Protein AF-A0A949IMB4-F1 (afdb_monomer_lite)

Secondary structure (DSSP, 8-state):
------------S--S--S-TT----PPP--SS-TTTTHHHHHHHHHHHTTSPPPTT-EEEEESHHHHT-TTHHHHTGGGTEEEEE-TT--HHHHHHHHHHHTGGG--SEEEEE--HHHHHTT--HHHHHHHHHHHHHHHHHHSTT--EEEEPP---GGGGGGHHHHHHHHHHHHHHHTT-TTEEEE--TTTTB-TTS-B-GGGB-TTSSSB-HHHHHHHHHHHHHHHS-PPP-HHHHHHHHH---S-HHHHHHHHHHHHHGGGGEEE-TTS-EEE--BSSSSEEHHHHHHHHGGGHHHHTT-HHHHHHHHHHHHHHHHHHHH-TT-SEE-TTS-EEE----HHHHHHHHHHHHHHHHHH---TT--HHHHHHHHHHHHHHHHHTTHHHHTT-TTS-----TTSHHHHT-S-----SSPP-SB-TTSPBPSSSEEHHHHHHHHHHHHHHHHHIIIII--HHHHHHHHHHHHHHHHHHHHHSEEEETTTEEEE-SEE-SSS-EE----SSSS-GGGHHHHTSS-TT-HHHHHHHHHHTSTTSTTEEEETTEEEE--TTSSTT-B-HHHHHHHHHT--S-TTSTHHHHHHHHHHHH--SSS---SEEETTEEEEEE-S-BHHHHHHHHHHHHHHTTSSPPPP-PPP--

Foldseek 3Di:
DDDDDDDDPDDDDDPPDPPPPDPPPPPADDDPDDLCPQVVLLVVVVVVCVVPNQAAQAEEEEEEVLLVVPPCVCVLCVVRNYDGSYDYRDALSSCLVCCVRRPLVRNHLEYEYDHDLSCVVSPDALVNSLVSVVSVVVCCCVRRNPRAYEYEQDEAFPVRVVCVVRSVSNLVSLVVVCVVDVSYHYQYLRVLQADPVRHGPQVQDDPVSGHGDPVVVVSVSVRVVLVSDPQQDFPVLQCVLVVDDDPDPLLSLLLNCLSCQQSSQWDQDPVLAIAGQQWPHQKGFLQSLLQLLVLLLLCLQPTVSSVSHLLRDLLVLLVLLLVPVQAGIAHPVRHGPGRFGELVSLQSSLQSLLLSCQSHVDPVSCDPSNVSSLVSSLVQQVCQLCLVVQPPDPPGDHAFDCPAPPRRSHDAADRQLGGFGQAYLLRHGDNARRFLLSLLSLLQSLLSVLVSCVPPVVDVVSNVSSVSSSVSSVSSCVPWQWDQDPPLGIEGFRHGRNPNDTHQAWALRPPTLLCSVVQQSDPLPPSRSVSSLVCHQDVVHQQWADDDLDIFGHHPSDPGRWHALSGLLSNLVSDPDACCDDSNVRSSSSQSSLDPPPSYGAGIARSHDSVRGHHPRGSNSSSSVSLSCCPRVVVGPDGDHRHDDD

Sequence (646 aa):
MGLSFLIVTTILTQVLAAAPQGAGATKAFAPDYDLNRFESAAVAFEKEDGKHMPAPGCTVFIGSSTVAHWSGLESEFKSFAAVNRGFGGSTIPEVNYYFARLVAKYKPGKIVFYAGTNDIADGHSGEQVAADFKKFLALAHKDLPGVPVYFISMSAAPSRQKWLSQYELGNRLIAALAENDKSLHYIDVTGVMRDAQGNLHSDYFGPDNLHMNKAGYAAWVPVIAAALSAYPELPAVDAAAADFKDKDAELVRLFRAGLLNSKKQVSLESDGTVYVSTGDIPAEWLRDSSAQIRPYLYFAKKDAKVAELIRGVIARQAKYLVRDPYANAFKKDFGIWEEKFELDSLTYPVIFAWSYYKATGDSSIFTPEFARAMDKVLDTMAREQDHAATCGKPGVYWYTHESLVNNGKGPEAAHTGMVWMGFRPSDDNCKYSYLIPSEMMAVVALTALVEIEDKFYADQKRKEQALLLRTQIDDGIKKYGIVEVPGFGRVFAYEVDGLGNHLLIDDANIPSLLSAPYLGYVDKDDPTYQNTRRYILSTANPNYAVGRLGSGIGSEHTPKGYIWPLSLIMQGLTSSSPADSGEQADIVKALLASDPGDHLLHESYDPDDQKKFTRPDFGWPNALFSEYILVSRKMVTPLPVPVWKH

pLDDT: mean 91.37, std 13.76, range [26.61, 98.94]

Structure (mmCIF, N/CA/C/O backbone):
data_AF-A0A949IMB4-F1
#
_entry.id   AF-A0A949IMB4-F1
#
loop_
_atom_site.group_PDB
_atom_site.id
_atom_site.type_symbol
_atom_site.label_atom_id
_atom_site.label_alt_id
_atom_site.label_comp_id
_atom_site.label_asym_id
_atom_site.label_entity_id
_atom_site.label_seq_id
_atom_site.pdbx_PDB_ins_code
_atom_site.Cartn_x
_atom_site.Cartn_y
_atom_site.Cartn_z
_atom_site.occupancy
_atom_site.B_iso_or_equiv
_atom_site.auth_seq_id
_atom_site.auth_comp_id
_atom_site.auth_asym_id
_atom_site.auth_atom_id
_atom_site.pdbx_PDB_model_num
ATOM 1 N N . MET A 1 1 ? -64.244 -16.578 -16.763 1.00 34.66 1 MET A N 1
ATOM 2 C CA . MET A 1 1 ? -64.366 -17.956 -16.234 1.00 34.66 1 MET A CA 1
ATOM 3 C C . MET A 1 1 ? -63.112 -18.248 -15.430 1.00 34.66 1 MET A C 1
ATOM 5 O O . MET A 1 1 ? -62.050 -18.078 -15.996 1.00 34.66 1 MET A O 1
ATOM 9 N N . GLY A 1 2 ? -63.088 -18.618 -14.160 1.00 30.89 2 GLY A N 1
ATOM 10 C CA . GLY A 1 2 ? -64.035 -18.697 -13.048 1.00 30.89 2 GLY A CA 1
ATOM 11 C C . GLY A 1 2 ? -63.154 -18.916 -11.799 1.00 30.89 2 GLY A C 1
ATOM 12 O O . GLY A 1 2 ? -62.092 -19.514 -11.935 1.00 30.89 2 GLY A O 1
ATOM 13 N N . LEU A 1 3 ? -63.422 -18.201 -10.698 1.00 28.09 3 LEU A N 1
ATOM 14 C CA . LEU A 1 3 ? -63.787 -18.740 -9.368 1.00 28.09 3 LEU A CA 1
ATOM 15 C C . LEU A 1 3 ? -62.917 -19.910 -8.858 1.00 28.09 3 LEU A C 1
ATOM 17 O O . LEU A 1 3 ? -62.758 -20.895 -9.560 1.00 28.09 3 LEU A O 1
ATOM 21 N N . SER A 1 4 ? -62.460 -20.003 -7.609 1.00 28.86 4 SER A N 1
ATOM 22 C CA . SER A 1 4 ? -62.579 -19.218 -6.370 1.00 28.86 4 SER A CA 1
ATOM 23 C C . SER A 1 4 ? -61.801 -19.990 -5.291 1.00 28.86 4 SER A C 1
ATOM 25 O O . SER A 1 4 ? -61.742 -21.212 -5.381 1.00 28.86 4 SER A O 1
ATOM 27 N N . PHE A 1 5 ? -61.278 -19.288 -4.279 1.00 26.61 5 PHE A N 1
ATOM 28 C CA . PHE A 1 5 ? -61.351 -19.545 -2.818 1.00 26.61 5 PHE A CA 1
ATOM 29 C C . PHE A 1 5 ? -60.115 -18.907 -2.143 1.00 26.61 5 PHE A C 1
ATOM 31 O O . PHE A 1 5 ? -58.995 -19.320 -2.402 1.00 26.61 5 PHE A O 1
ATOM 38 N N . LEU A 1 6 ? -60.228 -17.716 -1.541 1.00 27.50 6 LEU A N 1
ATOM 39 C CA . LEU A 1 6 ? -60.705 -17.373 -0.182 1.00 27.50 6 LEU A CA 1
ATOM 40 C C . LEU A 1 6 ? -59.653 -17.588 0.931 1.00 27.50 6 LEU A C 1
ATOM 42 O O . LEU A 1 6 ? -59.262 -18.718 1.186 1.00 27.50 6 LEU A O 1
ATOM 46 N N . ILE A 1 7 ? -59.384 -16.491 1.665 1.00 28.19 7 ILE A N 1
ATOM 47 C CA . ILE A 1 7 ? -58.841 -16.400 3.042 1.00 28.19 7 ILE A CA 1
ATOM 48 C C . ILE A 1 7 ? -57.330 -16.725 3.117 1.00 28.19 7 ILE A C 1
ATOM 50 O O . ILE A 1 7 ? -56.927 -17.853 2.899 1.00 28.19 7 ILE A O 1
ATOM 54 N N . VAL A 1 8 ? -56.410 -15.779 3.337 1.00 29.00 8 VAL A N 1
ATOM 55 C CA . VAL A 1 8 ? -56.173 -15.035 4.590 1.00 29.00 8 VAL A CA 1
ATOM 56 C C . VAL A 1 8 ? -55.602 -13.647 4.256 1.00 29.00 8 VAL A C 1
ATOM 58 O O . VAL A 1 8 ? -54.473 -13.532 3.786 1.00 29.00 8 VAL A O 1
ATOM 61 N N . THR A 1 9 ? -56.357 -12.586 4.546 1.00 28.88 9 THR A N 1
ATOM 62 C CA . THR A 1 9 ? -55.883 -11.195 4.483 1.00 28.88 9 THR A CA 1
ATOM 63 C C . THR A 1 9 ? -56.040 -10.548 5.853 1.00 28.88 9 THR A C 1
ATOM 65 O O . THR A 1 9 ? -56.941 -9.742 6.039 1.00 28.88 9 THR A O 1
ATOM 68 N N . THR A 1 10 ? -55.184 -10.887 6.819 1.00 31.56 10 THR A N 1
ATOM 69 C CA . THR A 1 10 ? -54.917 -10.010 7.972 1.00 31.56 10 THR A CA 1
ATOM 70 C C . THR A 1 10 ? -53.661 -10.448 8.726 1.00 31.56 10 THR A C 1
ATOM 72 O O . THR A 1 10 ? -53.536 -11.612 9.084 1.00 31.56 10 THR A O 1
ATOM 75 N N . ILE A 1 11 ? -52.810 -9.462 9.038 1.00 31.69 11 ILE A N 1
ATOM 76 C CA . ILE A 1 11 ? -51.667 -9.451 9.977 1.00 31.69 11 ILE A CA 1
ATOM 77 C C . ILE A 1 11 ? -50.294 -9.476 9.288 1.00 31.69 11 ILE A C 1
ATOM 79 O O . ILE A 1 11 ? -49.583 -10.471 9.290 1.00 31.69 11 ILE A O 1
ATOM 83 N N . LEU A 1 12 ? -49.892 -8.325 8.742 1.00 29.09 12 LEU A N 1
ATOM 84 C CA . LEU A 1 12 ? -48.479 -7.926 8.660 1.00 29.09 12 LEU A CA 1
ATOM 85 C C . LEU A 1 12 ? -48.362 -6.392 8.642 1.00 29.09 12 LEU A C 1
ATOM 87 O O . LEU A 1 12 ? -47.682 -5.775 7.834 1.00 29.09 12 LEU A O 1
ATOM 91 N N . THR A 1 13 ? -49.063 -5.772 9.588 1.00 35.34 13 THR A N 1
ATOM 92 C CA . THR A 1 13 ? -48.816 -4.414 10.078 1.00 35.34 13 THR A CA 1
ATOM 93 C C . THR A 1 13 ? -48.758 -4.521 11.594 1.00 35.34 13 THR A C 1
ATOM 95 O O . THR A 1 13 ? -49.796 -4.505 12.240 1.00 35.34 13 THR A O 1
ATOM 98 N N . GLN A 1 14 ? -47.540 -4.723 12.112 1.00 31.09 14 GLN A N 1
ATOM 99 C CA . GLN A 1 14 ? -47.051 -4.567 13.497 1.00 31.09 14 GLN A CA 1
ATOM 100 C C . GLN A 1 14 ? -46.015 -5.656 13.815 1.00 31.09 14 GLN A C 1
ATOM 102 O O . GLN A 1 14 ? -46.313 -6.665 14.441 1.00 31.09 14 GLN A O 1
ATOM 107 N N . VAL A 1 15 ? -44.765 -5.416 13.415 1.00 33.00 15 VAL A N 1
ATOM 108 C CA . VAL A 1 15 ? -43.604 -5.797 14.239 1.00 33.00 15 VAL A CA 1
ATOM 109 C C . VAL A 1 15 ? -42.749 -4.538 14.415 1.00 33.00 15 VAL A C 1
ATOM 111 O O . VAL A 1 15 ? -41.582 -4.464 14.059 1.00 33.00 15 VAL A O 1
ATOM 114 N N . LEU A 1 16 ? -43.401 -3.487 14.912 1.00 36.62 16 LEU A N 1
ATOM 115 C CA . LEU A 1 16 ? -42.768 -2.490 15.762 1.00 36.62 16 LEU A CA 1
ATOM 116 C C . LEU A 1 16 ? -43.268 -2.794 17.175 1.00 36.62 16 LEU A C 1
ATOM 118 O O . LEU A 1 16 ? -44.469 -2.961 17.370 1.00 36.62 16 LEU A O 1
ATOM 122 N N . ALA A 1 17 ? -42.334 -2.830 18.122 1.00 36.44 17 ALA A N 1
ATOM 123 C CA . ALA A 1 17 ? -42.533 -3.020 19.557 1.00 36.44 17 ALA A CA 1
ATOM 124 C C . ALA A 1 17 ? -42.880 -4.446 20.031 1.00 36.44 17 ALA A C 1
ATOM 126 O O . ALA A 1 17 ? -44.017 -4.781 20.338 1.00 36.44 17 ALA A O 1
ATOM 127 N N . ALA A 1 18 ? -41.825 -5.214 20.294 1.00 29.25 18 ALA A N 1
ATOM 128 C CA . ALA A 1 18 ? -41.683 -5.823 21.613 1.00 29.25 18 ALA A CA 1
ATOM 129 C C . ALA A 1 18 ? -40.337 -5.380 22.208 1.00 29.25 18 ALA A C 1
ATOM 131 O O . ALA A 1 18 ? -39.437 -6.177 22.449 1.00 29.25 18 ALA A O 1
ATOM 132 N N . ALA A 1 19 ? -40.194 -4.066 22.425 1.00 31.92 19 ALA A N 1
ATOM 133 C CA . ALA A 1 19 ? -39.363 -3.619 23.536 1.00 31.92 19 ALA A CA 1
ATOM 134 C C . ALA A 1 19 ? -39.933 -4.293 24.794 1.00 31.92 19 ALA A C 1
ATOM 136 O O . ALA A 1 19 ? -41.164 -4.352 24.907 1.00 31.92 19 ALA A O 1
ATOM 137 N N . PRO A 1 20 ? -39.112 -4.805 25.723 1.00 33.72 20 PRO A N 1
ATOM 138 C CA . PRO A 1 20 ? -39.640 -5.313 26.973 1.00 33.72 20 PRO A CA 1
ATOM 139 C C . PRO A 1 20 ? -40.367 -4.157 27.670 1.00 33.72 20 PRO A C 1
ATOM 141 O O . PRO A 1 20 ? -39.749 -3.239 28.210 1.00 33.72 20 PRO A O 1
ATOM 144 N N . GLN A 1 21 ? -41.702 -4.169 27.615 1.00 33.56 21 GLN A N 1
ATOM 145 C CA . GLN A 1 21 ? -42.539 -3.352 28.479 1.00 33.56 21 GLN A CA 1
ATOM 146 C C . GLN A 1 21 ? -42.383 -3.922 29.881 1.00 33.56 21 GLN A C 1
ATOM 148 O O . GLN A 1 21 ? -43.051 -4.865 30.292 1.00 33.56 21 GLN A O 1
ATOM 153 N N . GLY A 1 22 ? -41.377 -3.378 30.548 1.00 32.53 22 GLY A N 1
ATOM 154 C CA . GLY A 1 22 ? -40.892 -3.810 31.843 1.00 32.53 22 GLY A CA 1
ATOM 155 C C . GLY A 1 22 ? -39.541 -3.191 32.189 1.00 32.53 22 GLY A C 1
ATOM 156 O O . GLY A 1 22 ? -38.833 -3.749 33.015 1.00 32.53 22 GLY A O 1
ATOM 157 N N . ALA A 1 23 ? -39.160 -2.050 31.600 1.00 38.00 23 ALA A N 1
ATOM 158 C CA . ALA A 1 23 ? -38.079 -1.228 32.138 1.00 38.00 23 ALA A CA 1
ATOM 159 C C . ALA A 1 23 ? -38.586 -0.504 33.396 1.00 38.00 23 ALA A C 1
ATOM 161 O O . ALA A 1 23 ? -38.724 0.718 33.433 1.00 38.00 23 ALA A O 1
ATOM 162 N N . GLY A 1 24 ? -38.898 -1.271 34.444 1.00 34.56 24 GLY A N 1
ATOM 163 C CA . GLY A 1 24 ? -38.735 -0.730 35.784 1.00 34.56 24 GLY A CA 1
ATOM 164 C C . GLY A 1 24 ? -37.287 -0.265 35.871 1.00 34.56 24 GLY A C 1
ATOM 165 O O . GLY A 1 24 ? -36.399 -1.004 35.452 1.00 34.56 24 GLY A O 1
ATOM 166 N N . ALA A 1 25 ? -37.052 0.973 36.313 1.00 45.78 25 ALA A N 1
ATOM 167 C CA . ALA A 1 25 ? -35.702 1.484 36.501 1.00 45.78 25 ALA A CA 1
ATOM 168 C C . ALA A 1 25 ? -34.901 0.430 37.273 1.00 45.78 25 ALA A C 1
ATOM 170 O O . ALA A 1 25 ? -35.232 0.147 38.428 1.00 45.78 25 ALA A O 1
ATOM 171 N N . THR A 1 26 ? -33.917 -0.199 36.620 1.00 55.91 26 THR A N 1
ATOM 172 C CA . THR A 1 26 ? -33.062 -1.192 37.264 1.00 55.91 26 THR A CA 1
ATOM 173 C C . THR A 1 26 ? -32.452 -0.484 38.458 1.00 55.91 26 THR A C 1
ATOM 175 O O . THR A 1 26 ? -31.728 0.503 38.298 1.00 55.91 26 THR A O 1
ATOM 178 N N . LYS A 1 27 ? -32.867 -0.879 39.664 1.00 59.06 27 LYS A N 1
ATOM 179 C CA . LYS A 1 27 ? -32.505 -0.151 40.874 1.00 59.06 27 LYS A CA 1
ATOM 180 C C . LYS A 1 27 ? -30.984 -0.193 40.969 1.00 59.06 27 LYS A C 1
ATOM 182 O O . LYS A 1 27 ? -30.405 -1.282 40.949 1.00 59.06 27 LYS A O 1
ATOM 187 N N . ALA A 1 28 ? -30.366 0.988 41.010 1.00 56.28 28 ALA A N 1
ATOM 188 C CA . ALA A 1 28 ? -28.931 1.116 41.212 1.00 56.28 28 ALA A CA 1
ATOM 189 C C . ALA A 1 28 ? -28.529 0.239 42.397 1.00 56.28 28 ALA A C 1
ATOM 191 O O . ALA A 1 28 ? -29.180 0.294 43.447 1.00 56.28 28 ALA A O 1
ATOM 192 N N . PHE A 1 29 ? -27.503 -0.584 42.204 1.00 66.25 29 PHE A N 1
ATOM 193 C CA . PHE A 1 29 ? -26.967 -1.370 43.296 1.00 66.25 29 PHE A CA 1
ATOM 194 C C . PHE A 1 29 ? -26.437 -0.415 44.370 1.00 66.25 29 PHE A C 1
ATOM 196 O O . PHE A 1 29 ? -25.761 0.571 44.065 1.00 66.25 29 PHE A O 1
ATOM 203 N N . ALA A 1 30 ? -26.815 -0.671 45.618 1.00 69.94 30 ALA A N 1
ATOM 204 C CA . ALA A 1 30 ? -26.296 0.040 46.772 1.00 69.94 30 ALA A CA 1
ATOM 205 C C . ALA A 1 30 ? -25.290 -0.901 47.437 1.00 69.94 30 ALA A C 1
ATOM 207 O O . ALA A 1 30 ? -25.733 -1.884 48.035 1.00 69.94 30 ALA A O 1
ATOM 208 N N . PRO A 1 31 ? -23.978 -0.652 47.293 1.00 73.75 31 PRO A N 1
ATOM 209 C CA . PRO A 1 31 ? -22.985 -1.500 47.925 1.00 73.75 31 PRO A CA 1
ATOM 210 C C . PRO A 1 31 ? -23.166 -1.534 49.436 1.00 73.75 31 PRO A C 1
ATOM 212 O O . PRO A 1 31 ? -23.498 -0.525 50.058 1.00 73.75 31 PRO A O 1
ATOM 215 N N . ASP A 1 32 ? -22.964 -2.716 50.011 1.00 80.12 32 ASP A N 1
ATOM 216 C CA . ASP A 1 32 ? -22.940 -2.955 51.456 1.00 80.12 32 ASP A CA 1
ATOM 217 C C . ASP A 1 32 ? -21.569 -2.625 52.077 1.00 80.12 32 ASP A C 1
ATOM 219 O O . ASP A 1 32 ? -21.352 -2.821 53.273 1.00 80.12 32 ASP A O 1
ATOM 223 N N . TYR A 1 33 ? -20.662 -2.081 51.264 1.00 84.44 33 TYR A N 1
ATOM 224 C CA . TYR A 1 33 ? -19.354 -1.567 51.635 1.00 84.44 33 TYR A CA 1
ATOM 225 C C . TYR A 1 33 ? -19.244 -0.060 51.379 1.00 84.44 33 TYR A C 1
ATOM 227 O O . TYR A 1 33 ? -19.890 0.503 50.491 1.00 84.44 33 TYR A O 1
ATOM 235 N N . ASP A 1 34 ? -18.357 0.590 52.132 1.00 90.19 34 ASP A N 1
ATOM 236 C CA . ASP A 1 34 ? -18.044 1.999 51.928 1.00 90.19 34 ASP A CA 1
ATOM 237 C C . ASP A 1 34 ? -17.316 2.210 50.594 1.00 90.19 34 ASP A C 1
ATOM 239 O O . ASP A 1 34 ? -16.283 1.593 50.319 1.00 90.19 34 ASP A O 1
ATOM 243 N N . LEU A 1 35 ? -17.812 3.150 49.783 1.00 92.69 35 LEU A N 1
ATOM 244 C CA . LEU A 1 35 ? -17.212 3.498 48.486 1.00 92.69 35 LEU A CA 1
ATOM 245 C C . LEU A 1 35 ? -15.770 4.022 48.602 1.00 92.69 35 LEU A C 1
ATOM 247 O O . LEU A 1 35 ? -15.041 4.042 47.613 1.00 92.69 35 LEU A O 1
ATOM 251 N N . ASN A 1 36 ? -15.354 4.447 49.799 1.00 93.75 36 ASN A N 1
ATOM 252 C CA . ASN A 1 36 ? -14.018 4.966 50.066 1.00 93.75 36 ASN A CA 1
ATOM 253 C C . ASN A 1 36 ? -13.020 3.899 50.566 1.00 93.75 36 ASN A C 1
ATOM 255 O O . ASN A 1 36 ? -11.920 4.249 50.995 1.00 93.75 36 ASN A O 1
ATOM 259 N N . ARG A 1 37 ? -13.350 2.599 50.522 1.00 93.88 37 ARG A N 1
ATOM 260 C CA . ARG A 1 37 ? -12.455 1.541 51.039 1.00 93.88 37 ARG A CA 1
ATOM 261 C C . ARG A 1 37 ? -11.094 1.455 50.327 1.00 93.88 37 ARG A C 1
ATOM 263 O O . ARG A 1 37 ? -10.165 0.858 50.865 1.00 93.88 37 ARG A O 1
ATOM 270 N N . PHE A 1 38 ? -10.948 2.085 49.157 1.00 95.88 38 PHE A N 1
ATOM 271 C CA . PHE A 1 38 ? -9.685 2.204 48.413 1.00 95.88 38 PHE A CA 1
ATOM 272 C C . PHE A 1 38 ? -9.002 3.575 48.549 1.00 95.88 38 PHE A C 1
ATOM 274 O O . PHE A 1 38 ? -8.158 3.939 47.729 1.00 95.88 38 PHE A O 1
ATOM 281 N N . GLU A 1 39 ? -9.304 4.327 49.609 1.00 97.25 39 GLU A N 1
ATOM 282 C CA . GLU A 1 39 ? -8.742 5.664 49.836 1.00 97.25 39 GLU A CA 1
ATOM 283 C C . GLU A 1 39 ? -7.213 5.669 49.864 1.00 97.25 39 GLU A C 1
ATOM 285 O O . GLU A 1 39 ? -6.576 6.567 49.319 1.00 97.25 39 GLU A O 1
ATOM 290 N N . SER A 1 40 ? -6.611 4.629 50.439 1.00 96.25 40 SER A N 1
ATOM 291 C CA . SER A 1 40 ? -5.157 4.473 50.481 1.00 96.25 40 SER A CA 1
ATOM 292 C C . SER A 1 40 ? -4.527 4.399 49.086 1.00 96.25 40 SER A C 1
ATOM 294 O O . SER A 1 40 ? -3.444 4.950 48.889 1.00 96.25 40 SER A O 1
ATOM 296 N N . ALA A 1 41 ? -5.201 3.775 48.113 1.00 95.56 41 ALA A N 1
ATOM 297 C CA . ALA A 1 41 ? -4.739 3.718 46.728 1.00 95.56 41 ALA A CA 1
ATOM 298 C C . ALA A 1 41 ? -4.851 5.092 46.052 1.00 95.56 41 ALA A C 1
ATOM 300 O O . ALA A 1 41 ? -3.898 5.540 45.417 1.00 95.56 41 ALA A O 1
ATOM 301 N N . ALA A 1 42 ? -5.967 5.800 46.255 1.00 96.12 42 ALA A N 1
ATOM 302 C CA . ALA A 1 42 ? -6.142 7.147 45.717 1.00 96.12 42 ALA A CA 1
ATOM 303 C C . ALA A 1 42 ? -5.078 8.122 46.252 1.00 96.12 42 ALA A C 1
ATOM 305 O O . ALA A 1 42 ? -4.437 8.830 45.477 1.00 96.12 42 ALA A O 1
ATOM 306 N N . VAL A 1 43 ? -4.814 8.088 47.562 1.00 97.75 43 VAL A N 1
ATOM 307 C CA . VAL A 1 43 ? -3.760 8.892 48.202 1.00 97.75 43 VAL A CA 1
ATOM 308 C C . VAL A 1 43 ? -2.363 8.508 47.697 1.00 97.75 43 VAL A C 1
ATOM 310 O O . VAL A 1 43 ? -1.496 9.374 47.563 1.00 97.75 43 VAL A O 1
ATOM 313 N N . ALA A 1 44 ? -2.117 7.228 47.397 1.00 97.31 44 ALA A N 1
ATOM 314 C CA . ALA A 1 44 ? -0.845 6.790 46.827 1.00 97.31 44 ALA A CA 1
ATOM 315 C C . ALA A 1 44 ? -0.610 7.395 45.433 1.00 97.31 44 ALA A C 1
ATOM 317 O O . ALA A 1 44 ? 0.467 7.953 45.205 1.00 97.31 44 ALA A O 1
ATOM 318 N N . PHE A 1 45 ? -1.620 7.375 44.555 1.00 97.44 45 PHE A N 1
ATOM 319 C CA . PHE A 1 45 ? -1.547 8.039 43.249 1.00 97.44 45 PHE A CA 1
ATOM 320 C C . PHE A 1 45 ? -1.375 9.553 43.384 1.00 97.44 45 PHE A C 1
ATOM 322 O O . PHE A 1 45 ? -0.535 10.138 42.714 1.00 97.44 45 PHE A O 1
ATOM 329 N N . GLU A 1 46 ? -2.087 10.206 44.302 1.00 97.00 46 GLU A N 1
ATOM 330 C CA . GLU A 1 46 ? -1.935 11.650 44.530 1.00 97.00 46 GLU A CA 1
ATOM 331 C C . GLU A 1 46 ? -0.527 12.024 45.013 1.00 97.00 46 GLU A C 1
ATOM 333 O O . GLU A 1 46 ? 0.016 13.063 44.628 1.00 97.00 46 GLU A O 1
ATOM 338 N N . LYS A 1 47 ? 0.094 11.165 45.829 1.00 97.25 47 LYS A N 1
ATOM 339 C CA . LYS A 1 47 ? 1.485 11.328 46.261 1.00 97.25 47 LYS A CA 1
ATOM 340 C C . LYS A 1 47 ? 2.471 11.125 45.110 1.00 97.25 47 LYS A C 1
ATOM 342 O O . LYS A 1 47 ? 3.500 11.799 45.076 1.00 97.25 47 LYS A O 1
ATOM 347 N N . GLU A 1 48 ? 2.193 10.193 44.204 1.00 95.06 48 GLU A N 1
ATOM 348 C CA . GLU A 1 48 ? 2.979 9.977 42.988 1.00 95.06 48 GLU A CA 1
ATOM 349 C C . GLU A 1 48 ? 2.870 11.174 42.034 1.00 95.06 48 GLU A C 1
ATOM 351 O O . GLU A 1 48 ? 3.894 11.734 41.642 1.00 95.06 48 GLU A O 1
ATOM 356 N N . ASP A 1 49 ? 1.651 11.650 41.781 1.00 96.06 49 ASP A N 1
ATOM 357 C CA . ASP A 1 49 ? 1.372 12.847 40.983 1.00 96.06 49 ASP A CA 1
ATOM 358 C C . ASP A 1 49 ? 2.086 14.088 41.537 1.00 96.06 49 ASP A C 1
ATOM 360 O O . ASP A 1 49 ? 2.539 14.946 40.783 1.00 96.06 49 ASP A O 1
ATOM 364 N N . GLY A 1 50 ? 2.204 14.189 42.866 1.00 94.06 50 GLY A N 1
ATOM 365 C CA . GLY A 1 50 ? 2.935 15.270 43.528 1.00 94.06 50 GLY A CA 1
ATOM 366 C C . GLY A 1 50 ? 4.434 15.286 43.207 1.00 94.06 50 GLY A C 1
ATOM 367 O O . GLY A 1 50 ? 5.076 16.324 43.354 1.00 94.06 50 GLY A O 1
ATOM 368 N N . LYS A 1 51 ? 4.995 14.156 42.757 1.00 95.00 51 LYS A N 1
ATOM 369 C CA . LYS A 1 51 ? 6.373 14.065 42.254 1.00 95.00 51 LYS A CA 1
ATOM 370 C C . LYS A 1 51 ? 6.429 14.293 40.747 1.00 95.00 51 LYS A C 1
ATOM 372 O O . LYS A 1 51 ? 7.315 15.001 40.275 1.00 95.00 51 LYS A O 1
ATOM 377 N N . HIS A 1 52 ? 5.514 13.674 40.006 1.00 91.81 52 HIS A N 1
ATOM 378 C CA . HIS A 1 52 ? 5.436 13.781 38.556 1.00 91.81 52 HIS A CA 1
ATOM 379 C C . HIS A 1 52 ? 3.980 13.686 38.098 1.00 91.81 52 HIS A C 1
ATOM 381 O O . HIS A 1 52 ? 3.418 12.598 37.992 1.00 91.81 52 HIS A O 1
ATOM 387 N N . MET A 1 53 ? 3.366 14.838 37.830 1.00 94.62 53 MET A N 1
ATOM 388 C CA . MET A 1 53 ? 2.001 14.892 37.318 1.00 94.62 53 MET A CA 1
ATOM 389 C C . MET A 1 53 ? 1.989 14.410 35.860 1.00 94.62 53 MET A C 1
ATOM 391 O O . MET A 1 53 ? 2.734 14.970 35.049 1.00 94.62 53 MET A O 1
ATOM 395 N N . PRO A 1 54 ? 1.139 13.433 35.495 1.00 94.12 54 PRO A N 1
ATOM 396 C CA . PRO A 1 54 ? 0.965 13.051 34.102 1.00 94.12 54 PRO A CA 1
ATOM 397 C C . PRO A 1 54 ? 0.580 14.243 33.221 1.00 94.12 54 PRO A C 1
ATOM 399 O O . PRO A 1 54 ? -0.179 15.123 33.637 1.00 94.12 54 PRO A O 1
ATOM 402 N N . ALA A 1 55 ? 1.101 14.269 31.994 1.00 84.75 55 ALA A N 1
ATOM 403 C CA . ALA A 1 55 ? 0.834 15.355 31.058 1.00 84.75 55 ALA A CA 1
ATOM 404 C C . ALA A 1 55 ? -0.656 15.397 30.654 1.00 84.75 55 ALA A C 1
ATOM 406 O O . ALA A 1 55 ? -1.253 14.340 30.437 1.00 84.75 55 ALA A O 1
ATOM 407 N N . PRO A 1 56 ? -1.259 16.593 30.493 1.00 85.94 56 PRO A N 1
ATOM 408 C CA . PRO A 1 56 ? -2.583 16.721 29.887 1.00 85.94 56 PRO A CA 1
ATOM 409 C C . PRO A 1 56 ? -2.632 16.055 28.508 1.00 85.94 56 PRO A C 1
ATOM 411 O O . PRO A 1 56 ? -1.652 16.096 27.764 1.00 85.94 56 PRO A O 1
ATOM 414 N N . GLY A 1 57 ? -3.772 15.463 28.154 1.00 80.94 57 GLY A N 1
ATOM 415 C CA . GLY A 1 57 ? -3.914 14.701 26.910 1.00 80.94 57 GLY A CA 1
ATOM 416 C C . GLY A 1 57 ? -3.410 13.252 26.987 1.00 80.94 57 GLY A C 1
ATOM 417 O O . GLY A 1 57 ? -3.472 12.549 25.981 1.00 80.94 57 GLY A O 1
ATOM 418 N N . CYS A 1 58 ? -2.956 12.785 28.157 1.00 92.69 58 CYS A N 1
ATOM 419 C CA . CYS A 1 58 ? -2.585 11.387 28.390 1.00 92.69 58 CYS A CA 1
ATOM 420 C C . CYS A 1 58 ? -3.760 10.412 28.200 1.00 92.69 58 CYS A C 1
ATOM 422 O O . CYS A 1 58 ? -4.931 10.809 28.172 1.00 92.69 58 CYS A O 1
ATOM 424 N N . THR A 1 59 ? -3.445 9.121 28.097 1.00 97.12 59 THR A N 1
ATOM 425 C CA . THR A 1 59 ? -4.448 8.049 28.086 1.00 97.12 59 THR A CA 1
ATOM 426 C C . THR A 1 59 ? -4.555 7.444 29.482 1.00 97.12 59 THR A C 1
ATOM 428 O O . THR A 1 59 ? -3.660 6.724 29.921 1.00 97.12 59 THR A O 1
ATOM 431 N N . VAL A 1 60 ? -5.642 7.723 30.201 1.00 98.56 60 VAL A N 1
ATOM 432 C CA . VAL A 1 60 ? -5.840 7.191 31.560 1.00 98.56 60 VAL A CA 1
ATOM 433 C C . VAL A 1 60 ? -6.465 5.805 31.479 1.00 98.56 60 VAL A C 1
ATOM 435 O O . VAL A 1 60 ? -7.601 5.671 31.029 1.00 98.56 60 VAL A O 1
ATOM 438 N N . PHE A 1 61 ? -5.752 4.787 31.957 1.00 98.62 61 PHE A N 1
ATOM 439 C CA . PHE A 1 61 ? -6.305 3.455 32.192 1.00 98.62 61 PHE A CA 1
ATOM 440 C C . PHE A 1 61 ? -6.838 3.378 33.624 1.00 98.62 61 PHE A C 1
ATOM 442 O O . PHE A 1 61 ? -6.077 3.488 34.582 1.00 98.62 61 PHE A O 1
ATOM 449 N N . ILE A 1 62 ? -8.145 3.189 33.778 1.00 98.56 62 ILE A N 1
ATOM 450 C CA . ILE A 1 62 ? -8.852 3.170 35.062 1.00 98.56 62 ILE A CA 1
ATOM 451 C C . ILE A 1 62 ? -9.623 1.859 35.212 1.00 98.56 62 ILE A C 1
ATOM 453 O O . ILE A 1 62 ? -10.172 1.329 34.243 1.00 98.56 62 ILE A O 1
ATOM 457 N N . GLY A 1 63 ? -9.679 1.317 36.427 1.00 96.12 63 GLY A N 1
ATOM 458 C CA . GLY A 1 63 ? -10.388 0.064 36.644 1.00 96.12 63 GLY A CA 1
ATOM 459 C C . GLY A 1 63 ? -9.919 -0.757 37.833 1.00 96.12 63 GLY A C 1
ATOM 460 O O . GLY A 1 63 ? -9.259 -0.261 38.745 1.00 96.12 63 GLY A O 1
ATOM 461 N N . SER A 1 64 ? -10.271 -2.036 37.792 1.00 95.81 64 SER A N 1
ATOM 462 C CA . SER A 1 64 ? -10.008 -3.008 38.851 1.00 95.81 64 SER A CA 1
ATOM 463 C C . SER A 1 64 ? -8.572 -3.544 38.844 1.00 95.81 64 SER A C 1
ATOM 465 O O . SER A 1 64 ? -7.684 -3.045 38.147 1.00 95.81 64 SER A O 1
ATOM 467 N N . SER A 1 65 ? -8.338 -4.609 39.608 1.00 95.44 65 SER A N 1
ATOM 468 C CA . SER A 1 65 ? -7.047 -5.270 39.786 1.00 95.44 65 SER A CA 1
ATOM 469 C C . SER A 1 65 ? -6.438 -5.775 38.482 1.00 95.44 65 SER A C 1
ATOM 471 O O . SER A 1 65 ? -5.224 -5.909 38.399 1.00 95.44 65 SER A O 1
ATOM 473 N N . THR A 1 66 ? -7.245 -6.009 37.444 1.00 96.25 66 THR A N 1
ATOM 474 C CA . THR A 1 66 ? -6.729 -6.334 36.103 1.00 96.25 66 THR A CA 1
ATOM 475 C C . THR A 1 66 ? -5.961 -5.163 35.491 1.00 96.25 66 THR A C 1
ATOM 477 O O . THR A 1 66 ? -4.952 -5.368 34.837 1.00 96.25 66 THR A O 1
ATOM 480 N N . VAL A 1 67 ? -6.381 -3.922 35.736 1.00 97.25 67 VAL A N 1
ATOM 481 C CA . VAL A 1 67 ? -5.600 -2.747 35.328 1.00 97.25 67 VAL A CA 1
ATOM 482 C C . VAL A 1 67 ? -4.464 -2.517 36.327 1.00 97.25 67 VAL A C 1
ATOM 484 O O . VAL A 1 67 ? -3.320 -2.318 35.927 1.00 97.25 67 VAL A O 1
ATOM 487 N N . ALA A 1 68 ? -4.743 -2.629 37.631 1.00 97.00 68 ALA A N 1
ATOM 488 C CA . ALA A 1 68 ? -3.759 -2.358 38.684 1.00 97.00 68 ALA A CA 1
ATOM 489 C C . ALA A 1 68 ? -2.525 -3.282 38.629 1.00 97.00 68 ALA A C 1
ATOM 491 O O . ALA A 1 68 ? -1.412 -2.846 38.905 1.00 97.00 68 ALA A O 1
ATOM 492 N N . HIS A 1 69 ? -2.706 -4.561 38.285 1.00 96.19 69 HIS A N 1
ATOM 493 C CA . HIS A 1 69 ? -1.625 -5.554 38.233 1.00 96.19 69 HIS A CA 1
ATOM 494 C C . HIS A 1 69 ? -0.900 -5.595 36.880 1.00 96.19 69 HIS A C 1
ATOM 496 O O . HIS A 1 69 ? 0.016 -6.399 36.698 1.00 96.19 69 HIS A O 1
ATOM 502 N N . TRP A 1 70 ? -1.280 -4.743 35.928 1.00 97.06 70 TRP A N 1
ATOM 503 C CA . TRP A 1 70 ? -0.655 -4.689 34.614 1.00 97.06 70 TRP A CA 1
ATOM 504 C C . TRP A 1 70 ? 0.663 -3.905 34.664 1.00 97.06 70 TRP A C 1
ATOM 506 O O . TRP A 1 70 ? 0.754 -2.749 34.254 1.00 97.06 70 TRP A O 1
ATOM 516 N N . SER A 1 71 ? 1.723 -4.549 35.158 1.00 92.38 71 SER A N 1
ATOM 517 C CA . SER A 1 71 ? 3.031 -3.909 35.368 1.00 92.38 71 SER A CA 1
ATOM 518 C C . SER A 1 71 ? 3.689 -3.372 34.088 1.00 92.38 71 SER A C 1
ATOM 520 O O . SER A 1 71 ? 4.531 -2.484 34.167 1.00 92.38 71 SER A O 1
ATOM 522 N N . GLY A 1 72 ? 3.339 -3.921 32.919 1.00 91.62 72 GLY A N 1
ATOM 523 C CA . GLY A 1 72 ? 3.839 -3.494 31.606 1.00 91.62 72 GLY A CA 1
ATOM 524 C C . GLY A 1 72 ? 3.049 -2.362 30.939 1.00 91.62 72 GLY A C 1
ATOM 525 O O . GLY A 1 72 ? 3.529 -1.820 29.945 1.00 91.62 72 GLY A O 1
ATOM 526 N N . LEU A 1 73 ? 1.889 -1.969 31.481 1.00 97.38 73 LEU A N 1
ATOM 527 C CA . LEU A 1 73 ? 0.890 -1.139 30.793 1.00 97.38 73 LEU A CA 1
ATOM 528 C C . LEU A 1 73 ? 1.471 0.148 30.199 1.00 97.38 73 LEU A C 1
ATOM 530 O O . LEU A 1 73 ? 1.341 0.401 29.004 1.00 97.38 73 LEU A O 1
ATOM 534 N N . GLU A 1 74 ? 2.148 0.961 31.010 1.00 94.81 74 GLU A N 1
ATOM 535 C CA . GLU A 1 74 ? 2.666 2.259 30.552 1.00 94.81 74 GLU A CA 1
ATOM 536 C C . GLU A 1 74 ? 3.774 2.106 29.500 1.00 94.81 74 GLU A C 1
ATOM 538 O O . GLU A 1 74 ? 3.929 2.955 28.623 1.00 94.81 74 GLU A O 1
ATOM 543 N N . SER A 1 75 ? 4.524 0.999 29.544 1.00 89.25 75 SER A N 1
ATOM 544 C CA . SER A 1 75 ? 5.552 0.695 28.545 1.00 89.25 75 SER A CA 1
ATOM 545 C C . SER A 1 75 ? 4.965 0.168 27.233 1.00 89.25 75 SER A C 1
ATOM 547 O O . SER A 1 75 ? 5.422 0.565 26.163 1.00 89.25 75 SER A O 1
ATOM 549 N N . GLU A 1 76 ? 3.928 -0.667 27.305 1.00 90.06 76 GLU A N 1
ATOM 550 C CA . GLU A 1 76 ? 3.260 -1.278 26.149 1.00 90.06 76 GLU A CA 1
ATOM 551 C C . GLU A 1 76 ? 2.387 -0.265 25.395 1.00 90.06 76 GLU A C 1
ATOM 553 O O . GLU A 1 76 ? 2.304 -0.312 24.171 1.00 90.06 76 GLU A O 1
ATOM 558 N N . PHE A 1 77 ? 1.820 0.720 26.101 1.00 88.75 77 PHE A N 1
ATOM 559 C CA . PHE A 1 77 ? 1.036 1.817 25.522 1.00 88.75 77 PHE A CA 1
ATOM 560 C C . PHE A 1 77 ? 1.766 3.167 25.574 1.00 88.75 77 PHE A C 1
ATOM 562 O O . PHE A 1 77 ? 1.141 4.232 25.619 1.00 88.75 77 PHE A O 1
ATOM 569 N N . LYS A 1 78 ? 3.104 3.147 25.531 1.00 85.25 78 LYS A N 1
ATOM 570 C CA . LYS A 1 78 ? 3.935 4.360 25.568 1.00 85.25 78 LYS A CA 1
ATOM 571 C C . LYS A 1 78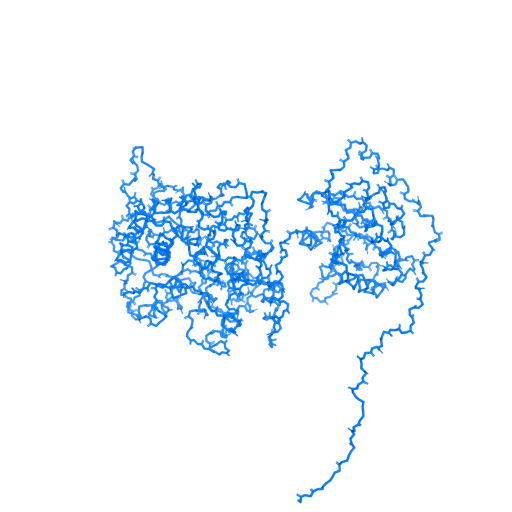 ? 3.593 5.348 24.446 1.00 85.25 78 LYS A C 1
ATOM 573 O O . LYS A 1 78 ? 3.594 6.555 24.677 1.00 85.25 78 LYS A O 1
ATOM 578 N N . SER A 1 79 ? 3.262 4.851 23.251 1.00 77.88 79 SER A N 1
ATOM 579 C CA . SER A 1 79 ? 2.840 5.662 22.094 1.00 77.88 79 SER A CA 1
ATOM 580 C C . SER A 1 79 ? 1.535 6.433 22.328 1.00 77.88 79 SER A C 1
ATOM 582 O O . SER A 1 79 ? 1.282 7.423 21.647 1.00 77.88 79 SER A O 1
ATOM 584 N N . PHE A 1 80 ? 0.734 6.021 23.313 1.00 82.38 80 PHE A N 1
ATOM 585 C CA . PHE A 1 80 ? -0.523 6.661 23.694 1.00 82.38 80 PHE A CA 1
ATOM 586 C C . PHE A 1 80 ? -0.403 7.501 24.972 1.00 82.38 80 PHE A C 1
ATOM 588 O O . PHE A 1 80 ? -1.424 7.955 25.491 1.00 82.38 80 PHE A O 1
ATOM 595 N N . ALA A 1 81 ? 0.816 7.701 25.493 1.00 88.94 81 ALA A N 1
ATOM 596 C CA . ALA A 1 81 ? 1.063 8.363 26.775 1.00 88.94 81 ALA A CA 1
ATOM 597 C C . ALA A 1 81 ? 0.178 7.777 27.892 1.00 88.94 81 ALA A C 1
ATOM 599 O O . ALA A 1 81 ? -0.556 8.502 28.569 1.00 88.94 81 ALA A O 1
ATOM 600 N N . ALA A 1 82 ? 0.177 6.446 28.005 1.00 95.44 82 ALA A N 1
ATOM 601 C CA . ALA A 1 82 ? -0.665 5.742 28.957 1.00 95.44 82 ALA A CA 1
ATOM 602 C C . ALA A 1 82 ? -0.238 5.979 30.408 1.00 95.44 82 ALA A C 1
ATOM 604 O O . ALA A 1 82 ? 0.948 6.083 30.711 1.00 95.44 82 ALA A O 1
ATOM 605 N N . VAL A 1 83 ? -1.233 6.037 31.291 1.00 97.31 83 VAL A N 1
ATOM 606 C CA . VAL A 1 83 ? -1.075 6.231 32.733 1.00 97.31 83 VAL A CA 1
ATOM 607 C C . VAL A 1 83 ? -1.944 5.206 33.447 1.00 97.31 83 VAL A C 1
ATOM 609 O O . VAL A 1 83 ? -3.155 5.152 33.207 1.00 97.31 83 VAL A O 1
ATOM 612 N N . ASN A 1 84 ? -1.353 4.403 34.332 1.00 98.06 84 ASN A N 1
ATOM 613 C CA . ASN A 1 84 ? -2.095 3.387 35.075 1.00 98.06 84 ASN A CA 1
ATOM 614 C C . ASN A 1 84 ? -2.719 3.981 36.347 1.00 98.06 84 ASN A C 1
ATOM 616 O O . ASN A 1 84 ? -2.016 4.421 37.257 1.00 98.06 84 ASN A O 1
ATOM 620 N N . ARG A 1 85 ? -4.049 3.984 36.425 1.00 98.06 85 ARG A N 1
ATOM 621 C CA . ARG A 1 85 ? -4.827 4.376 37.610 1.00 98.06 85 ARG A CA 1
ATOM 622 C C . ARG A 1 85 ? -5.775 3.272 38.065 1.00 98.06 85 ARG A C 1
ATOM 624 O O . ARG A 1 85 ? -6.760 3.552 38.735 1.00 98.06 85 ARG A O 1
ATOM 631 N N . GLY A 1 86 ? -5.488 2.015 37.726 1.00 97.44 86 GLY A N 1
ATOM 632 C CA . GLY A 1 86 ? -6.223 0.865 38.243 1.00 97.44 86 GLY A CA 1
ATOM 633 C C . GLY A 1 86 ? -5.978 0.650 39.736 1.00 97.44 86 GLY A C 1
ATOM 634 O O . GLY A 1 86 ? -4.863 0.830 40.220 1.00 97.44 86 GLY A O 1
ATOM 635 N N . PHE A 1 87 ? -7.000 0.233 40.482 1.00 97.50 87 PHE A N 1
ATOM 636 C CA . PHE A 1 87 ? -6.870 0.002 41.921 1.00 97.50 87 PHE A CA 1
ATOM 637 C C . PHE A 1 87 ? -7.776 -1.117 42.433 1.00 97.50 87 PHE A C 1
ATOM 639 O O . PHE A 1 87 ? -8.974 -1.147 42.155 1.00 97.50 87 PHE A O 1
ATOM 646 N N . GLY A 1 88 ? -7.186 -1.992 43.255 1.00 92.31 88 GLY A N 1
ATOM 647 C CA . GLY A 1 88 ? -7.887 -2.958 44.103 1.00 92.31 88 GLY A CA 1
ATOM 648 C C . GLY A 1 88 ? -8.877 -3.880 43.387 1.00 92.31 88 GLY A C 1
ATOM 649 O O . GLY A 1 88 ? -8.936 -3.960 42.167 1.00 92.31 88 GLY A O 1
ATOM 650 N N . GLY A 1 89 ? -9.710 -4.578 44.155 1.00 92.00 89 GLY A N 1
ATOM 651 C CA . GLY A 1 89 ? -10.878 -5.291 43.627 1.00 92.00 89 GLY A CA 1
ATOM 652 C C . GLY A 1 89 ? -12.041 -4.346 43.318 1.00 92.00 89 GLY A C 1
ATOM 653 O O . GLY A 1 89 ? -13.173 -4.676 43.652 1.00 92.00 89 GLY A O 1
ATOM 654 N N . SER A 1 90 ? -11.769 -3.158 42.768 1.00 95.50 90 SER A N 1
ATOM 655 C CA . SER A 1 90 ? -12.779 -2.109 42.642 1.00 95.50 90 SER A CA 1
ATOM 656 C C . SER A 1 90 ? -13.949 -2.517 41.753 1.00 95.50 90 SER A C 1
ATOM 658 O O . SER A 1 90 ? -13.812 -3.278 40.784 1.00 95.50 90 SER A O 1
ATOM 660 N N . THR A 1 91 ? -15.103 -1.990 42.140 1.00 96.56 91 THR A N 1
ATOM 661 C CA . THR A 1 91 ? -16.380 -2.039 41.430 1.00 96.56 91 THR A CA 1
ATOM 662 C C . THR A 1 91 ? -16.639 -0.715 40.714 1.00 96.56 91 THR A C 1
ATOM 664 O O . THR A 1 91 ? -16.015 0.306 41.024 1.00 96.56 91 THR A O 1
ATOM 667 N N . ILE A 1 92 ? -17.568 -0.686 39.759 1.00 97.38 92 ILE A N 1
ATOM 668 C CA . ILE A 1 92 ? -17.888 0.539 39.014 1.00 97.38 92 ILE A CA 1
ATOM 669 C C . ILE A 1 92 ? -18.359 1.685 39.933 1.00 97.38 92 ILE A C 1
ATOM 671 O O . ILE A 1 92 ? -17.907 2.815 39.725 1.00 97.38 92 ILE A O 1
ATOM 675 N N . PRO A 1 93 ? -19.188 1.464 40.976 1.00 96.38 93 PRO A N 1
ATOM 676 C CA . PRO A 1 93 ? -19.527 2.513 41.940 1.00 96.38 93 PRO A CA 1
ATOM 677 C C . PRO A 1 93 ? -18.312 3.175 42.606 1.00 96.38 93 PRO A C 1
ATOM 679 O O . PRO A 1 93 ? -18.320 4.386 42.823 1.00 96.38 93 PRO A O 1
ATOM 682 N N . GLU A 1 94 ? -17.253 2.418 42.890 1.00 96.56 94 GLU A N 1
ATOM 683 C CA . GLU A 1 94 ? -16.021 2.948 43.487 1.00 96.56 94 GLU A CA 1
ATOM 684 C C . GLU A 1 94 ? -15.195 3.722 42.458 1.00 96.56 94 GLU A C 1
ATOM 686 O O . GLU A 1 94 ? -14.694 4.806 42.755 1.00 96.56 94 GLU A O 1
ATOM 691 N N . VAL A 1 95 ? -15.110 3.229 41.218 1.00 98.06 95 VAL A N 1
ATOM 692 C CA . VAL A 1 95 ? -14.483 3.980 40.119 1.00 98.06 95 VAL A CA 1
ATOM 693 C C . VAL A 1 95 ? -15.207 5.313 39.886 1.00 98.06 95 VAL A C 1
ATOM 695 O O . VAL A 1 95 ? -14.558 6.347 39.735 1.00 98.06 95 VAL A O 1
ATOM 698 N N . ASN A 1 96 ? -16.543 5.321 39.945 1.00 97.81 96 ASN A N 1
ATOM 699 C CA . ASN A 1 96 ? -17.358 6.537 39.875 1.00 97.81 96 ASN A CA 1
ATOM 700 C C . ASN A 1 96 ? -17.078 7.486 41.048 1.00 97.81 96 ASN A C 1
ATOM 702 O O . ASN A 1 96 ? -16.931 8.689 40.839 1.00 97.81 96 ASN A O 1
ATOM 706 N N . TYR A 1 97 ? -16.980 6.956 42.272 1.00 97.50 97 TYR A N 1
ATOM 707 C CA . TYR A 1 97 ? -16.660 7.736 43.470 1.00 97.50 97 TYR A CA 1
ATOM 708 C C . TYR A 1 97 ? -15.297 8.437 43.350 1.00 97.50 97 TYR A C 1
ATOM 710 O O . TYR A 1 97 ? -15.163 9.612 43.693 1.00 97.50 97 TYR A O 1
ATOM 718 N N . TYR A 1 98 ? -14.299 7.748 42.792 1.00 98.31 98 TYR A N 1
ATOM 719 C CA . TYR A 1 98 ? -12.948 8.278 42.606 1.00 98.31 98 TYR A CA 1
ATOM 720 C C . TYR A 1 98 ? -12.727 9.049 41.296 1.00 98.31 98 TYR A C 1
ATOM 722 O O . TYR A 1 98 ? -11.637 9.590 41.098 1.00 98.31 98 TYR A O 1
ATOM 730 N N . PHE A 1 99 ? -13.737 9.171 40.426 1.00 98.62 99 PHE A N 1
ATOM 731 C CA . PHE A 1 99 ? -13.615 9.750 39.081 1.00 98.62 99 PHE A CA 1
ATOM 732 C C . PHE A 1 99 ? -12.900 11.110 39.058 1.00 98.62 99 PHE A C 1
ATOM 734 O O . PHE A 1 99 ? -11.950 11.311 38.299 1.00 98.62 99 PHE A O 1
ATOM 741 N N . ALA A 1 100 ? -13.305 12.040 39.927 1.00 98.25 100 ALA A N 1
ATOM 742 C CA . ALA A 1 100 ? -12.718 13.379 39.960 1.00 98.25 100 ALA A CA 1
ATOM 743 C C . ALA A 1 100 ? -11.212 13.354 40.287 1.00 98.25 100 ALA A C 1
ATOM 745 O O . ALA A 1 100 ? -10.440 14.138 39.735 1.00 98.25 100 ALA A O 1
ATOM 746 N N . ARG A 1 101 ? -10.795 12.436 41.166 1.00 97.81 101 ARG A N 1
ATOM 747 C CA . ARG A 1 101 ? -9.426 12.341 41.693 1.00 97.81 101 ARG A CA 1
ATOM 748 C C . ARG A 1 101 ? -8.508 11.520 40.794 1.00 97.81 101 ARG A C 1
ATOM 750 O O . ARG A 1 101 ? -7.347 11.883 40.649 1.00 97.81 101 ARG A O 1
ATOM 757 N N . LEU A 1 102 ? -9.034 10.451 40.193 1.00 97.94 102 LEU A N 1
ATOM 758 C CA . LEU A 1 102 ? -8.252 9.457 39.449 1.00 97.94 102 LEU A CA 1
ATOM 759 C C . LEU A 1 102 ? -8.460 9.494 37.928 1.00 97.94 102 LEU A C 1
ATOM 761 O O . LEU A 1 102 ? -7.776 8.772 37.210 1.00 97.94 102 LEU A O 1
ATOM 765 N N . VAL A 1 103 ? -9.366 10.337 37.423 1.00 98.44 103 VAL A N 1
ATOM 766 C CA . VAL A 1 103 ? -9.606 10.503 35.980 1.00 98.44 103 VAL A CA 1
ATOM 767 C C . VAL A 1 103 ? -9.625 11.983 35.596 1.00 98.44 103 VAL A C 1
ATOM 769 O O . VAL A 1 103 ? -8.732 12.444 34.885 1.00 98.44 103 VAL A O 1
ATOM 772 N N . ALA A 1 104 ? -10.594 12.758 36.098 1.00 97.81 104 ALA A N 1
ATOM 773 C CA . ALA A 1 104 ? -10.827 14.135 35.640 1.00 97.81 104 ALA A CA 1
ATOM 774 C C . ALA A 1 104 ? -9.633 15.072 35.879 1.00 97.81 104 ALA A C 1
ATOM 776 O O . ALA A 1 104 ? -9.289 15.881 35.014 1.00 97.81 104 ALA A O 1
ATOM 777 N N . LYS A 1 105 ? -8.955 14.925 37.024 1.00 96.94 105 LYS A N 1
ATOM 778 C CA . LYS A 1 105 ? -7.768 15.709 37.404 1.00 96.94 105 LYS A CA 1
ATOM 779 C C . LYS A 1 105 ? -6.658 15.694 36.341 1.00 96.94 105 LYS A C 1
ATOM 781 O O . LYS A 1 105 ? -5.936 16.683 36.218 1.00 96.94 105 LYS A O 1
ATOM 786 N N . TYR A 1 106 ? -6.531 14.612 35.568 1.00 96.06 106 TYR A N 1
ATOM 787 C CA . TYR A 1 106 ? -5.470 14.447 34.567 1.00 96.06 106 TYR A CA 1
ATOM 788 C C . TYR A 1 106 ? -5.757 15.129 33.227 1.00 96.06 106 TYR A C 1
ATOM 790 O O . TYR A 1 106 ? -4.842 15.256 32.418 1.00 96.06 106 TYR A O 1
ATOM 798 N N . LYS A 1 107 ? -6.995 15.590 32.984 1.00 94.12 107 LYS A N 1
ATOM 799 C CA . LYS A 1 107 ? -7.434 16.126 31.680 1.00 94.12 107 LYS A CA 1
ATOM 800 C C . LYS A 1 107 ? -7.023 15.198 30.518 1.00 94.12 107 LYS A C 1
ATOM 802 O O . LYS A 1 107 ? -6.264 15.622 29.639 1.00 94.12 107 LYS A O 1
ATOM 807 N N . PRO A 1 108 ? -7.442 13.920 30.553 1.00 97.00 108 PRO A N 1
ATOM 808 C CA . PRO A 1 108 ? -6.996 12.931 29.583 1.00 97.00 108 PRO A CA 1
ATOM 809 C C . PRO A 1 108 ? -7.469 13.257 28.166 1.00 97.00 108 PRO A C 1
ATOM 811 O O . PRO A 1 108 ? -8.510 13.882 27.973 1.00 97.00 108 PRO A O 1
ATOM 814 N N . GLY A 1 109 ? -6.714 12.784 27.176 1.00 89.12 109 GLY A N 1
ATOM 815 C CA . GLY A 1 109 ? -7.133 12.760 25.775 1.00 89.12 109 GLY A CA 1
ATOM 816 C C . GLY A 1 109 ? -7.946 11.512 25.430 1.00 89.12 109 GLY A C 1
ATOM 817 O O . GLY A 1 109 ? -8.699 11.529 24.462 1.00 89.12 109 GLY A O 1
ATOM 818 N N . LYS A 1 110 ? -7.807 10.439 26.221 1.00 95.88 110 LYS A N 1
ATOM 819 C CA . LYS A 1 110 ? -8.568 9.183 26.123 1.00 95.88 110 LYS A CA 1
ATOM 820 C C . LYS A 1 110 ? -8.727 8.550 27.508 1.00 95.88 110 LYS A C 1
ATOM 822 O O . LYS A 1 110 ? -7.817 8.641 28.334 1.00 95.88 110 LYS A O 1
ATOM 827 N N . ILE A 1 111 ? -9.841 7.865 27.752 1.00 98.56 111 ILE A N 1
ATOM 828 C CA . ILE A 1 111 ? -10.061 7.070 28.971 1.00 98.56 111 ILE A CA 1
ATOM 829 C C . ILE A 1 111 ? -10.224 5.608 28.573 1.00 98.56 111 ILE A C 1
ATOM 831 O O . ILE A 1 111 ? -11.082 5.305 27.757 1.00 98.56 111 ILE A O 1
ATOM 835 N N . VAL A 1 112 ? -9.457 4.698 29.168 1.00 98.50 112 VAL A N 1
ATOM 836 C CA . VAL A 1 112 ? -9.610 3.248 28.984 1.00 98.50 112 VAL A CA 1
ATOM 837 C C . VAL A 1 112 ? -10.126 2.640 30.276 1.00 98.50 112 VAL A C 1
ATOM 839 O O . VAL A 1 112 ? -9.490 2.758 31.319 1.00 98.50 112 VAL A O 1
ATOM 842 N N . PHE A 1 113 ? -11.299 2.021 30.218 1.00 98.69 113 PHE A N 1
ATOM 843 C CA . PHE A 1 113 ? -12.057 1.576 31.378 1.00 98.69 113 PHE A CA 1
ATOM 844 C C . PHE A 1 113 ? -12.150 0.049 31.430 1.00 98.69 113 PHE A C 1
ATOM 846 O O . PHE A 1 113 ? -12.585 -0.576 30.461 1.00 98.69 113 PHE A O 1
ATOM 853 N N . TYR A 1 114 ? -11.831 -0.545 32.585 1.00 98.25 114 TYR A N 1
ATOM 854 C CA . TYR A 1 114 ? -12.112 -1.958 32.866 1.00 98.25 114 TYR A CA 1
ATOM 855 C C . TYR A 1 114 ? -12.539 -2.202 34.324 1.00 98.25 114 TYR A C 1
ATOM 857 O O . TYR A 1 114 ? -11.720 -2.284 35.241 1.00 98.25 114 TYR A O 1
ATOM 865 N N . ALA A 1 115 ? -13.841 -2.368 34.541 1.00 97.19 115 ALA A N 1
ATOM 866 C CA . ALA A 1 115 ? -14.452 -2.818 35.795 1.00 97.19 115 ALA A CA 1
ATOM 867 C C . ALA A 1 115 ? -15.825 -3.454 35.491 1.00 97.19 115 ALA A C 1
ATOM 869 O O . ALA A 1 115 ? -16.276 -3.417 34.347 1.00 97.19 115 ALA A O 1
ATOM 870 N N . GLY A 1 116 ? -16.476 -4.072 36.481 1.00 96.44 116 GLY A N 1
ATOM 871 C CA . GLY A 1 116 ? -17.738 -4.810 36.300 1.00 96.44 116 GLY A CA 1
ATOM 872 C C . GLY A 1 116 ? -17.640 -6.298 36.647 1.00 96.44 116 GLY A C 1
ATOM 873 O O . GLY A 1 116 ? -18.616 -6.914 37.073 1.00 96.44 116 GLY A O 1
ATOM 874 N N . THR A 1 117 ? -16.451 -6.901 36.527 1.00 96.31 117 THR A N 1
ATOM 875 C CA . THR A 1 117 ? -16.282 -8.329 36.843 1.00 96.31 117 THR A CA 1
ATOM 876 C C . THR A 1 117 ? -16.349 -8.621 38.340 1.00 96.31 117 THR A C 1
ATOM 878 O O . THR A 1 117 ? -16.789 -9.712 38.713 1.00 96.31 117 THR A O 1
ATOM 881 N N . ASN A 1 118 ? -15.904 -7.680 39.183 1.00 95.69 118 ASN A N 1
ATOM 882 C CA . ASN A 1 118 ? -16.025 -7.746 40.644 1.00 95.69 118 ASN A CA 1
ATOM 883 C C . ASN A 1 118 ? -17.452 -7.457 41.093 1.00 95.69 118 ASN A C 1
ATOM 885 O O . ASN A 1 118 ? -17.969 -8.206 41.904 1.00 95.69 118 ASN A O 1
ATOM 889 N N . ASP A 1 119 ? -18.112 -6.478 40.479 1.00 95.69 119 ASP A N 1
ATOM 890 C CA . ASP A 1 119 ? -19.516 -6.141 40.720 1.00 95.69 119 ASP A CA 1
ATOM 891 C C . ASP A 1 119 ? -20.403 -7.392 40.600 1.00 95.69 119 ASP A C 1
ATOM 893 O O . ASP A 1 119 ? -21.161 -7.741 41.500 1.00 95.69 119 ASP A O 1
ATOM 897 N N . ILE A 1 120 ? -20.251 -8.148 39.511 1.00 96.12 120 ILE A N 1
ATOM 898 C CA . ILE A 1 120 ? -21.011 -9.389 39.309 1.00 96.12 120 ILE A CA 1
ATOM 899 C C . ILE A 1 120 ? -20.600 -10.492 40.296 1.00 96.12 120 ILE A C 1
ATOM 901 O O . ILE A 1 120 ? -21.440 -11.292 40.714 1.00 96.12 120 ILE A O 1
ATOM 905 N N . ALA A 1 121 ? -19.325 -10.549 40.695 1.00 93.44 121 ALA A N 1
ATOM 906 C CA . ALA A 1 121 ? -18.876 -11.489 41.721 1.00 93.44 121 ALA A CA 1
ATOM 907 C C . ALA A 1 121 ? -19.462 -11.156 43.109 1.00 93.44 121 ALA A C 1
ATOM 909 O O . ALA A 1 121 ? -19.759 -12.084 43.864 1.00 93.44 121 ALA A O 1
ATOM 910 N N . ASP A 1 122 ? -19.706 -9.871 43.377 1.00 91.00 122 ASP A N 1
ATOM 911 C CA . ASP A 1 122 ? -20.349 -9.328 44.580 1.00 91.00 122 ASP A CA 1
ATOM 912 C C . ASP A 1 122 ? -21.892 -9.354 44.491 1.00 91.00 122 ASP A C 1
ATOM 914 O O . ASP A 1 122 ? -22.591 -8.942 45.414 1.00 91.00 122 ASP A O 1
ATOM 918 N N . GLY A 1 123 ? -22.448 -9.906 43.405 1.00 90.50 123 GLY A N 1
ATOM 919 C CA . GLY A 1 123 ? -23.877 -10.195 43.264 1.00 90.50 123 GLY A CA 1
ATOM 920 C C . GLY A 1 123 ? -24.663 -9.238 42.367 1.00 90.50 123 GLY A C 1
ATOM 921 O O . GLY A 1 123 ? -25.887 -9.358 42.304 1.00 90.50 123 GLY A O 1
ATOM 922 N N . HIS A 1 124 ? -24.005 -8.320 41.653 1.00 92.94 124 HIS A N 1
ATOM 923 C CA . HIS A 1 124 ? -24.680 -7.459 40.681 1.00 92.94 124 HIS A CA 1
ATOM 924 C C . HIS A 1 124 ? -25.086 -8.250 39.434 1.00 92.94 124 HIS A C 1
ATOM 926 O O . HIS A 1 124 ? -24.391 -9.170 38.995 1.00 92.94 124 HIS A O 1
ATOM 932 N N . SER A 1 125 ? -26.186 -7.842 38.805 1.00 96.00 125 SER A N 1
ATOM 933 C CA . SER A 1 125 ? -26.526 -8.316 37.463 1.00 96.00 125 SER A CA 1
ATOM 934 C C . SER A 1 125 ? -25.775 -7.538 36.376 1.00 96.00 125 SER A C 1
ATOM 936 O O . SER A 1 125 ? -25.307 -6.415 36.592 1.00 96.00 125 SER A O 1
ATOM 938 N N . GLY A 1 126 ? -25.700 -8.103 35.169 1.00 96.00 126 GLY A N 1
ATOM 939 C CA . GLY A 1 126 ? -25.146 -7.420 33.998 1.00 96.00 126 GLY A CA 1
ATOM 940 C C . GLY A 1 126 ? -25.865 -6.101 33.682 1.00 96.00 126 GLY A C 1
ATOM 941 O O . GLY A 1 126 ? -25.225 -5.129 33.283 1.00 96.00 126 GLY A O 1
ATOM 942 N N . GLU A 1 127 ? -27.177 -6.016 33.930 1.00 96.56 127 GLU A N 1
ATOM 943 C CA . GLU A 1 127 ? -27.945 -4.771 33.809 1.00 96.56 127 GLU A CA 1
ATOM 944 C C . GLU A 1 127 ? -27.511 -3.709 34.821 1.00 96.56 127 GLU A C 1
ATOM 946 O O . GLU A 1 127 ? -27.456 -2.527 34.479 1.00 96.56 127 GLU A O 1
ATOM 951 N N . GLN A 1 128 ? -27.205 -4.106 36.060 1.00 95.56 128 GLN A N 1
ATOM 952 C CA . GLN A 1 128 ? -26.734 -3.177 37.089 1.00 95.56 128 GLN A CA 1
ATOM 953 C C . GLN A 1 128 ? -25.337 -2.653 36.757 1.00 95.56 128 GLN A C 1
ATOM 955 O O . GLN A 1 128 ? -25.117 -1.447 36.840 1.00 95.56 128 GLN A O 1
ATOM 960 N N . VAL A 1 129 ? -24.441 -3.518 36.273 1.00 96.94 129 VAL A N 1
ATOM 961 C CA . VAL A 1 129 ? -23.121 -3.109 35.766 1.00 96.94 129 VAL A CA 1
ATOM 962 C C . VAL A 1 129 ? -23.254 -2.084 34.639 1.00 96.94 129 VAL A C 1
ATOM 964 O O . VAL A 1 129 ? -22.631 -1.024 34.691 1.00 96.94 129 VAL A O 1
ATOM 967 N N . ALA A 1 130 ? -24.109 -2.343 33.645 1.00 97.44 130 ALA A N 1
ATOM 968 C CA . ALA A 1 130 ? -24.344 -1.397 32.553 1.00 97.44 130 ALA A CA 1
ATOM 969 C C . ALA A 1 130 ? -24.940 -0.063 33.049 1.00 97.44 130 ALA A C 1
ATOM 971 O O . ALA A 1 130 ? -24.558 1.009 32.573 1.00 97.44 130 ALA A O 1
ATOM 972 N N . ALA A 1 131 ? -25.847 -0.104 34.031 1.00 96.00 131 ALA A N 1
ATOM 973 C CA . ALA A 1 131 ? -26.428 1.092 34.637 1.00 96.00 131 ALA A CA 1
ATOM 974 C C . ALA A 1 131 ? -25.397 1.917 35.427 1.00 96.00 131 ALA A C 1
ATOM 976 O O . ALA A 1 131 ? -25.412 3.148 35.353 1.00 96.00 131 ALA A O 1
ATOM 977 N N . ASP A 1 132 ? -24.488 1.269 36.155 1.00 96.12 132 ASP A N 1
ATOM 978 C CA . ASP A 1 132 ? -23.420 1.946 36.890 1.00 96.12 132 ASP A CA 1
ATOM 979 C C . ASP A 1 132 ? -22.340 2.498 35.952 1.00 96.12 132 ASP A C 1
ATOM 981 O O . ASP A 1 132 ? -21.859 3.613 36.173 1.00 96.12 132 ASP A O 1
ATOM 985 N N . PHE A 1 133 ? -22.028 1.805 34.851 1.00 98.12 133 PHE A N 1
ATOM 986 C CA . PHE A 1 133 ? -21.145 2.341 33.813 1.00 98.12 133 PHE A CA 1
ATOM 987 C C . PHE A 1 133 ? -21.761 3.557 33.112 1.00 98.12 133 PHE A C 1
ATOM 989 O O . PHE A 1 133 ? -21.079 4.544 32.847 1.00 98.12 133 PHE A O 1
ATOM 996 N N . LYS A 1 134 ? -23.080 3.571 32.894 1.00 97.25 134 LYS A N 1
ATOM 997 C CA . LYS A 1 134 ? -23.766 4.753 32.353 1.00 97.25 134 LYS A CA 1
ATOM 998 C C . LYS A 1 134 ? -23.597 5.993 33.243 1.00 97.25 134 LYS A C 1
ATOM 1000 O O . LYS A 1 134 ? -23.562 7.110 32.730 1.00 97.25 134 LYS A O 1
ATOM 1005 N N . LYS A 1 135 ? -23.450 5.822 34.563 1.00 97.12 135 LYS A N 1
ATOM 1006 C CA . LYS A 1 135 ? -23.106 6.932 35.471 1.00 97.12 135 LYS A CA 1
ATOM 1007 C C . LYS A 1 135 ? -21.666 7.407 35.264 1.00 97.12 135 LYS A C 1
ATOM 1009 O O . LYS A 1 135 ? -21.449 8.614 35.279 1.00 97.12 135 LYS A O 1
ATOM 1014 N N . PHE A 1 136 ? -20.720 6.494 35.021 1.00 98.44 136 PHE A N 1
ATOM 1015 C CA . PHE A 1 136 ? -19.346 6.852 34.644 1.00 98.44 136 PHE A CA 1
ATOM 1016 C C . PHE A 1 136 ? -19.332 7.719 33.382 1.00 98.44 136 PHE A C 1
ATOM 1018 O O . PHE A 1 136 ? -18.729 8.789 33.373 1.00 98.44 136 PHE A O 1
ATOM 1025 N N . LEU A 1 137 ? -20.058 7.300 32.339 1.00 97.75 137 LEU A N 1
ATOM 1026 C CA . LEU A 1 137 ? -20.187 8.071 31.098 1.00 97.75 137 LEU A CA 1
ATOM 1027 C C . LEU A 1 137 ? -20.776 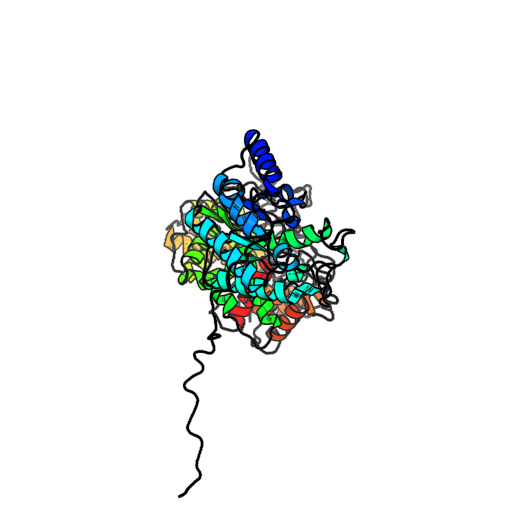9.459 31.348 1.00 97.75 137 LEU A C 1
ATOM 1029 O O . LEU A 1 137 ? -20.253 10.442 30.839 1.00 97.75 137 LEU A O 1
ATOM 1033 N N . ALA A 1 138 ? -21.808 9.562 32.189 1.00 97.75 138 ALA A N 1
ATOM 1034 C CA . ALA A 1 138 ? -22.393 10.853 32.537 1.00 97.75 138 ALA A CA 1
ATOM 1035 C C . ALA A 1 138 ? -21.396 11.785 33.256 1.00 97.75 138 ALA A C 1
ATOM 1037 O O . ALA A 1 138 ? -21.417 12.993 33.019 1.00 97.75 138 ALA A O 1
ATOM 1038 N N . LEU A 1 139 ? -20.514 11.245 34.107 1.00 98.44 139 LEU A N 1
ATOM 1039 C CA . LEU A 1 139 ? -19.415 12.008 34.712 1.00 98.44 139 LEU A CA 1
ATOM 1040 C C . LEU A 1 139 ? -18.399 12.452 33.649 1.00 98.44 139 LEU A C 1
ATOM 1042 O O . LEU A 1 139 ? -18.036 13.626 33.612 1.00 98.44 139 LEU A O 1
ATOM 1046 N N . ALA A 1 140 ? -18.001 11.549 32.746 1.00 97.81 140 ALA A N 1
ATOM 1047 C CA . ALA A 1 140 ? -17.080 11.848 31.651 1.00 97.81 140 ALA A CA 1
ATOM 1048 C C . ALA A 1 140 ? -17.624 12.933 30.712 1.00 97.81 140 ALA A C 1
ATOM 1050 O O . ALA A 1 140 ? -16.936 13.913 30.452 1.00 97.81 140 ALA A O 1
ATOM 1051 N N . HIS A 1 141 ? -18.880 12.841 30.275 1.00 96.31 141 HIS A N 1
ATOM 1052 C CA . HIS A 1 141 ? -19.500 13.860 29.420 1.00 96.31 141 HIS A CA 1
ATOM 1053 C C . HIS A 1 141 ? -19.596 15.227 30.088 1.00 96.31 141 HIS A C 1
ATOM 1055 O O . HIS A 1 141 ? -19.468 16.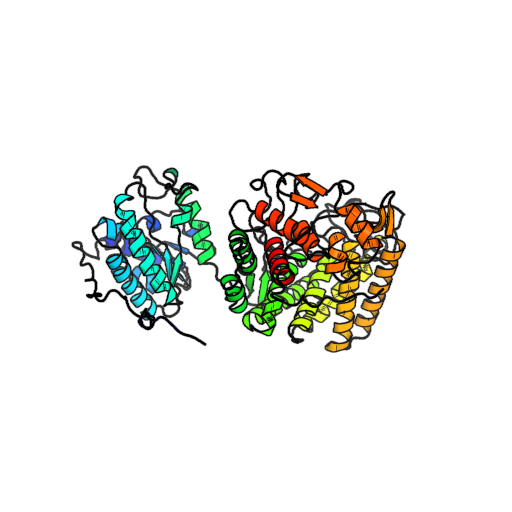250 29.417 1.00 96.31 141 HIS A O 1
ATOM 1061 N N . LYS A 1 142 ? -19.851 15.247 31.399 1.00 97.44 142 LYS A N 1
ATOM 1062 C CA . LYS A 1 142 ? -20.008 16.481 32.165 1.00 97.44 142 LYS A CA 1
ATOM 1063 C C . LYS A 1 142 ? -18.667 17.173 32.407 1.00 97.44 142 LYS A C 1
ATOM 1065 O O . LYS A 1 142 ? -18.558 18.376 32.179 1.00 97.44 142 LYS A O 1
ATOM 1070 N N . ASP A 1 143 ? -17.678 16.432 32.893 1.00 96.94 143 ASP A N 1
ATOM 1071 C CA . ASP A 1 143 ? -16.429 17.009 33.396 1.00 96.94 143 ASP A CA 1
ATOM 1072 C C . ASP A 1 143 ? -15.296 16.970 32.346 1.00 96.94 143 ASP A C 1
ATOM 1074 O O . ASP A 1 143 ? -14.325 17.717 32.464 1.00 96.94 143 ASP A O 1
ATOM 1078 N N . LEU A 1 144 ? -15.420 16.130 31.309 1.00 95.00 144 LEU A N 1
ATOM 1079 C CA . LEU A 1 144 ? -14.450 15.920 30.224 1.00 95.00 144 LEU A CA 1
ATOM 1080 C C . LEU A 1 144 ? -15.145 15.849 28.839 1.00 95.00 144 LEU A C 1
ATOM 1082 O O . LEU A 1 144 ? -15.040 14.840 28.132 1.00 95.00 144 LEU A O 1
ATOM 1086 N N . PRO A 1 145 ? -15.874 16.899 28.417 1.00 90.00 145 PRO A N 1
ATOM 1087 C CA . PRO A 1 145 ? -16.644 16.872 27.176 1.00 90.00 145 PRO A CA 1
ATOM 1088 C C . PRO A 1 145 ? -15.757 16.601 25.952 1.00 90.00 145 PRO A C 1
ATOM 1090 O O . PRO A 1 145 ? -14.743 17.265 25.743 1.00 90.00 145 PRO A O 1
ATOM 1093 N N . GLY A 1 146 ? -16.170 15.639 25.121 1.00 81.00 146 GLY A N 1
ATOM 1094 C CA . GLY A 1 146 ? -15.470 15.259 23.889 1.00 81.00 146 GLY A CA 1
ATOM 1095 C C . GLY A 1 146 ? -14.289 14.299 24.075 1.00 81.00 146 GLY A C 1
ATOM 1096 O O . GLY A 1 146 ? -13.706 13.887 23.076 1.00 81.00 146 GLY A O 1
ATOM 1097 N N . VAL A 1 147 ? -13.946 13.916 25.309 1.00 90.50 147 VAL A N 1
ATOM 1098 C CA . VAL A 1 147 ? -12.914 12.901 25.561 1.00 90.50 147 VAL A CA 1
ATOM 1099 C C . VAL A 1 147 ? -13.498 11.503 25.314 1.00 90.50 147 VAL A C 1
ATOM 1101 O O . VAL A 1 147 ? -14.462 11.137 25.990 1.00 90.50 147 VAL A O 1
ATOM 1104 N N . PRO A 1 148 ? -12.940 10.703 24.384 1.00 93.44 148 PRO A N 1
ATOM 1105 C CA . PRO A 1 148 ? -13.429 9.357 24.119 1.00 93.44 148 PRO A CA 1
ATOM 1106 C C . PRO A 1 148 ? -13.152 8.396 25.287 1.00 93.44 148 PRO A C 1
ATOM 1108 O O . PRO A 1 148 ? -12.065 8.390 25.879 1.00 93.44 148 PRO A O 1
ATOM 1111 N N . VAL A 1 149 ? -14.140 7.552 25.582 1.00 97.88 149 VAL A N 1
ATOM 1112 C CA . VAL A 1 149 ? -14.106 6.482 26.582 1.00 97.88 149 VAL A CA 1
ATOM 1113 C C . VAL A 1 149 ? -14.069 5.138 25.866 1.00 97.88 149 VAL A C 1
ATOM 1115 O O . VAL A 1 149 ? -14.920 4.845 25.036 1.00 97.88 149 VAL A O 1
ATOM 1118 N N . TYR A 1 150 ? -13.111 4.296 26.220 1.00 97.94 150 TYR A N 1
ATOM 1119 C CA . TYR A 1 150 ? -12.908 2.963 25.674 1.00 97.94 150 TYR A CA 1
ATOM 1120 C C . TYR A 1 150 ? -13.238 1.931 26.749 1.00 97.94 150 TYR A C 1
ATOM 1122 O O . TYR A 1 150 ? -12.477 1.765 27.700 1.00 97.94 150 TYR A O 1
ATOM 1130 N N . PHE A 1 151 ? -14.376 1.251 26.630 1.00 98.31 151 PHE A N 1
ATOM 1131 C CA . PHE A 1 151 ? -14.768 0.193 27.558 1.00 98.31 151 PHE A CA 1
ATOM 1132 C C . PHE A 1 151 ? -14.209 -1.149 27.092 1.00 98.31 151 PHE A C 1
ATOM 1134 O O . PHE A 1 151 ? -14.585 -1.636 26.026 1.00 98.31 151 PHE A O 1
ATOM 1141 N N . ILE A 1 152 ? -13.345 -1.766 27.895 1.00 98.31 152 ILE A N 1
ATOM 1142 C CA . ILE A 1 152 ? -12.854 -3.122 27.644 1.00 98.31 152 ILE A CA 1
ATOM 1143 C C . ILE A 1 152 ? -13.902 -4.121 28.144 1.00 98.31 152 ILE A C 1
ATOM 1145 O O . ILE A 1 152 ? -14.281 -4.099 29.315 1.00 98.31 152 ILE A O 1
ATOM 1149 N N . SER A 1 153 ? -14.361 -5.009 27.262 1.00 97.56 153 SER A N 1
ATOM 1150 C CA . SER A 1 153 ? -15.365 -6.030 27.565 1.00 97.56 153 SER A CA 1
ATOM 1151 C C . SER A 1 153 ? -14.975 -6.881 28.773 1.00 97.56 153 SER A C 1
ATOM 1153 O O . SER A 1 153 ? -13.829 -7.321 28.889 1.00 97.56 153 SER A O 1
ATOM 1155 N N . MET A 1 154 ? -15.943 -7.217 29.623 1.00 97.12 154 MET A N 1
ATOM 1156 C CA . MET A 1 154 ? -15.744 -8.182 30.701 1.00 97.12 154 MET A CA 1
ATOM 1157 C C . MET A 1 154 ? -15.466 -9.568 30.113 1.00 97.12 154 MET A C 1
ATOM 1159 O O . MET A 1 154 ? -16.275 -10.087 29.345 1.00 97.12 154 MET A O 1
ATOM 1163 N N . SER A 1 155 ? -14.351 -10.185 30.500 1.00 89.56 155 SER A N 1
ATOM 1164 C CA . SER A 1 155 ? -14.016 -11.558 30.115 1.00 89.56 155 SER A CA 1
ATOM 1165 C C . SER A 1 155 ? -13.980 -12.468 31.342 1.00 89.56 155 SER A C 1
ATOM 1167 O O . SER A 1 155 ? -13.587 -12.052 32.435 1.00 89.56 155 SER A O 1
ATOM 1169 N N . ALA A 1 156 ? -14.420 -13.715 31.177 1.00 84.19 156 ALA A N 1
ATOM 1170 C CA . ALA A 1 156 ? -14.413 -14.686 32.262 1.00 84.19 156 ALA A CA 1
ATOM 1171 C C . ALA A 1 156 ? -12.994 -15.220 32.499 1.00 84.19 156 ALA A C 1
ATOM 1173 O O . ALA A 1 156 ? -12.354 -15.735 31.587 1.00 84.19 156 ALA A O 1
ATOM 1174 N N . ALA A 1 157 ? -12.539 -15.169 33.750 1.00 92.75 157 ALA A N 1
ATOM 1175 C CA . ALA A 1 157 ? -11.392 -15.949 34.203 1.00 92.75 157 ALA A CA 1
ATOM 1176 C C . ALA A 1 157 ? -11.817 -17.393 34.545 1.00 92.75 157 ALA A C 1
ATOM 1178 O O . ALA A 1 157 ? -13.002 -17.622 34.824 1.00 92.75 157 ALA A O 1
ATOM 1179 N N . PRO A 1 158 ? -10.893 -18.373 34.604 1.00 94.31 158 PRO A N 1
ATOM 1180 C CA . PRO A 1 158 ? -11.240 -19.756 34.929 1.00 94.31 158 PRO A CA 1
ATOM 1181 C C . PRO A 1 158 ? -11.975 -19.902 36.275 1.00 94.31 158 PRO A C 1
ATOM 1183 O O . PRO A 1 158 ? -12.960 -20.632 36.360 1.00 94.31 158 PRO A O 1
ATOM 1186 N N . SER A 1 159 ? -11.599 -19.129 37.300 1.00 93.94 159 SER A N 1
ATOM 1187 C CA . SER A 1 159 ? -12.295 -19.092 38.603 1.00 93.94 159 SER A CA 1
ATOM 1188 C C . SER A 1 159 ? -13.690 -18.447 38.561 1.00 93.94 159 SER A C 1
ATOM 1190 O O . SER A 1 159 ? -14.465 -18.572 39.513 1.00 93.94 159 SER A O 1
ATOM 1192 N N . ARG A 1 160 ? -14.027 -17.748 37.469 1.00 93.38 160 ARG A N 1
ATOM 1193 C CA . ARG A 1 160 ? -15.219 -16.899 37.333 1.00 93.38 160 ARG A CA 1
ATOM 1194 C C . ARG A 1 160 ? -16.205 -17.356 36.252 1.00 93.38 160 ARG A C 1
ATOM 1196 O O . ARG A 1 160 ? -17.179 -16.657 35.982 1.00 93.38 160 ARG A O 1
ATOM 1203 N N . GLN A 1 161 ? -16.024 -18.542 35.671 1.00 91.19 161 GLN A N 1
ATOM 1204 C CA . GLN A 1 161 ? -16.868 -19.023 34.564 1.00 91.19 161 GLN A CA 1
ATOM 1205 C C . GLN A 1 161 ? -18.370 -19.075 34.888 1.00 91.19 161 GLN A C 1
ATOM 1207 O O . GLN A 1 161 ? -19.194 -18.825 34.011 1.00 91.19 161 GLN A O 1
ATOM 1212 N N . LYS A 1 162 ? -18.745 -19.332 36.149 1.00 94.38 162 LYS A N 1
ATOM 1213 C CA . LYS A 1 162 ? -20.156 -19.398 36.579 1.00 94.38 162 LYS A CA 1
ATOM 1214 C C . LYS A 1 162 ? -20.947 -18.101 36.347 1.00 94.38 162 LYS A C 1
ATOM 1216 O O . LYS A 1 162 ? -22.172 -18.137 36.333 1.00 94.38 162 LYS A O 1
ATOM 1221 N N . TRP A 1 163 ? -20.259 -16.974 36.174 1.00 94.94 163 TRP A N 1
ATOM 1222 C CA . TRP A 1 163 ? -20.858 -15.656 35.960 1.00 94.94 163 TRP A CA 1
ATOM 1223 C C . TRP A 1 163 ? -20.859 -15.208 34.491 1.00 94.94 163 TRP A C 1
ATOM 1225 O O . TRP A 1 163 ? -21.285 -14.093 34.196 1.00 94.94 163 TRP A O 1
ATOM 1235 N N . LEU A 1 164 ? -20.413 -16.063 33.563 1.00 92.25 164 LEU A N 1
ATOM 1236 C CA . LEU A 1 164 ? -20.247 -15.719 32.148 1.00 92.25 164 LEU A CA 1
ATOM 1237 C C . LEU A 1 164 ? -21.510 -15.106 31.522 1.00 92.25 164 LEU A C 1
ATOM 1239 O O . LEU A 1 164 ? -21.414 -14.099 30.830 1.00 92.25 164 LEU A O 1
ATOM 1243 N N . SER A 1 165 ? -22.694 -15.643 31.826 1.00 94.56 165 SER A N 1
ATOM 1244 C CA . SER A 1 165 ? -23.957 -15.127 31.280 1.00 94.56 165 SER A CA 1
ATOM 1245 C C . SER A 1 165 ? -24.252 -13.680 31.696 1.00 94.56 165 SER A C 1
ATOM 1247 O O . SER A 1 165 ? -24.833 -12.921 30.920 1.00 94.56 165 SER A O 1
ATOM 1249 N N . GLN A 1 166 ? -23.826 -13.274 32.895 1.00 97.56 166 GLN A N 1
ATOM 1250 C CA . GLN A 1 166 ? -23.966 -11.899 33.376 1.00 97.56 166 GLN A CA 1
ATOM 1251 C C . GLN A 1 166 ? -22.920 -10.974 32.747 1.00 97.56 166 GLN A C 1
ATOM 1253 O O . GLN A 1 166 ? -23.255 -9.843 32.395 1.00 97.56 166 GLN A O 1
ATOM 1258 N N . TYR A 1 167 ? -21.690 -11.459 32.526 1.00 96.75 167 TYR A N 1
ATOM 1259 C CA . TYR A 1 167 ? -20.678 -10.720 31.761 1.00 96.75 167 TYR A CA 1
ATOM 1260 C C . TYR A 1 167 ? -21.161 -10.444 30.340 1.00 96.75 167 TYR A C 1
ATOM 1262 O O . TYR A 1 167 ? -21.156 -9.299 29.903 1.00 96.75 167 TYR A O 1
ATOM 1270 N N . GLU A 1 168 ? -21.661 -11.466 29.646 1.00 93.75 168 GLU A N 1
ATOM 1271 C CA . GLU A 1 168 ? -22.201 -11.332 28.292 1.00 93.75 168 GLU A CA 1
ATOM 1272 C C . GLU A 1 168 ? -23.387 -10.366 28.237 1.00 93.75 168 GLU A C 1
ATOM 1274 O O . GLU A 1 168 ? -23.500 -9.573 27.305 1.00 93.75 168 GLU A O 1
ATOM 1279 N N . LEU A 1 169 ? -24.268 -10.398 29.239 1.00 96.06 169 LEU A N 1
ATOM 1280 C CA . LEU A 1 169 ? -25.393 -9.475 29.325 1.00 96.06 169 LEU A CA 1
ATOM 1281 C C . LEU A 1 169 ? -24.940 -8.024 29.509 1.00 96.06 169 LEU A C 1
ATOM 1283 O O . LEU A 1 169 ? -25.371 -7.160 28.747 1.00 96.06 169 LEU A O 1
ATOM 1287 N N . GLY A 1 170 ? -24.053 -7.759 30.470 1.00 96.56 170 GLY A N 1
ATOM 1288 C CA . GLY A 1 170 ? -23.518 -6.414 30.686 1.00 96.56 170 GLY A CA 1
ATOM 1289 C C . GLY A 1 170 ? -22.730 -5.906 29.477 1.00 96.56 170 GLY A C 1
ATOM 1290 O O . GLY A 1 170 ? -22.949 -4.781 29.037 1.00 96.56 170 GLY A O 1
ATOM 1291 N N . ASN A 1 171 ? -21.902 -6.760 28.870 1.00 97.38 171 ASN A N 1
ATOM 1292 C CA . ASN A 1 171 ? -21.166 -6.457 27.644 1.00 97.38 171 ASN A CA 1
ATOM 1293 C C . ASN A 1 171 ? -22.098 -6.058 26.496 1.00 97.38 171 ASN A C 1
ATOM 1295 O O . ASN A 1 171 ? -21.890 -5.012 25.889 1.00 97.38 171 ASN A O 1
ATOM 1299 N N . ARG A 1 172 ? -23.160 -6.835 26.229 1.00 95.38 172 ARG A N 1
ATOM 1300 C CA . ARG A 1 172 ? -24.143 -6.502 25.181 1.00 95.38 172 ARG A CA 1
ATOM 1301 C C . ARG A 1 172 ? -24.818 -5.156 25.430 1.00 95.38 172 ARG A C 1
ATOM 1303 O O . ARG A 1 172 ? -25.004 -4.386 24.495 1.00 95.38 172 ARG A O 1
ATOM 1310 N N . LEU A 1 173 ? -25.188 -4.867 26.678 1.00 95.81 173 LEU A N 1
ATOM 1311 C CA . LEU A 1 173 ? -25.839 -3.603 27.026 1.00 95.81 173 LEU A CA 1
ATOM 1312 C C . LEU A 1 173 ? -24.893 -2.410 26.872 1.00 95.81 173 LEU A C 1
ATOM 1314 O O . LEU A 1 173 ? -25.317 -1.366 26.388 1.00 95.81 173 LEU A O 1
ATOM 1318 N N . ILE A 1 174 ? -23.621 -2.557 27.244 1.00 96.25 174 ILE A N 1
ATOM 1319 C CA . ILE A 1 174 ? -22.617 -1.496 27.097 1.00 96.25 174 ILE A CA 1
ATOM 1320 C C . ILE A 1 174 ? -22.230 -1.298 25.626 1.00 96.25 174 ILE A C 1
ATOM 1322 O O . ILE A 1 174 ? -22.125 -0.157 25.181 1.00 96.25 174 ILE A O 1
ATOM 1326 N N . ALA A 1 175 ? -22.110 -2.373 24.846 1.00 86.56 175 ALA A N 1
ATOM 1327 C CA . ALA A 1 175 ? -21.938 -2.284 23.398 1.00 86.56 175 ALA A CA 1
ATOM 1328 C C . ALA A 1 175 ? -23.106 -1.522 22.740 1.00 86.56 175 ALA A C 1
ATOM 1330 O O . ALA A 1 175 ? -22.875 -0.620 21.942 1.00 86.56 175 ALA A O 1
ATOM 1331 N N . ALA A 1 176 ? -24.351 -1.781 23.157 1.00 86.44 176 ALA A N 1
ATOM 1332 C CA . ALA A 1 176 ? -25.520 -1.038 22.677 1.00 86.44 176 ALA A CA 1
ATOM 1333 C C . ALA A 1 176 ? -25.530 0.448 23.105 1.00 86.44 176 ALA A C 1
ATOM 1335 O O . ALA A 1 176 ? -26.118 1.291 22.423 1.00 86.44 176 ALA A O 1
ATOM 1336 N N . LEU A 1 177 ? -24.882 0.812 24.221 1.00 89.81 177 LEU A N 1
ATOM 1337 C CA . LEU A 1 177 ? -24.666 2.225 24.564 1.00 89.81 177 LEU A CA 1
ATOM 1338 C C . LEU A 1 177 ? -23.700 2.890 23.572 1.00 89.81 177 LEU A C 1
ATOM 1340 O O . LEU A 1 177 ? -23.965 4.016 23.157 1.00 89.81 177 LEU A O 1
ATOM 1344 N N . ALA A 1 178 ? -22.637 2.192 23.159 1.00 84.12 178 ALA A N 1
ATOM 1345 C CA . ALA A 1 178 ? -21.643 2.697 22.206 1.00 84.12 178 ALA A CA 1
ATOM 1346 C C . ALA A 1 178 ? -22.247 2.997 20.822 1.00 84.12 178 ALA A C 1
ATOM 1348 O O . ALA A 1 178 ? -21.833 3.934 20.147 1.00 84.12 178 ALA A O 1
ATOM 1349 N N . GLU A 1 179 ? -23.293 2.270 20.420 1.00 76.94 179 GLU A N 1
ATOM 1350 C CA . GLU A 1 179 ? -24.038 2.551 19.181 1.00 76.94 179 GLU A CA 1
ATOM 1351 C C . GLU A 1 179 ? -24.728 3.928 19.192 1.00 76.94 179 GLU A C 1
ATOM 1353 O O . GLU A 1 179 ? -24.951 4.525 18.138 1.00 76.94 179 GLU A O 1
ATOM 1358 N N . ASN A 1 180 ? -25.068 4.445 20.378 1.00 82.38 180 ASN A N 1
ATOM 1359 C CA . ASN A 1 180 ? -25.827 5.687 20.554 1.00 82.38 180 ASN A CA 1
ATOM 1360 C C . ASN A 1 180 ? -24.970 6.867 21.038 1.00 82.38 180 ASN A C 1
ATOM 1362 O O . ASN A 1 180 ? -25.448 8.002 21.068 1.00 82.38 180 ASN A O 1
ATOM 1366 N N . ASP A 1 181 ? -23.718 6.618 21.412 1.00 84.06 181 ASP A N 1
ATOM 1367 C CA . ASP A 1 181 ? -22.788 7.614 21.927 1.00 84.06 181 ASP A CA 1
ATOM 1368 C C . ASP A 1 181 ? -21.441 7.492 21.216 1.00 84.06 181 ASP A C 1
ATOM 1370 O O . ASP A 1 181 ? -20.633 6.621 21.518 1.00 84.06 181 ASP A O 1
ATOM 1374 N N . LYS A 1 182 ? -21.176 8.428 20.300 1.00 82.00 182 LYS A N 1
ATOM 1375 C CA . LYS A 1 182 ? -19.946 8.449 19.496 1.00 82.00 182 LYS A CA 1
ATOM 1376 C C . LYS A 1 182 ? -18.672 8.667 20.312 1.00 82.00 182 LYS A C 1
ATOM 1378 O O . LYS A 1 182 ? -17.588 8.473 19.775 1.00 82.00 182 LYS A O 1
ATOM 1383 N N . SER A 1 183 ? -18.787 9.114 21.563 1.00 85.50 183 SER A N 1
ATOM 1384 C CA . SER A 1 183 ? -17.638 9.236 22.460 1.00 85.50 183 SER A CA 1
ATOM 1385 C C . SER A 1 183 ? -17.316 7.928 23.186 1.00 85.50 183 SER A C 1
ATOM 1387 O O . SER A 1 183 ? -16.267 7.839 23.815 1.00 85.50 183 SER A O 1
ATOM 1389 N N . LEU A 1 184 ? -18.177 6.910 23.101 1.00 94.31 184 LEU A N 1
ATOM 1390 C CA . LEU A 1 184 ? -17.950 5.595 23.686 1.00 94.31 184 LEU A CA 1
ATOM 1391 C C . LEU A 1 184 ? -17.523 4.587 22.613 1.00 94.31 184 LEU A C 1
ATOM 1393 O O . LEU A 1 184 ? -18.238 4.319 21.654 1.00 94.31 184 LEU A O 1
ATOM 1397 N N . HIS A 1 185 ? -16.383 3.949 22.840 1.00 90.75 185 HIS A N 1
ATOM 1398 C CA . HIS A 1 185 ? -15.868 2.847 22.044 1.00 90.75 185 HIS A CA 1
ATOM 1399 C C . HIS A 1 185 ? -15.890 1.566 22.880 1.00 90.75 185 HIS A C 1
ATOM 1401 O O . HIS A 1 185 ? -15.355 1.522 23.988 1.00 90.75 185 HIS A O 1
ATOM 1407 N N . TYR A 1 186 ? -16.496 0.506 22.354 1.00 92.50 186 TYR A N 1
ATOM 1408 C CA . TYR A 1 186 ? -16.482 -0.815 22.978 1.00 92.50 186 TYR A CA 1
ATOM 1409 C C . TYR A 1 186 ? -15.333 -1.652 22.401 1.00 92.50 186 TYR A C 1
ATOM 1411 O O . TYR A 1 186 ? -15.218 -1.788 21.184 1.00 92.50 186 TYR A O 1
ATOM 1419 N N . ILE A 1 187 ? -14.483 -2.204 23.268 1.00 92.50 187 ILE A N 1
ATOM 1420 C CA . ILE A 1 187 ? -13.352 -3.063 22.903 1.00 92.50 187 ILE A CA 1
ATOM 1421 C C . ILE A 1 187 ? -13.677 -4.496 23.326 1.00 92.50 187 ILE A C 1
ATOM 1423 O O . ILE A 1 187 ? -13.739 -4.788 24.520 1.00 92.50 187 ILE A O 1
ATOM 1427 N N . ASP A 1 188 ? -13.849 -5.397 22.359 1.00 90.94 188 ASP A N 1
ATOM 1428 C CA . ASP A 1 188 ? -14.070 -6.819 22.630 1.00 90.94 188 ASP A CA 1
ATOM 1429 C C . ASP A 1 188 ? -12.743 -7.574 22.767 1.00 90.94 188 ASP A C 1
ATOM 1431 O O . ASP A 1 188 ? -12.056 -7.840 21.784 1.00 90.94 188 ASP A O 1
ATOM 1435 N N . VAL A 1 189 ? -12.399 -7.947 23.998 1.00 93.44 189 VAL A N 1
ATOM 1436 C CA . VAL A 1 189 ? -11.241 -8.801 24.303 1.00 93.44 189 VAL A CA 1
ATOM 1437 C C . VAL A 1 189 ? -11.637 -10.259 24.535 1.00 93.44 189 VAL A C 1
ATOM 1439 O O . VAL A 1 189 ? -10.777 -11.096 24.785 1.00 93.44 189 VAL A O 1
ATOM 1442 N N . THR A 1 190 ? -12.923 -10.614 24.475 1.00 91.50 190 THR A N 1
ATOM 1443 C CA . THR A 1 190 ? -13.370 -11.978 24.804 1.00 91.50 190 THR A CA 1
ATOM 1444 C C . THR A 1 190 ? -12.872 -13.020 23.803 1.00 91.50 190 THR A C 1
ATOM 1446 O O . THR A 1 190 ? -12.583 -14.148 24.206 1.00 91.50 190 THR A O 1
ATOM 1449 N N . GLY A 1 191 ? -12.716 -12.633 22.532 1.00 86.81 191 GLY A N 1
ATOM 1450 C CA . GLY A 1 191 ? -12.213 -13.501 21.466 1.00 86.81 191 GLY A CA 1
ATOM 1451 C C . GLY A 1 191 ? -10.768 -13.940 21.692 1.00 86.81 191 GLY A C 1
ATOM 1452 O O . GLY A 1 191 ? -10.483 -15.130 21.652 1.00 86.81 191 GLY A O 1
ATOM 1453 N N . VAL A 1 192 ? -9.873 -13.006 22.034 1.00 89.06 192 VAL A N 1
ATOM 1454 C CA . VAL A 1 192 ? -8.448 -13.316 22.277 1.00 89.06 192 VAL A CA 1
ATOM 1455 C C . VAL A 1 192 ? -8.207 -14.092 23.570 1.00 89.06 192 VAL A C 1
ATOM 1457 O O . VAL A 1 192 ? -7.111 -14.587 23.793 1.00 89.06 192 VAL A O 1
ATOM 1460 N N . MET A 1 193 ? -9.220 -14.222 24.428 1.00 92.12 193 MET A N 1
ATOM 1461 C CA . MET A 1 193 ? -9.138 -15.017 25.657 1.00 92.12 193 MET A CA 1
ATOM 1462 C C . MET A 1 193 ? -9.552 -16.477 25.452 1.00 92.12 193 MET A C 1
ATOM 1464 O O . MET A 1 193 ? -9.552 -17.249 26.417 1.00 92.12 193 MET A O 1
ATOM 1468 N N . ARG A 1 194 ? -9.920 -16.862 24.224 1.00 88.75 194 ARG A N 1
ATOM 1469 C CA . ARG A 1 194 ? -10.380 -18.206 23.882 1.00 88.75 194 ARG A CA 1
ATOM 1470 C C . ARG A 1 194 ? -9.572 -18.808 22.741 1.00 88.75 194 ARG A C 1
ATOM 1472 O O . ARG A 1 194 ? -9.158 -18.102 21.829 1.00 88.75 194 ARG A O 1
ATOM 1479 N N . ASP A 1 195 ? -9.403 -20.123 22.791 1.00 81.56 195 ASP A N 1
ATOM 1480 C CA . ASP A 1 195 ? -8.833 -20.890 21.691 1.00 81.56 195 ASP A CA 1
ATOM 1481 C C . ASP A 1 195 ? -9.831 -21.028 20.524 1.00 81.56 195 ASP A C 1
ATOM 1483 O O . ASP A 1 195 ? -11.005 -20.652 20.613 1.00 81.56 195 ASP A O 1
ATOM 1487 N N . ALA A 1 196 ? -9.378 -21.616 19.415 1.00 75.62 196 ALA A N 1
ATOM 1488 C CA . ALA A 1 196 ? -10.201 -21.841 18.225 1.00 75.62 196 ALA A CA 1
ATOM 1489 C C . ALA A 1 196 ? -11.402 -22.783 18.464 1.00 75.62 196 ALA A C 1
ATOM 1491 O O . ALA A 1 196 ? -12.309 -22.857 17.636 1.00 75.62 196 ALA A O 1
ATOM 1492 N N . GLN A 1 197 ? -11.414 -23.519 19.577 1.00 77.12 197 GLN A N 1
ATOM 1493 C CA . GLN A 1 197 ? -12.506 -24.394 19.998 1.00 77.12 197 GLN A CA 1
ATOM 1494 C C . GLN A 1 197 ? -13.460 -23.689 20.981 1.00 77.12 197 GLN A C 1
ATOM 1496 O O . GLN A 1 197 ? -14.462 -24.275 21.391 1.00 77.12 197 GLN A O 1
ATOM 1501 N N . GLY A 1 198 ? -13.184 -22.429 21.334 1.00 78.19 198 GLY A N 1
ATOM 1502 C CA . GLY A 1 198 ? -13.977 -21.605 22.240 1.00 78.19 198 GLY A CA 1
ATOM 1503 C C . GLY A 1 198 ? -13.651 -21.792 23.725 1.00 78.19 198 GLY A C 1
ATOM 1504 O O . GLY A 1 198 ? -14.319 -21.178 24.570 1.00 78.19 198 GLY A O 1
ATOM 1505 N N . ASN A 1 199 ? -12.642 -22.597 24.075 1.00 87.38 199 ASN A N 1
ATOM 1506 C CA . ASN A 1 199 ? -12.230 -22.799 25.464 1.00 87.38 199 ASN A CA 1
ATOM 1507 C C . ASN A 1 199 ? -11.381 -21.627 25.946 1.00 87.38 199 ASN A C 1
ATOM 1509 O O . ASN A 1 199 ? -10.615 -21.051 25.184 1.00 87.38 199 ASN A O 1
ATOM 1513 N N . LEU A 1 200 ? -11.480 -21.293 27.232 1.00 90.56 200 LEU A N 1
ATOM 1514 C CA . LEU A 1 200 ? -10.639 -20.250 27.818 1.00 90.56 200 LEU A CA 1
ATOM 1515 C C . LEU A 1 200 ? -9.169 -20.681 27.856 1.00 90.56 200 LEU A C 1
ATOM 1517 O O . LEU A 1 200 ? -8.855 -21.770 28.349 1.00 90.56 200 LEU A O 1
ATOM 1521 N N . HIS A 1 201 ? -8.282 -19.773 27.446 1.00 92.88 201 HIS A N 1
ATOM 1522 C CA . HIS A 1 201 ? -6.836 -19.889 27.629 1.00 92.88 201 HIS A CA 1
ATOM 1523 C C . HIS A 1 201 ? -6.482 -19.859 29.119 1.00 92.88 201 HIS A C 1
ATOM 1525 O O . HIS A 1 201 ? -6.213 -18.813 29.706 1.00 92.88 201 HIS A O 1
ATOM 1531 N N . SER A 1 202 ? -6.531 -21.019 29.775 1.00 92.75 202 SER A N 1
ATOM 1532 C CA . SER A 1 202 ? -6.241 -21.124 31.213 1.00 92.75 202 SER A CA 1
ATOM 1533 C C . SER A 1 202 ? -4.775 -20.802 31.523 1.00 92.75 202 SER A C 1
ATOM 1535 O O . SER A 1 202 ? -4.459 -20.344 32.616 1.00 92.75 202 SER A O 1
ATOM 1537 N N . ASP A 1 203 ? -3.895 -20.967 30.535 1.00 95.12 203 ASP A N 1
ATOM 1538 C CA . ASP A 1 203 ? -2.485 -20.588 30.561 1.00 95.12 203 ASP A CA 1
ATOM 1539 C C . ASP A 1 203 ? -2.250 -19.069 30.567 1.00 95.12 203 ASP A C 1
ATOM 1541 O O . ASP A 1 203 ? -1.135 -18.634 30.847 1.00 95.12 203 ASP A O 1
ATOM 1545 N N . TYR A 1 204 ? -3.276 -18.245 30.330 1.00 97.19 204 TYR A N 1
ATOM 1546 C CA . TYR A 1 204 ? -3.177 -16.780 30.418 1.00 97.19 204 TYR A CA 1
ATOM 1547 C C . TYR A 1 204 ? -3.337 -16.247 31.841 1.00 97.19 204 TYR A C 1
ATOM 1549 O O . TYR A 1 204 ? -3.149 -15.052 32.078 1.00 97.19 204 TYR A O 1
ATOM 1557 N N . PHE A 1 205 ? -3.660 -17.113 32.801 1.00 96.75 205 PHE A N 1
ATOM 1558 C CA . PHE A 1 205 ? -3.940 -16.738 34.180 1.00 96.75 205 PHE A CA 1
ATOM 1559 C C . PHE A 1 205 ? -2.842 -17.216 35.133 1.00 96.75 205 PHE A C 1
ATOM 1561 O O . PHE A 1 205 ? -2.076 -18.137 34.849 1.00 96.75 205 PHE A O 1
ATOM 1568 N N . GLY A 1 206 ? -2.718 -16.526 36.264 1.00 94.12 206 GLY A N 1
ATOM 1569 C CA . GLY A 1 206 ? -1.844 -16.922 37.358 1.00 94.12 206 GLY A CA 1
ATOM 1570 C C . GLY A 1 206 ? -2.423 -18.070 38.200 1.00 94.12 206 GLY A C 1
ATOM 1571 O O . GLY A 1 206 ? -3.513 -18.572 37.923 1.00 94.12 206 GLY A O 1
ATOM 1572 N N . PRO A 1 207 ? -1.727 -18.462 39.284 1.00 94.69 207 PRO A N 1
ATOM 1573 C CA . PRO A 1 207 ? -2.139 -19.572 40.152 1.00 94.69 207 PRO A CA 1
ATOM 1574 C C . PRO A 1 207 ? -3.509 -19.401 40.826 1.00 94.69 207 PRO A C 1
ATOM 1576 O O . PRO A 1 207 ? -4.103 -20.381 41.267 1.00 94.69 207 PRO A O 1
ATOM 1579 N N . ASP A 1 208 ? -4.010 -18.169 40.927 1.00 94.50 208 ASP A N 1
ATOM 1580 C CA . ASP A 1 208 ? -5.333 -17.871 41.482 1.00 94.50 208 ASP A CA 1
ATOM 1581 C C . ASP A 1 208 ? -6.480 -18.089 40.485 1.00 94.50 208 ASP A C 1
ATOM 1583 O O . ASP A 1 208 ? -7.648 -17.944 40.852 1.00 94.50 208 ASP A O 1
ATOM 1587 N N . ASN A 1 209 ? -6.162 -18.450 39.233 1.00 95.31 209 ASN A N 1
ATOM 1588 C CA . ASN A 1 209 ? -7.124 -18.634 38.152 1.00 95.31 209 ASN A CA 1
ATOM 1589 C C . ASN A 1 209 ? -8.026 -17.403 37.936 1.00 95.31 209 ASN A C 1
ATOM 1591 O O . ASN A 1 209 ? -9.176 -17.535 37.500 1.00 95.31 209 ASN A O 1
ATOM 1595 N N . LEU A 1 210 ? -7.542 -16.210 38.288 1.00 94.62 210 LEU A N 1
ATOM 1596 C CA . LEU A 1 210 ? -8.292 -14.959 38.239 1.00 94.62 210 LEU A CA 1
ATOM 1597 C C . LEU A 1 210 ? -7.513 -13.861 37.521 1.00 94.62 210 LEU A C 1
ATOM 1599 O O . LEU A 1 210 ? -8.032 -13.277 36.572 1.00 94.62 210 LEU A O 1
ATOM 1603 N N . HIS A 1 211 ? -6.292 -13.567 37.967 1.00 95.62 211 HIS A N 1
ATOM 1604 C CA . HIS A 1 211 ? -5.503 -12.478 37.402 1.00 95.62 211 HIS A CA 1
ATOM 1605 C C . HIS A 1 211 ? -4.665 -12.968 36.226 1.00 95.62 211 HIS A C 1
ATOM 1607 O O . HIS A 1 211 ? -4.096 -14.060 36.263 1.00 95.62 211 HIS A O 1
ATOM 1613 N N . MET A 1 212 ? -4.579 -12.145 35.181 1.00 96.12 212 MET A N 1
ATOM 1614 C CA . MET A 1 212 ? -3.773 -12.466 34.010 1.00 96.12 212 MET A CA 1
ATOM 1615 C C . MET A 1 212 ? -2.281 -12.439 34.337 1.00 96.12 212 MET A C 1
ATOM 1617 O O . MET A 1 212 ? -1.801 -11.612 35.116 1.00 96.12 212 MET A O 1
ATOM 1621 N N . ASN A 1 213 ? -1.547 -13.345 33.704 1.00 96.00 213 ASN A N 1
ATOM 1622 C CA . ASN A 1 213 ? -0.097 -13.298 33.630 1.00 96.00 213 ASN A CA 1
ATOM 1623 C C . ASN A 1 213 ? 0.344 -12.503 32.381 1.00 96.00 213 ASN A C 1
ATOM 1625 O O . ASN A 1 213 ? -0.472 -11.913 31.670 1.00 96.00 213 ASN A O 1
ATOM 1629 N N . LYS A 1 214 ? 1.652 -12.484 32.098 1.00 94.81 214 LYS A N 1
ATOM 1630 C CA . LYS A 1 214 ? 2.219 -11.746 30.959 1.00 94.81 214 LYS A CA 1
ATOM 1631 C C . LYS A 1 214 ? 1.624 -12.161 29.602 1.00 94.81 214 LYS A C 1
ATOM 1633 O O . LYS A 1 214 ? 1.451 -11.297 28.751 1.00 94.81 214 LYS A O 1
ATOM 1638 N N . ALA A 1 215 ? 1.311 -13.442 29.397 1.00 94.12 215 ALA A N 1
ATOM 1639 C CA . ALA A 1 215 ? 0.731 -13.924 28.143 1.00 94.12 215 ALA A CA 1
ATOM 1640 C C . ALA A 1 215 ? -0.699 -13.397 27.941 1.00 94.12 215 ALA A C 1
ATOM 1642 O O . ALA A 1 215 ? -1.027 -12.940 26.851 1.00 94.12 215 ALA A O 1
ATOM 1643 N N . GLY A 1 216 ? -1.508 -13.365 29.007 1.00 95.00 216 GLY A N 1
ATOM 1644 C CA . GLY A 1 216 ? -2.857 -12.794 28.955 1.00 95.00 216 GLY A CA 1
ATOM 1645 C C . GLY A 1 216 ? -2.861 -11.310 28.587 1.00 95.00 216 GLY A C 1
ATOM 1646 O O . GLY A 1 216 ? -3.587 -10.900 27.684 1.00 95.00 216 GLY A O 1
ATOM 1647 N N . TYR A 1 217 ? -1.990 -10.507 29.210 1.00 97.06 217 TYR A N 1
ATOM 1648 C CA . TYR A 1 217 ? -1.851 -9.097 28.829 1.00 97.06 217 TYR A CA 1
ATOM 1649 C C . TYR A 1 217 ? -1.342 -8.931 27.394 1.00 97.06 217 TYR A C 1
ATOM 1651 O O . TYR A 1 217 ? -1.891 -8.121 26.653 1.00 97.06 217 TYR A O 1
ATOM 1659 N N . ALA A 1 218 ? -0.359 -9.732 26.967 1.00 90.31 218 ALA A N 1
ATOM 1660 C CA . ALA A 1 218 ? 0.155 -9.687 25.599 1.00 90.31 218 ALA A CA 1
ATOM 1661 C C . ALA A 1 218 ? -0.933 -9.961 24.543 1.00 90.31 218 ALA A C 1
ATOM 1663 O O . ALA A 1 218 ? -0.889 -9.366 23.469 1.00 90.31 218 ALA A O 1
ATOM 1664 N N . ALA A 1 219 ? -1.933 -10.792 24.855 1.00 90.12 219 ALA A N 1
ATOM 1665 C CA . ALA A 1 219 ? -3.088 -11.019 23.986 1.00 90.12 219 ALA A CA 1
ATOM 1666 C C . ALA A 1 219 ? -4.023 -9.794 23.896 1.00 90.12 219 ALA A C 1
ATOM 1668 O O . ALA A 1 219 ? -4.617 -9.541 22.849 1.00 90.12 219 ALA A O 1
ATOM 1669 N N . TRP A 1 220 ? -4.143 -9.000 24.967 1.00 95.75 220 TRP A N 1
ATOM 1670 C CA . TRP A 1 220 ? -4.974 -7.788 24.993 1.00 95.75 220 TRP A CA 1
ATOM 1671 C C . TRP A 1 220 ? -4.332 -6.588 24.296 1.00 95.75 220 TRP A C 1
ATOM 1673 O O . TRP A 1 220 ? -5.050 -5.793 23.686 1.00 95.75 220 TRP A O 1
ATOM 1683 N N . VAL A 1 221 ? -3.003 -6.445 24.386 1.00 91.12 221 VAL A N 1
ATOM 1684 C CA . VAL A 1 221 ? -2.254 -5.303 23.825 1.00 91.12 221 VAL A CA 1
ATOM 1685 C C . VAL A 1 221 ? -2.670 -4.956 22.390 1.00 91.12 221 VAL A C 1
ATOM 1687 O O . VAL A 1 221 ? -3.073 -3.810 22.181 1.00 91.12 221 VAL A O 1
ATOM 1690 N N . PRO A 1 222 ? -2.631 -5.874 21.401 1.00 71.75 222 PRO A N 1
ATOM 1691 C CA . PRO A 1 222 ? -2.940 -5.524 20.015 1.00 71.75 222 PRO A CA 1
ATOM 1692 C C . PRO A 1 222 ? -4.398 -5.087 19.825 1.00 71.75 222 PRO A C 1
ATOM 1694 O O . PRO A 1 222 ? -4.661 -4.149 19.074 1.00 71.75 222 PRO A O 1
ATOM 1697 N N . VAL A 1 223 ? -5.341 -5.705 20.546 1.00 83.94 223 VAL A N 1
ATOM 1698 C CA . VAL A 1 223 ? -6.773 -5.373 20.466 1.00 83.94 223 VAL A CA 1
ATOM 1699 C C . VAL A 1 223 ? -7.031 -3.958 20.987 1.00 83.94 223 VAL A C 1
ATOM 1701 O O . VAL A 1 223 ? -7.702 -3.158 20.334 1.00 83.94 223 VAL A O 1
ATOM 1704 N N . ILE A 1 224 ? -6.464 -3.622 22.149 1.00 91.50 224 ILE A N 1
ATOM 1705 C CA . ILE A 1 224 ? -6.634 -2.301 22.763 1.00 91.50 224 ILE A CA 1
ATOM 1706 C C . ILE A 1 224 ? -5.869 -1.239 21.966 1.00 91.50 224 ILE A C 1
ATOM 1708 O O . ILE A 1 224 ? -6.416 -0.172 21.702 1.00 91.50 224 ILE A O 1
ATOM 1712 N N . ALA A 1 225 ? -4.636 -1.518 21.535 1.00 83.06 225 ALA A N 1
ATOM 1713 C CA . ALA A 1 225 ? -3.835 -0.571 20.760 1.00 83.06 225 ALA A CA 1
ATOM 1714 C C . ALA A 1 225 ? -4.526 -0.206 19.440 1.00 83.06 225 ALA A C 1
ATOM 1716 O O . ALA A 1 225 ? -4.603 0.973 19.101 1.00 83.06 225 ALA A O 1
ATOM 1717 N N . ALA A 1 226 ? -5.105 -1.191 18.745 1.00 75.31 226 ALA A N 1
ATOM 1718 C CA . ALA A 1 226 ? -5.875 -0.958 17.527 1.00 75.31 226 ALA A CA 1
ATOM 1719 C C . ALA A 1 226 ? -7.086 -0.042 17.763 1.00 75.31 226 ALA A C 1
ATOM 1721 O O . ALA A 1 226 ? -7.377 0.808 16.925 1.00 75.31 226 ALA A O 1
ATOM 1722 N N . ALA A 1 227 ? -7.769 -0.176 18.905 1.00 83.44 227 ALA A N 1
ATOM 1723 C CA . ALA A 1 227 ? -8.887 0.693 19.262 1.00 83.44 227 ALA A CA 1
ATOM 1724 C C . ALA A 1 227 ? -8.440 2.125 19.615 1.00 83.44 227 ALA A C 1
ATOM 1726 O O . ALA A 1 227 ? -9.129 3.087 19.282 1.00 83.44 227 ALA A O 1
ATOM 1727 N N . LEU A 1 228 ? -7.289 2.284 20.278 1.00 82.25 228 LEU A N 1
ATOM 1728 C CA . LEU A 1 228 ? -6.765 3.593 20.695 1.00 82.25 228 LEU A CA 1
ATOM 1729 C C . LEU A 1 228 ? -6.122 4.399 19.562 1.00 82.25 228 LEU A C 1
ATOM 1731 O O . LEU A 1 228 ? -5.957 5.622 19.690 1.00 82.25 228 LEU A O 1
ATOM 1735 N N . SER A 1 229 ? -5.740 3.735 18.475 1.00 70.75 229 SER A N 1
ATOM 1736 C CA . SER A 1 229 ? -5.208 4.376 17.282 1.00 70.75 229 SER A CA 1
ATOM 1737 C C . SER A 1 229 ? -6.277 5.233 16.604 1.00 70.75 229 SER A C 1
ATOM 1739 O O . SER A 1 229 ? -7.327 4.755 16.179 1.00 70.75 229 SER A O 1
ATOM 1741 N N . ALA A 1 230 ? -6.010 6.537 16.513 1.00 59.00 230 ALA A N 1
ATOM 1742 C CA . ALA A 1 230 ? -6.879 7.486 15.832 1.00 59.00 230 ALA A CA 1
ATOM 1743 C C . ALA A 1 230 ? -6.651 7.384 14.320 1.00 59.00 230 ALA A C 1
ATOM 1745 O O . ALA A 1 230 ? -5.895 8.160 13.741 1.00 59.00 230 ALA A O 1
ATOM 1746 N N . TYR A 1 231 ? -7.276 6.398 13.689 1.00 70.94 231 TYR A N 1
ATOM 1747 C CA . TYR A 1 231 ? -7.306 6.323 12.235 1.00 70.94 231 TYR A CA 1
ATOM 1748 C C . TYR A 1 231 ? -8.333 7.311 11.681 1.00 70.94 231 TYR A C 1
ATOM 1750 O O . TYR A 1 231 ? -9.377 7.517 12.309 1.00 70.94 231 TYR A O 1
ATOM 1758 N N . PRO A 1 232 ? -8.077 7.930 10.518 1.00 74.56 232 PRO A N 1
ATOM 1759 C CA . PRO A 1 232 ? -8.999 8.903 9.949 1.00 74.56 232 PRO A CA 1
ATOM 1760 C C . PRO A 1 232 ? -10.374 8.274 9.708 1.00 74.56 232 PRO A C 1
ATOM 1762 O O . PRO A 1 232 ? -10.485 7.226 9.080 1.00 74.56 232 PRO A O 1
ATOM 1765 N N . GLU A 1 233 ? -11.446 8.904 10.184 1.00 78.69 233 GLU A N 1
ATOM 1766 C CA . GLU A 1 233 ? -12.802 8.517 9.785 1.00 78.69 233 GLU A CA 1
ATOM 1767 C C . GLU A 1 233 ? -12.987 8.784 8.289 1.00 78.69 233 GLU A C 1
ATOM 1769 O O . GLU A 1 233 ? -12.846 9.928 7.853 1.00 78.69 233 GLU A O 1
ATOM 1774 N N . LEU A 1 234 ? -13.351 7.758 7.517 1.00 90.38 234 LEU A N 1
ATOM 1775 C CA . LEU A 1 234 ? -13.510 7.841 6.064 1.00 90.38 234 LEU A CA 1
ATOM 1776 C C . LEU A 1 234 ? -14.896 7.281 5.718 1.00 90.38 234 LEU A C 1
ATOM 1778 O O . LEU A 1 234 ? -14.990 6.128 5.297 1.00 90.38 234 LEU A O 1
ATOM 1782 N N . PRO A 1 235 ? -15.980 8.053 5.934 1.00 86.19 235 PRO A N 1
ATOM 1783 C CA . PRO A 1 235 ? -17.349 7.543 5.899 1.00 86.19 235 PRO A CA 1
ATOM 1784 C C . PRO A 1 235 ? -17.706 6.737 4.650 1.00 86.19 235 PRO A C 1
ATOM 1786 O O . PRO A 1 235 ? -18.374 5.716 4.766 1.00 86.19 235 PRO A O 1
ATOM 1789 N N . ALA A 1 236 ? -17.261 7.154 3.462 1.00 94.25 236 ALA A N 1
ATOM 1790 C CA . ALA A 1 236 ? -17.540 6.415 2.234 1.00 94.25 236 ALA A CA 1
ATOM 1791 C C . ALA A 1 236 ? -16.778 5.083 2.140 1.00 94.25 236 ALA A C 1
ATOM 1793 O O . ALA A 1 236 ? -17.323 4.119 1.609 1.00 94.25 236 ALA A O 1
ATOM 1794 N N . VAL A 1 237 ? -15.555 5.012 2.675 1.00 95.25 237 VAL A N 1
ATOM 1795 C CA . VAL A 1 237 ? -14.772 3.766 2.757 1.00 95.25 237 VAL A CA 1
ATOM 1796 C C . VAL A 1 237 ? -15.391 2.832 3.798 1.00 95.25 237 VAL A C 1
ATOM 1798 O O . VAL A 1 237 ? -15.629 1.659 3.516 1.00 95.25 237 VAL A O 1
ATOM 1801 N N . ASP A 1 238 ? -15.722 3.374 4.974 1.00 88.75 238 ASP A N 1
ATOM 1802 C CA . ASP A 1 238 ? -16.361 2.644 6.071 1.00 88.75 238 ASP A CA 1
ATOM 1803 C C . ASP A 1 238 ? -17.722 2.066 5.625 1.00 88.75 238 ASP A C 1
ATOM 1805 O O . ASP A 1 238 ? -18.013 0.890 5.857 1.00 88.75 238 ASP A O 1
ATOM 1809 N N . ALA A 1 239 ? -18.527 2.860 4.908 1.00 87.94 239 ALA A N 1
ATOM 1810 C CA . ALA A 1 239 ? -19.790 2.417 4.323 1.00 87.94 239 ALA A CA 1
ATOM 1811 C C . ALA A 1 239 ? -19.581 1.354 3.237 1.00 87.94 239 ALA A C 1
ATOM 1813 O O . ALA A 1 239 ? -20.247 0.324 3.267 1.00 87.94 239 ALA A O 1
ATOM 1814 N N . ALA A 1 240 ? -18.626 1.544 2.317 1.00 92.81 240 ALA A N 1
ATOM 1815 C CA . ALA A 1 240 ? -18.338 0.561 1.271 1.00 92.81 240 ALA A CA 1
ATOM 1816 C C . ALA A 1 240 ? -17.954 -0.811 1.851 1.00 92.81 240 ALA A C 1
ATOM 1818 O O . ALA A 1 240 ? -18.416 -1.838 1.350 1.00 92.81 240 ALA A O 1
ATOM 1819 N N . ALA A 1 241 ? -17.177 -0.840 2.937 1.00 90.81 241 ALA A N 1
ATOM 1820 C CA . ALA A 1 241 ? -16.880 -2.071 3.661 1.00 90.81 241 ALA A CA 1
ATOM 1821 C C . ALA A 1 241 ? -18.153 -2.678 4.292 1.00 90.81 241 ALA A C 1
ATOM 1823 O O . ALA A 1 241 ? -18.478 -3.847 4.060 1.00 90.81 241 ALA A O 1
ATOM 1824 N N . ALA A 1 242 ? -18.910 -1.900 5.071 1.00 84.25 242 ALA A N 1
ATOM 1825 C CA . ALA A 1 242 ? -20.101 -2.388 5.775 1.00 84.25 242 ALA A CA 1
ATOM 1826 C C . ALA A 1 242 ? -21.196 -2.918 4.821 1.00 84.25 242 ALA A C 1
ATOM 1828 O O . ALA A 1 242 ? -21.826 -3.962 5.074 1.00 84.25 242 ALA A O 1
ATOM 1829 N N . ASP A 1 243 ? -21.383 -2.226 3.700 1.00 88.00 243 ASP A N 1
ATOM 1830 C CA . ASP A 1 243 ? -22.437 -2.486 2.727 1.00 88.00 243 ASP A CA 1
ATOM 1831 C C . ASP A 1 243 ? -22.086 -3.608 1.752 1.00 88.00 243 ASP A C 1
ATOM 1833 O O . ASP A 1 243 ? -22.998 -4.195 1.170 1.00 88.00 243 ASP A O 1
ATOM 1837 N N . PHE A 1 244 ? -20.808 -3.979 1.610 1.00 91.75 244 PHE A N 1
ATOM 1838 C CA . PHE A 1 244 ? -20.414 -5.097 0.755 1.00 91.75 244 PHE A CA 1
ATOM 1839 C C . PHE A 1 244 ? -21.095 -6.400 1.196 1.00 91.75 244 PHE A C 1
ATOM 1841 O O . PHE A 1 244 ? -20.994 -6.816 2.362 1.00 91.75 244 PHE A O 1
ATOM 1848 N N . LYS A 1 245 ? -21.803 -7.036 0.253 1.00 90.88 245 LYS A N 1
ATOM 1849 C CA . LYS A 1 245 ? -22.473 -8.333 0.401 1.00 90.88 245 LYS A CA 1
ATOM 1850 C C . LYS A 1 245 ? -22.048 -9.247 -0.742 1.00 90.88 245 LYS A C 1
ATOM 1852 O O . LYS A 1 245 ? -22.059 -8.837 -1.897 1.00 90.88 245 LYS A O 1
ATOM 1857 N N . ASP A 1 246 ? -21.777 -10.497 -0.405 1.00 91.69 246 ASP A N 1
ATOM 1858 C CA . ASP A 1 246 ? -21.555 -11.589 -1.346 1.00 91.69 246 ASP A CA 1
ATOM 1859 C C . ASP A 1 246 ? -22.186 -12.868 -0.763 1.00 91.69 246 ASP A C 1
ATOM 1861 O O . ASP A 1 246 ? -22.495 -12.927 0.432 1.00 91.69 246 ASP A O 1
ATOM 1865 N N . LYS A 1 247 ? -22.414 -13.879 -1.606 1.00 91.75 247 LYS A N 1
ATOM 1866 C CA . LYS A 1 247 ? -22.862 -15.210 -1.171 1.00 91.75 247 LYS A CA 1
ATOM 1867 C C . LYS A 1 247 ? -21.776 -15.941 -0.374 1.00 91.75 247 LYS A C 1
ATOM 1869 O O . LYS A 1 247 ? -22.110 -16.814 0.423 1.00 91.75 247 LYS A O 1
ATOM 1874 N N . ASP A 1 248 ? -20.507 -15.602 -0.602 1.00 91.44 248 ASP A N 1
ATOM 1875 C CA . ASP A 1 248 ? -19.367 -16.144 0.129 1.00 91.44 248 ASP A CA 1
ATOM 1876 C C . ASP A 1 248 ? -19.033 -15.263 1.344 1.00 91.44 248 ASP A C 1
ATOM 1878 O O . ASP A 1 248 ? -18.585 -14.120 1.219 1.00 91.44 248 ASP A O 1
ATOM 1882 N N . ALA A 1 249 ? -19.268 -15.796 2.545 1.00 88.62 249 ALA A N 1
ATOM 1883 C CA . ALA A 1 249 ? -19.029 -15.077 3.791 1.00 88.62 249 ALA A CA 1
ATOM 1884 C C . ALA A 1 249 ? -17.536 -14.820 4.064 1.00 88.62 249 ALA A C 1
ATOM 1886 O O . ALA A 1 249 ? -17.218 -13.829 4.724 1.00 88.62 249 ALA A O 1
ATOM 1887 N N . GLU A 1 250 ? -16.627 -15.672 3.571 1.00 90.50 250 GLU A N 1
ATOM 1888 C CA . GLU A 1 250 ? -15.182 -15.431 3.689 1.00 90.50 250 GLU A CA 1
ATOM 1889 C C . GLU A 1 250 ? -14.750 -14.278 2.789 1.00 90.50 250 GLU A C 1
ATOM 1891 O O . GLU A 1 250 ? -14.035 -13.387 3.242 1.00 90.50 250 GLU A O 1
ATOM 1896 N N . LEU A 1 251 ? -15.286 -14.202 1.566 1.00 94.19 251 LEU A N 1
ATOM 1897 C CA . LEU A 1 251 ? -15.045 -13.056 0.686 1.00 94.19 251 LEU A CA 1
ATOM 1898 C C . LEU A 1 251 ? -15.503 -11.742 1.321 1.00 94.19 251 LEU A C 1
ATOM 1900 O O . LEU A 1 251 ? -14.800 -10.737 1.245 1.00 94.19 251 LEU A O 1
ATOM 1904 N N . VAL A 1 252 ? -16.660 -11.747 1.987 1.00 90.75 252 VAL A N 1
ATOM 1905 C CA . VAL A 1 252 ? -17.149 -10.567 2.711 1.00 90.75 252 VAL A CA 1
ATOM 1906 C C . VAL A 1 252 ? -16.199 -10.161 3.840 1.00 90.75 252 VAL A C 1
ATOM 1908 O O . VAL A 1 252 ? -15.957 -8.966 4.014 1.00 90.75 252 VAL A O 1
ATOM 1911 N N . ARG A 1 253 ? -15.665 -11.119 4.608 1.00 87.81 253 ARG A N 1
ATOM 1912 C CA . ARG A 1 253 ? -14.711 -10.837 5.693 1.00 87.81 253 ARG A CA 1
ATOM 1913 C C . ARG A 1 253 ? -13.392 -10.290 5.159 1.00 87.81 253 ARG A C 1
ATOM 1915 O O . ARG A 1 253 ? -12.994 -9.209 5.590 1.00 87.81 253 ARG A O 1
ATOM 1922 N N . LEU A 1 254 ? -12.790 -10.975 4.188 1.00 91.75 254 LEU A N 1
ATOM 1923 C CA . LEU A 1 254 ? -11.517 -10.587 3.582 1.00 91.75 254 LEU A CA 1
ATOM 1924 C C . LEU A 1 254 ? -11.611 -9.214 2.904 1.00 91.75 254 LEU A C 1
ATOM 1926 O O . LEU A 1 254 ? -10.760 -8.360 3.120 1.00 91.75 254 LEU A O 1
ATOM 1930 N N . PHE A 1 255 ? -12.683 -8.947 2.146 1.00 96.19 255 PHE A N 1
ATOM 1931 C CA . PHE A 1 255 ? -12.888 -7.637 1.519 1.00 96.19 255 PHE A CA 1
ATOM 1932 C C . PHE A 1 255 ? -13.005 -6.513 2.554 1.00 96.19 255 PHE A C 1
ATOM 1934 O O . PHE A 1 255 ? -12.376 -5.466 2.414 1.00 96.19 255 PHE A O 1
ATOM 1941 N N . ARG A 1 256 ? -13.805 -6.717 3.609 1.00 91.31 256 ARG A N 1
ATOM 1942 C CA . ARG A 1 256 ? -13.998 -5.709 4.661 1.00 91.31 256 ARG A CA 1
ATOM 1943 C C . ARG A 1 256 ? -12.709 -5.405 5.403 1.00 91.31 256 ARG A C 1
ATOM 1945 O O . ARG A 1 256 ? -12.385 -4.238 5.603 1.00 91.31 256 ARG A O 1
ATOM 1952 N N . ALA A 1 257 ? -12.007 -6.446 5.833 1.00 87.25 257 ALA A N 1
ATOM 1953 C CA . ALA A 1 257 ? -10.752 -6.304 6.548 1.00 87.25 257 ALA A CA 1
ATOM 1954 C C . ALA A 1 257 ? -9.677 -5.677 5.649 1.00 87.25 257 ALA A C 1
ATOM 1956 O O . ALA A 1 257 ? -9.026 -4.727 6.083 1.00 87.25 257 ALA A O 1
ATOM 1957 N N . GLY A 1 258 ? -9.576 -6.117 4.392 1.00 91.94 258 GLY A N 1
ATOM 1958 C CA . GLY A 1 258 ? -8.629 -5.591 3.415 1.00 91.94 258 GLY A CA 1
ATOM 1959 C C . GLY A 1 258 ? -8.852 -4.111 3.091 1.00 91.94 258 GLY A C 1
ATOM 1960 O O . GLY A 1 258 ? -7.917 -3.320 3.193 1.00 91.94 258 GLY A O 1
ATOM 1961 N N . LEU A 1 259 ? -10.095 -3.702 2.802 1.00 95.06 259 LEU A N 1
ATOM 1962 C CA . LEU A 1 259 ? -10.411 -2.307 2.467 1.00 95.06 259 LEU A CA 1
ATOM 1963 C C . LEU A 1 259 ? -10.154 -1.359 3.646 1.00 95.06 259 LEU A C 1
ATOM 1965 O O . LEU A 1 259 ? -9.783 -0.207 3.444 1.00 95.06 259 LEU A O 1
ATOM 1969 N N . LEU A 1 260 ? -10.353 -1.832 4.879 1.00 90.75 260 LEU A N 1
ATOM 1970 C CA . LEU A 1 260 ? -10.129 -1.041 6.090 1.00 90.75 260 LEU A CA 1
ATOM 1971 C C . LEU A 1 260 ? -8.683 -1.110 6.603 1.00 90.75 260 LEU A C 1
ATOM 1973 O O . LEU A 1 260 ? -8.333 -0.323 7.484 1.00 90.75 260 LEU A O 1
ATOM 1977 N N . ASN A 1 261 ? -7.846 -2.021 6.094 1.00 91.75 261 ASN A N 1
ATOM 1978 C CA . ASN A 1 261 ? -6.480 -2.212 6.583 1.00 91.75 261 ASN A CA 1
ATOM 1979 C C . ASN A 1 261 ? -5.611 -0.972 6.322 1.00 91.75 261 ASN A C 1
ATOM 1981 O O . ASN A 1 261 ? -5.050 -0.437 7.274 1.00 91.75 261 ASN A O 1
ATOM 1985 N N . SER A 1 262 ? -5.602 -0.415 5.106 1.00 89.56 262 SER A N 1
ATOM 1986 C CA . SER A 1 262 ? -4.760 0.754 4.793 1.00 89.56 262 SER A CA 1
ATOM 1987 C C . SER A 1 262 ? -5.118 1.986 5.627 1.00 89.56 262 SER A C 1
ATOM 1989 O O . SER A 1 262 ? -4.253 2.780 5.979 1.00 89.56 262 SER A O 1
ATOM 1991 N N . LYS A 1 263 ? -6.383 2.142 6.043 1.00 87.62 263 LYS A N 1
ATOM 1992 C CA . LYS A 1 263 ? -6.788 3.223 6.963 1.00 87.62 263 LYS A CA 1
ATOM 1993 C C . LYS A 1 263 ? -6.085 3.104 8.325 1.00 87.62 263 LYS A C 1
ATOM 1995 O O . LYS A 1 263 ? -5.839 4.128 8.958 1.00 87.62 263 LYS A O 1
ATOM 2000 N N . LYS A 1 264 ? -5.716 1.888 8.746 1.00 83.75 264 LYS A N 1
ATOM 2001 C CA . LYS A 1 264 ? -4.958 1.620 9.978 1.00 83.75 264 LYS A CA 1
ATOM 2002 C C . LYS A 1 264 ? -3.461 1.945 9.876 1.00 83.75 264 LYS A C 1
ATOM 2004 O O . LYS A 1 264 ? -2.752 1.909 10.876 1.00 83.75 264 LYS A O 1
ATOM 2009 N N . GLN A 1 265 ? -2.978 2.253 8.680 1.00 88.56 265 GLN A N 1
ATOM 2010 C CA . GLN A 1 265 ? -1.567 2.523 8.397 1.00 88.56 265 GLN A CA 1
ATOM 2011 C C . GLN A 1 265 ? -1.322 4.001 8.066 1.00 88.56 265 GLN A C 1
ATOM 2013 O O . GLN A 1 265 ? -0.202 4.409 7.764 1.00 88.56 265 GLN A O 1
ATOM 2018 N N . VAL A 1 266 ? -2.377 4.816 8.147 1.00 90.12 266 VAL A N 1
ATOM 2019 C CA . VAL A 1 266 ? -2.352 6.241 7.838 1.00 90.12 266 VAL A CA 1
ATOM 2020 C C . VAL A 1 266 ? -2.233 7.071 9.114 1.00 90.12 266 VAL A C 1
ATOM 2022 O O . VAL A 1 266 ? -2.992 6.876 10.066 1.00 90.12 266 VAL A O 1
ATOM 2025 N N . SER A 1 267 ? -1.357 8.077 9.096 1.00 81.44 267 SER A N 1
ATOM 2026 C CA . SER A 1 267 ? -1.331 9.144 10.096 1.00 81.44 267 SER A CA 1
ATOM 2027 C C . SER A 1 267 ? -1.340 10.535 9.465 1.00 81.44 267 SER A C 1
ATOM 2029 O O . SER A 1 267 ? -0.601 10.824 8.527 1.00 81.44 267 SER A O 1
ATOM 2031 N N . LEU A 1 268 ? -2.195 11.409 10.002 1.00 82.75 268 LEU A N 1
ATOM 2032 C CA . LEU A 1 268 ? -2.241 12.822 9.631 1.00 82.75 268 LEU A CA 1
ATOM 2033 C C . LEU A 1 268 ? -1.119 13.560 10.359 1.00 82.75 268 LEU A C 1
ATOM 2035 O O . LEU A 1 268 ? -0.979 13.435 11.578 1.00 82.75 268 LEU A O 1
ATOM 2039 N N . GLU A 1 269 ? -0.346 14.344 9.616 1.00 81.69 269 GLU A N 1
ATOM 2040 C CA . GLU A 1 269 ? 0.808 15.060 10.145 1.00 81.69 269 GLU A CA 1
ATOM 2041 C C . GLU A 1 269 ? 0.512 16.540 10.386 1.00 81.69 269 GLU A C 1
ATOM 2043 O O . GLU A 1 269 ? -0.338 17.159 9.743 1.00 81.69 269 GLU A O 1
ATOM 2048 N N . SER A 1 270 ? 1.248 17.138 11.325 1.00 75.25 270 SER A N 1
ATOM 2049 C CA . SER A 1 270 ? 1.072 18.542 11.715 1.00 75.25 270 SER A CA 1
ATOM 2050 C C . SER A 1 270 ? 1.388 19.538 10.596 1.00 75.25 270 SER A C 1
ATOM 2052 O O . SER A 1 270 ? 0.950 20.685 10.659 1.00 75.25 270 SER A O 1
ATOM 2054 N N . ASP A 1 271 ? 2.123 19.110 9.569 1.00 76.25 271 ASP A N 1
ATOM 2055 C CA . ASP A 1 271 ? 2.444 19.905 8.384 1.00 76.25 271 ASP A CA 1
ATOM 2056 C C . ASP A 1 271 ? 1.373 19.814 7.277 1.00 76.25 271 ASP A C 1
ATOM 2058 O O . ASP A 1 271 ? 1.596 20.301 6.166 1.00 76.25 271 ASP A O 1
ATOM 2062 N N . GLY A 1 272 ? 0.229 19.186 7.575 1.00 79.06 272 GLY A N 1
ATOM 2063 C CA . GLY A 1 272 ? -0.895 19.001 6.658 1.00 79.06 272 GLY A CA 1
ATOM 2064 C C . GLY A 1 272 ? -0.701 17.877 5.639 1.00 79.06 272 GLY A C 1
ATOM 2065 O O . GLY A 1 272 ? -1.561 17.687 4.781 1.00 79.06 272 GLY A O 1
ATOM 2066 N N . THR A 1 273 ? 0.412 17.140 5.705 1.00 94.25 273 THR A N 1
ATOM 2067 C CA . THR A 1 273 ? 0.628 15.945 4.882 1.00 94.25 273 THR A CA 1
ATOM 2068 C C . THR A 1 273 ? 0.088 14.689 5.565 1.00 94.25 273 THR A C 1
ATOM 2070 O O . THR A 1 273 ? -0.325 14.714 6.726 1.00 94.25 273 THR A O 1
ATOM 2073 N N . VAL A 1 274 ? 0.068 13.578 4.832 1.00 95.56 274 VAL A N 1
ATOM 2074 C CA . VAL A 1 274 ? -0.399 12.286 5.339 1.00 95.56 274 VAL A CA 1
ATOM 2075 C C . VAL A 1 274 ? 0.687 11.248 5.126 1.00 95.56 274 VAL A C 1
ATOM 2077 O O . VAL A 1 274 ? 1.103 11.042 3.991 1.00 95.56 274 VAL A O 1
ATOM 2080 N N . TYR A 1 275 ? 1.132 10.626 6.216 1.00 94.00 275 TYR A N 1
ATOM 2081 C CA . TYR A 1 275 ? 2.101 9.534 6.218 1.00 94.00 275 TYR A CA 1
ATOM 2082 C C . TYR A 1 275 ? 1.388 8.185 6.117 1.00 94.00 275 TYR A C 1
ATOM 2084 O O . TYR A 1 275 ? 0.358 7.987 6.770 1.00 94.00 275 TYR A O 1
ATOM 2092 N N . VAL A 1 276 ? 1.939 7.263 5.328 1.00 96.81 276 VAL A N 1
ATOM 2093 C CA . VAL A 1 276 ? 1.373 5.922 5.107 1.00 96.81 276 VAL A CA 1
ATOM 2094 C C . VAL A 1 276 ? 2.460 4.866 5.299 1.00 96.81 276 VAL A C 1
ATOM 2096 O O . VAL A 1 276 ? 3.310 4.673 4.435 1.00 96.81 276 VAL A O 1
ATOM 2099 N N . SER A 1 277 ? 2.457 4.176 6.440 1.00 92.75 277 SER A N 1
ATOM 2100 C CA . SER A 1 277 ? 3.392 3.065 6.669 1.00 92.75 277 SER A CA 1
ATOM 2101 C C . SER A 1 277 ? 3.035 1.856 5.808 1.00 92.75 277 SER A C 1
ATOM 2103 O O . SER A 1 277 ? 1.859 1.621 5.553 1.00 92.75 277 SER A O 1
ATOM 2105 N N . THR A 1 278 ? 4.004 1.007 5.460 1.00 85.81 278 THR A N 1
ATOM 2106 C CA . THR A 1 278 ? 3.683 -0.227 4.714 1.00 85.81 278 THR A CA 1
ATOM 2107 C C . THR A 1 278 ? 2.855 -1.246 5.520 1.00 85.81 278 THR A C 1
ATOM 2109 O O . THR A 1 278 ? 2.205 -2.106 4.924 1.00 85.81 278 THR A O 1
ATOM 2112 N N . GLY A 1 279 ? 2.859 -1.127 6.854 1.00 88.19 279 GLY A N 1
ATOM 2113 C CA . GLY A 1 279 ? 2.217 -2.037 7.801 1.00 88.19 279 GLY A CA 1
ATOM 2114 C C . GLY A 1 279 ? 3.175 -2.370 8.939 1.00 88.19 279 GLY A C 1
ATOM 2115 O O . GLY A 1 279 ? 3.559 -1.489 9.710 1.00 88.19 279 GLY A O 1
ATOM 2116 N N . ASP A 1 280 ? 3.622 -3.620 8.998 1.00 76.19 280 ASP A N 1
ATOM 2117 C CA . ASP A 1 280 ? 4.595 -4.117 9.978 1.00 76.19 280 ASP A CA 1
ATOM 2118 C C . ASP A 1 280 ? 5.984 -3.442 9.916 1.00 76.19 280 ASP A C 1
ATOM 2120 O O . ASP A 1 280 ? 6.721 -3.473 10.907 1.00 76.19 280 ASP A O 1
ATOM 2124 N N . ILE A 1 281 ? 6.334 -2.773 8.809 1.00 77.38 281 ILE A N 1
ATOM 2125 C CA . ILE A 1 281 ? 7.554 -1.962 8.683 1.00 77.38 281 ILE A CA 1
ATOM 2126 C C . ILE A 1 281 ? 7.210 -0.476 8.898 1.00 77.38 281 ILE A C 1
ATOM 2128 O O . ILE A 1 281 ? 6.398 0.089 8.156 1.00 77.38 281 ILE A O 1
ATOM 2132 N N . PRO A 1 282 ? 7.863 0.216 9.855 1.00 83.38 282 PRO A N 1
ATOM 2133 C CA . PRO A 1 282 ? 7.539 1.594 10.227 1.00 83.38 282 PRO A CA 1
ATOM 2134 C C . PRO A 1 282 ? 8.182 2.637 9.290 1.00 83.38 282 PRO A C 1
ATOM 2136 O O . PRO A 1 282 ? 8.770 3.617 9.752 1.00 83.38 282 PRO A O 1
ATOM 2139 N N . ALA A 1 283 ? 8.057 2.439 7.979 1.00 88.19 283 ALA A N 1
ATOM 2140 C CA . ALA A 1 283 ? 8.513 3.347 6.927 1.00 88.19 283 ALA A CA 1
ATOM 2141 C C . ALA A 1 283 ? 7.483 3.434 5.789 1.00 88.19 283 ALA A C 1
ATOM 2143 O O . ALA A 1 283 ? 6.616 2.567 5.654 1.00 88.19 283 ALA A O 1
ATOM 2144 N N . GLU A 1 284 ? 7.563 4.508 5.010 1.00 97.38 284 GLU A N 1
ATOM 2145 C CA . GLU A 1 284 ? 6.699 4.796 3.868 1.00 97.38 284 GLU A CA 1
ATOM 2146 C C . GLU A 1 284 ? 7.499 4.675 2.569 1.00 97.38 284 GLU A C 1
ATOM 2148 O O . GLU A 1 284 ? 8.433 5.446 2.346 1.00 97.38 284 GLU A O 1
ATOM 2153 N N . TRP A 1 285 ? 7.108 3.732 1.712 1.00 98.75 285 TRP A N 1
ATOM 2154 C CA . TRP A 1 285 ? 7.609 3.622 0.343 1.00 98.75 285 TRP A CA 1
ATOM 2155 C C . TRP A 1 285 ? 6.733 4.443 -0.600 1.00 98.75 285 TRP A C 1
ATOM 2157 O O . TRP A 1 285 ? 5.507 4.425 -0.477 1.00 98.75 285 TRP A O 1
ATOM 2167 N N . LEU A 1 286 ? 7.346 5.116 -1.579 1.00 98.75 286 LEU A N 1
ATOM 2168 C CA . LEU A 1 286 ? 6.614 5.877 -2.605 1.00 98.75 286 LEU A CA 1
ATOM 2169 C C . LEU A 1 286 ? 5.667 4.982 -3.423 1.00 98.75 286 LEU A C 1
ATOM 2171 O O . LEU A 1 286 ? 4.533 5.378 -3.724 1.00 98.75 286 LEU A O 1
ATOM 2175 N N . ARG A 1 287 ? 6.122 3.764 -3.740 1.00 98.69 287 ARG A N 1
ATOM 2176 C CA . ARG A 1 287 ? 5.324 2.692 -4.348 1.00 98.69 287 ARG A CA 1
ATOM 2177 C C . ARG A 1 287 ? 4.145 2.308 -3.463 1.00 98.69 287 ARG A C 1
ATOM 2179 O O . ARG A 1 287 ? 2.989 2.472 -3.861 1.00 98.69 287 ARG A O 1
ATOM 2186 N N . ASP A 1 288 ? 4.435 1.829 -2.258 1.00 98.38 288 ASP A N 1
ATOM 2187 C CA . ASP A 1 288 ? 3.441 1.243 -1.368 1.00 98.38 288 ASP A CA 1
ATOM 2188 C C . ASP A 1 288 ? 2.373 2.256 -0.974 1.00 98.38 288 ASP A C 1
ATOM 2190 O O . ASP A 1 288 ? 1.191 1.939 -1.069 1.00 98.38 288 ASP A O 1
ATOM 2194 N N . SER A 1 289 ? 2.738 3.490 -0.606 1.00 98.50 289 SER A N 1
ATOM 2195 C CA . SER A 1 289 ? 1.739 4.487 -0.208 1.00 98.50 289 SER A CA 1
ATOM 2196 C C . SER A 1 289 ? 0.817 4.887 -1.359 1.00 98.50 289 SER A C 1
ATOM 2198 O O . SER A 1 289 ? -0.388 5.056 -1.156 1.00 98.50 289 SER A O 1
ATOM 2200 N N . SER A 1 290 ? 1.336 4.939 -2.589 1.00 98.31 290 SER A N 1
ATOM 2201 C CA . SER A 1 290 ? 0.515 5.150 -3.787 1.00 98.31 290 SER A CA 1
ATOM 2202 C C . SER A 1 290 ? -0.455 3.991 -4.014 1.00 98.31 290 SER A C 1
ATOM 2204 O O . SER A 1 290 ? -1.641 4.206 -4.272 1.00 98.31 290 SER A O 1
ATOM 2206 N N . ALA A 1 291 ? 0.034 2.754 -3.919 1.00 98.00 291 ALA A N 1
ATOM 2207 C CA . ALA A 1 291 ? -0.756 1.568 -4.216 1.00 98.00 291 ALA A CA 1
ATOM 2208 C C . ALA A 1 291 ? -1.782 1.241 -3.117 1.00 98.00 291 ALA A C 1
ATOM 2210 O O . ALA A 1 291 ? -2.912 0.869 -3.427 1.00 98.00 291 ALA A O 1
ATOM 2211 N N . GLN A 1 292 ? -1.432 1.450 -1.846 1.00 97.38 292 GLN A N 1
ATOM 2212 C CA . GLN A 1 292 ? -2.314 1.239 -0.696 1.00 97.38 292 GLN A CA 1
ATOM 2213 C C . GLN A 1 292 ? -3.517 2.180 -0.692 1.00 97.38 292 GLN A C 1
ATOM 2215 O O . GLN A 1 292 ? -4.628 1.788 -0.348 1.00 97.38 292 GLN A O 1
ATOM 2220 N N . ILE A 1 293 ? -3.306 3.434 -1.091 1.00 98.06 293 ILE A N 1
ATOM 2221 C CA . ILE A 1 293 ? -4.355 4.457 -1.073 1.00 98.06 293 ILE A CA 1
ATOM 2222 C C . ILE A 1 293 ? -5.128 4.504 -2.400 1.00 98.06 293 ILE A C 1
ATOM 2224 O O . ILE A 1 293 ? -6.227 5.061 -2.460 1.00 98.06 293 ILE A O 1
ATOM 2228 N N . ARG A 1 294 ? -4.627 3.863 -3.464 1.00 97.56 294 ARG A N 1
ATOM 2229 C CA . ARG A 1 294 ? -5.277 3.810 -4.783 1.00 97.56 294 ARG A CA 1
ATOM 2230 C C . ARG A 1 294 ? -6.766 3.425 -4.748 1.00 97.56 294 ARG A C 1
ATOM 2232 O O . ARG A 1 294 ? -7.542 4.155 -5.372 1.00 97.56 294 ARG A O 1
ATOM 2239 N N . PRO A 1 295 ? -7.231 2.398 -4.009 1.00 97.62 295 PRO A N 1
ATOM 2240 C CA . PRO A 1 295 ? -8.657 2.062 -3.968 1.00 97.62 295 PRO A CA 1
ATOM 2241 C C . PRO A 1 295 ? -9.527 3.197 -3.412 1.00 97.62 295 PRO A C 1
ATOM 2243 O O . PRO A 1 295 ? -10.708 3.304 -3.739 1.00 97.62 295 PRO A O 1
ATOM 2246 N N . TYR A 1 296 ? -8.966 4.097 -2.600 1.00 98.06 296 TYR A N 1
ATOM 2247 C CA . TYR A 1 296 ? -9.725 5.209 -2.034 1.00 98.06 296 TYR A CA 1
ATOM 2248 C C . TYR A 1 296 ? -10.075 6.290 -3.066 1.00 98.06 296 TYR A C 1
ATOM 2250 O O . TYR A 1 296 ? -11.020 7.060 -2.864 1.00 98.06 296 TYR A O 1
ATOM 2258 N N . LEU A 1 297 ? -9.406 6.299 -4.225 1.00 98.06 297 LEU A N 1
ATOM 2259 C CA . LEU A 1 297 ? -9.741 7.176 -5.349 1.00 98.06 297 LEU A CA 1
ATOM 2260 C C . LEU A 1 297 ? -11.195 6.999 -5.820 1.00 98.06 297 LEU A C 1
ATOM 2262 O O . LEU A 1 297 ? -11.819 7.978 -6.234 1.00 98.06 297 LEU A O 1
ATOM 2266 N N . TYR A 1 298 ? -11.773 5.795 -5.692 1.00 97.69 298 TYR A N 1
ATOM 2267 C CA . TYR A 1 298 ? -13.177 5.526 -6.036 1.00 97.69 298 TYR A CA 1
ATOM 2268 C C . TYR A 1 298 ? -14.178 6.323 -5.183 1.00 97.69 298 TYR A C 1
ATOM 2270 O O . TYR A 1 298 ? -15.307 6.575 -5.617 1.00 97.69 298 TYR A O 1
ATOM 2278 N N . PHE A 1 299 ? -13.771 6.753 -3.986 1.00 97.31 299 PHE A N 1
ATOM 2279 C CA . PHE A 1 299 ? -14.629 7.454 -3.029 1.00 97.31 299 PHE A CA 1
ATOM 2280 C C . PHE A 1 299 ? -14.323 8.954 -2.942 1.00 97.31 299 PHE A C 1
ATOM 2282 O O . PHE A 1 299 ? -15.197 9.736 -2.565 1.00 97.31 299 PHE A O 1
ATOM 2289 N N . ALA A 1 300 ? -13.129 9.378 -3.365 1.00 97.31 300 ALA A N 1
ATOM 2290 C CA . ALA A 1 300 ? -12.619 10.741 -3.209 1.00 97.31 300 ALA A CA 1
ATOM 2291 C C . ALA A 1 300 ? -13.536 11.834 -3.786 1.00 97.31 300 ALA A C 1
ATOM 2293 O O . ALA A 1 300 ? -13.681 12.902 -3.202 1.00 97.31 300 ALA A O 1
ATOM 2294 N N . LYS A 1 301 ? -14.221 11.575 -4.907 1.00 96.31 301 LYS A N 1
ATOM 2295 C CA . LYS A 1 301 ? -15.146 12.559 -5.501 1.00 96.31 301 LYS A CA 1
ATOM 2296 C C . LYS A 1 301 ? -16.381 12.828 -4.629 1.00 96.31 301 LYS A C 1
ATOM 2298 O O . LYS A 1 301 ? -16.988 13.890 -4.740 1.00 96.31 301 LYS A O 1
ATOM 2303 N N . LYS A 1 302 ? -16.796 11.848 -3.823 1.00 95.00 302 LYS A N 1
ATOM 2304 C CA . LYS A 1 302 ? -18.037 11.888 -3.033 1.00 95.00 302 LYS A CA 1
ATOM 2305 C C . LYS A 1 302 ? -17.791 12.126 -1.543 1.00 95.00 302 LYS A C 1
ATOM 2307 O O . LYS A 1 302 ? -18.732 12.481 -0.843 1.00 95.00 302 LYS A O 1
ATOM 2312 N N . ASP A 1 303 ? -16.560 11.947 -1.073 1.00 96.50 303 ASP A N 1
ATOM 2313 C CA . ASP A 1 303 ? -16.183 12.098 0.328 1.00 96.50 303 ASP A CA 1
ATOM 2314 C C . ASP A 1 303 ? -14.985 13.045 0.468 1.00 96.50 303 ASP A C 1
ATOM 2316 O O . ASP A 1 303 ? -13.857 12.731 0.082 1.00 96.50 303 ASP A O 1
ATOM 2320 N N . ALA A 1 304 ? -15.245 14.219 1.046 1.00 94.19 304 ALA A N 1
ATOM 2321 C CA . ALA A 1 304 ? -14.243 15.260 1.231 1.00 94.19 304 ALA A CA 1
ATOM 2322 C C . ALA A 1 304 ? -13.100 14.832 2.164 1.00 94.19 304 ALA A C 1
ATOM 2324 O O . ALA A 1 304 ? -11.970 15.260 1.933 1.00 94.19 304 ALA A O 1
ATOM 2325 N N . LYS A 1 305 ? -13.364 13.976 3.165 1.00 93.75 305 LYS A N 1
ATOM 2326 C CA . LYS A 1 305 ? -12.321 13.466 4.070 1.00 93.75 305 LYS A CA 1
ATOM 2327 C C . LYS A 1 305 ? -11.382 12.516 3.329 1.00 93.75 305 LYS A C 1
ATOM 2329 O O . LYS A 1 305 ? -10.171 12.580 3.513 1.00 93.75 305 LYS A O 1
ATOM 2334 N N . VAL A 1 306 ? -11.929 11.681 2.441 1.00 97.75 306 VAL A N 1
ATOM 2335 C CA . VAL A 1 306 ? -11.121 10.814 1.568 1.00 97.75 306 VAL A CA 1
ATOM 2336 C C . VAL A 1 306 ? -10.279 11.651 0.606 1.00 97.75 306 VAL A C 1
ATOM 2338 O O . VAL A 1 306 ? -9.083 11.409 0.474 1.00 97.75 306 VAL A O 1
ATOM 2341 N N . ALA A 1 307 ? -10.866 12.665 -0.034 1.00 97.94 307 ALA A N 1
ATOM 2342 C CA . ALA A 1 307 ? -10.106 13.566 -0.896 1.00 97.94 307 ALA A CA 1
ATOM 2343 C C . ALA A 1 307 ? -8.990 14.305 -0.138 1.00 97.94 307 ALA A C 1
ATOM 2345 O O . ALA A 1 307 ? -7.875 14.397 -0.640 1.00 97.94 307 ALA A O 1
ATOM 2346 N N . GLU A 1 308 ? -9.257 14.798 1.074 1.00 95.88 308 GLU A N 1
ATOM 2347 C CA . GLU A 1 308 ? -8.251 15.452 1.920 1.00 95.88 308 GLU A CA 1
ATOM 2348 C C . GLU A 1 308 ? -7.087 14.525 2.269 1.00 95.88 308 GLU A C 1
ATOM 2350 O O . GLU A 1 308 ? -5.933 14.921 2.104 1.00 95.88 308 GLU A O 1
ATOM 2355 N N . LEU A 1 309 ? -7.384 13.279 2.649 1.00 97.44 309 LEU A N 1
ATOM 2356 C CA . LEU A 1 309 ? -6.369 12.262 2.903 1.00 97.44 309 LEU A CA 1
ATOM 2357 C C . LEU A 1 309 ? -5.465 12.067 1.680 1.00 97.44 309 LEU A C 1
ATOM 2359 O O . LEU A 1 309 ? -4.244 12.144 1.796 1.00 97.44 309 LEU A O 1
ATOM 2363 N N . ILE A 1 310 ? -6.054 11.872 0.497 1.00 98.62 310 ILE A N 1
ATOM 2364 C CA . ILE A 1 310 ? -5.297 11.611 -0.735 1.00 98.62 310 ILE A CA 1
ATOM 2365 C C . ILE A 1 310 ? -4.450 12.821 -1.145 1.00 98.62 310 ILE A C 1
ATOM 2367 O O . ILE A 1 310 ? -3.288 12.653 -1.515 1.00 98.62 310 ILE A O 1
ATOM 2371 N N . ARG A 1 311 ? -4.981 14.048 -1.025 1.00 98.69 311 ARG A N 1
ATOM 2372 C CA . ARG A 1 311 ? -4.188 15.270 -1.248 1.00 98.69 311 ARG A CA 1
ATOM 2373 C C . ARG A 1 311 ? -2.973 15.329 -0.325 1.00 98.69 311 ARG A C 1
ATOM 2375 O O . ARG A 1 311 ? -1.890 15.696 -0.777 1.00 98.69 311 ARG A O 1
ATOM 2382 N N . GLY A 1 312 ? -3.148 14.960 0.944 1.00 98.38 312 GLY A N 1
ATOM 2383 C CA . GLY A 1 312 ? -2.070 14.920 1.927 1.00 98.38 312 GLY A CA 1
ATOM 2384 C C . GLY A 1 312 ? -0.974 13.909 1.581 1.00 98.38 312 GLY A C 1
ATOM 2385 O O . GLY A 1 312 ? 0.201 14.227 1.763 1.00 98.38 312 GLY A O 1
ATOM 2386 N N . VAL A 1 313 ? -1.339 12.742 1.034 1.00 98.75 313 VAL A N 1
ATOM 2387 C CA . VAL A 1 313 ? -0.382 11.724 0.555 1.00 98.75 313 VAL A CA 1
ATOM 2388 C C . VAL A 1 313 ? 0.404 12.256 -0.645 1.00 98.75 313 VAL A C 1
ATOM 2390 O O . VAL A 1 313 ? 1.631 12.262 -0.622 1.00 98.75 313 VAL A O 1
ATOM 2393 N N . ILE A 1 314 ? -0.279 12.808 -1.655 1.00 98.88 314 ILE A N 1
ATOM 2394 C CA . ILE A 1 314 ? 0.370 13.378 -2.852 1.00 98.88 314 ILE A CA 1
ATOM 2395 C C . ILE A 1 314 ? 1.337 14.508 -2.469 1.00 98.88 314 ILE A C 1
ATOM 2397 O O . ILE A 1 314 ? 2.468 14.568 -2.957 1.00 98.88 314 ILE A O 1
ATOM 2401 N N . ALA A 1 315 ? 0.917 15.396 -1.563 1.00 98.81 315 ALA A N 1
ATOM 2402 C CA . ALA A 1 315 ? 1.762 16.477 -1.069 1.00 98.81 315 ALA A CA 1
ATOM 2403 C C . ALA A 1 315 ? 3.005 15.950 -0.335 1.00 98.81 315 ALA A C 1
ATOM 2405 O O . ALA A 1 315 ? 4.082 16.537 -0.449 1.00 98.81 315 ALA A O 1
ATOM 2406 N N . ARG A 1 316 ? 2.875 14.841 0.402 1.00 98.62 316 ARG A N 1
ATOM 2407 C CA . ARG A 1 316 ? 3.992 14.201 1.096 1.00 98.62 316 ARG A CA 1
ATOM 2408 C C . ARG A 1 316 ? 4.996 13.587 0.130 1.00 98.62 316 ARG A C 1
ATOM 2410 O O . ARG A 1 316 ? 6.186 13.878 0.227 1.00 98.62 316 ARG A O 1
ATOM 2417 N N . GLN A 1 317 ? 4.507 12.811 -0.832 1.00 98.81 317 GLN A N 1
ATOM 2418 C CA . GLN A 1 317 ? 5.326 12.172 -1.860 1.00 98.81 317 GLN A CA 1
ATOM 2419 C C . GLN A 1 317 ? 6.106 13.202 -2.688 1.00 98.81 317 GLN A C 1
ATOM 2421 O O . GLN A 1 317 ? 7.282 12.997 -2.978 1.00 98.81 317 GLN A O 1
ATOM 2426 N N . ALA A 1 318 ? 5.510 14.362 -2.988 1.00 98.81 318 ALA A N 1
ATOM 2427 C CA . ALA A 1 318 ? 6.234 15.461 -3.626 1.00 98.81 318 ALA A CA 1
ATOM 2428 C C . ALA A 1 318 ? 7.428 15.947 -2.780 1.00 98.81 318 ALA A C 1
ATOM 2430 O O . ALA A 1 318 ? 8.518 16.149 -3.312 1.00 98.81 318 ALA A O 1
ATOM 2431 N N . LYS A 1 319 ? 7.264 16.086 -1.455 1.00 98.69 319 LYS A N 1
ATOM 2432 C CA . LYS A 1 319 ? 8.369 16.462 -0.553 1.00 98.69 319 LYS A CA 1
ATOM 2433 C C . LYS A 1 319 ? 9.466 15.396 -0.512 1.00 98.69 319 LYS A C 1
ATOM 2435 O O . LYS A 1 319 ? 10.638 15.757 -0.454 1.00 98.69 319 LYS A O 1
ATOM 2440 N N . TYR A 1 320 ? 9.105 14.115 -0.566 1.00 98.69 320 TYR A N 1
ATOM 2441 C CA . TYR A 1 320 ? 10.062 13.008 -0.647 1.00 98.69 320 TYR A CA 1
ATOM 2442 C C . TYR A 1 320 ? 10.899 13.056 -1.927 1.00 98.69 320 TYR A C 1
ATOM 2444 O O . TYR A 1 320 ? 12.123 13.061 -1.850 1.00 98.69 320 TYR A O 1
ATOM 2452 N N . LEU A 1 321 ? 10.263 13.232 -3.085 1.00 98.81 321 LEU A N 1
ATOM 2453 C CA . LEU A 1 321 ? 10.961 13.362 -4.369 1.00 98.81 321 LEU A CA 1
ATOM 2454 C C . LEU A 1 321 ? 11.865 14.604 -4.435 1.00 98.81 321 LEU A C 1
ATOM 2456 O O . LEU A 1 321 ? 12.945 14.569 -5.023 1.00 98.81 321 LEU A O 1
ATOM 2460 N N . VAL A 1 322 ? 11.448 15.715 -3.816 1.00 98.62 322 VAL A N 1
ATOM 2461 C CA . VAL A 1 322 ? 12.291 16.918 -3.690 1.00 98.62 322 VAL A CA 1
ATOM 2462 C C . VAL A 1 322 ? 13.483 16.672 -2.767 1.00 98.62 322 VAL A C 1
ATOM 2464 O O . VAL A 1 322 ? 14.569 17.204 -3.018 1.00 98.62 322 VAL A O 1
ATOM 2467 N N . ARG A 1 323 ? 13.278 15.884 -1.706 1.00 97.75 323 ARG A N 1
ATOM 2468 C CA . ARG A 1 323 ? 14.298 15.534 -0.720 1.00 97.75 323 ARG A CA 1
ATOM 2469 C C . ARG A 1 323 ? 15.373 14.647 -1.331 1.00 97.75 323 ARG A C 1
ATOM 2471 O O . ARG A 1 323 ? 16.544 15.010 -1.227 1.00 97.75 323 ARG A O 1
ATOM 2478 N N . ASP A 1 324 ? 14.971 13.527 -1.918 1.00 98.38 324 ASP A N 1
ATOM 2479 C CA . ASP A 1 324 ? 15.867 12.582 -2.570 1.00 98.38 324 ASP A CA 1
ATOM 2480 C C . ASP A 1 324 ? 15.115 11.714 -3.599 1.00 98.38 324 ASP A C 1
ATOM 2482 O O . ASP A 1 324 ? 14.348 10.836 -3.208 1.00 98.38 324 ASP A O 1
ATOM 2486 N N . PRO A 1 325 ? 15.306 11.934 -4.911 1.00 98.25 325 PRO A N 1
ATOM 2487 C CA . PRO A 1 325 ? 14.666 11.122 -5.942 1.00 98.25 325 PRO A CA 1
ATOM 2488 C C . PRO A 1 325 ? 15.300 9.728 -6.116 1.00 98.25 325 PRO A C 1
ATOM 2490 O O . PRO A 1 325 ? 14.790 8.946 -6.909 1.00 98.25 325 PRO A O 1
ATOM 2493 N N . TYR A 1 326 ? 16.402 9.399 -5.435 1.00 98.56 326 TYR A N 1
ATOM 2494 C CA . TYR A 1 326 ? 16.987 8.051 -5.482 1.00 98.56 326 TYR A CA 1
ATOM 2495 C C . TYR A 1 326 ? 16.476 7.133 -4.370 1.00 98.56 326 TYR A C 1
ATOM 2497 O O . TYR A 1 326 ? 16.677 5.922 -4.446 1.00 98.56 326 TYR A O 1
ATOM 2505 N N . ALA A 1 327 ? 15.810 7.686 -3.354 1.00 98.62 327 ALA A N 1
ATOM 2506 C CA . ALA A 1 327 ? 15.290 6.912 -2.239 1.00 98.62 327 ALA A CA 1
ATOM 2507 C C . ALA A 1 327 ? 13.902 6.323 -2.522 1.00 98.62 327 ALA A C 1
ATOM 2509 O O . ALA A 1 327 ? 12.979 7.031 -2.932 1.00 98.62 327 ALA A O 1
ATOM 2510 N N . ASN A 1 328 ? 13.746 5.031 -2.234 1.00 98.56 328 ASN A N 1
ATOM 2511 C CA . ASN A 1 328 ? 12.472 4.319 -2.271 1.00 98.56 328 ASN A CA 1
ATOM 2512 C C . ASN A 1 328 ? 11.634 4.571 -1.004 1.00 98.56 328 ASN A C 1
ATOM 2514 O O . ASN A 1 328 ? 10.409 4.697 -1.105 1.00 98.56 328 ASN A O 1
ATOM 2518 N N . ALA A 1 329 ? 12.276 4.701 0.170 1.00 98.44 329 ALA A N 1
ATOM 2519 C CA . ALA A 1 329 ? 11.594 4.687 1.465 1.00 98.44 329 ALA A CA 1
ATOM 2520 C C . ALA A 1 329 ? 11.985 5.819 2.424 1.00 98.44 329 ALA A C 1
ATOM 2522 O O . ALA A 1 329 ? 13.155 6.172 2.600 1.00 98.44 329 ALA A O 1
ATOM 2523 N N . PHE A 1 330 ? 10.995 6.323 3.161 1.00 98.44 330 PHE A N 1
ATOM 2524 C CA . PHE A 1 330 ? 11.142 7.464 4.058 1.00 98.44 330 PHE A CA 1
ATOM 2525 C C . PHE A 1 330 ? 10.488 7.236 5.421 1.00 98.44 330 PHE A C 1
ATOM 2527 O O . PHE A 1 330 ? 9.496 6.532 5.584 1.00 98.44 330 PHE A O 1
ATOM 2534 N N . LYS A 1 331 ? 11.034 7.910 6.427 1.00 90.25 331 LYS A N 1
ATOM 2535 C CA . LYS A 1 331 ? 10.494 7.996 7.781 1.00 90.25 331 LYS A CA 1
ATOM 2536 C C . LYS A 1 331 ? 9.395 9.056 7.859 1.00 90.25 331 LYS A C 1
ATOM 2538 O O . LYS A 1 331 ? 9.272 9.957 7.018 1.00 90.25 331 LYS A O 1
ATOM 2543 N N . LYS A 1 332 ? 8.631 8.998 8.948 1.00 84.50 332 LYS A N 1
ATOM 2544 C CA . LYS A 1 332 ? 7.590 9.979 9.287 1.00 84.50 332 LYS A CA 1
ATOM 2545 C C . LYS A 1 332 ? 8.123 11.413 9.454 1.00 84.50 332 LYS A C 1
ATOM 2547 O O . LYS A 1 332 ? 7.407 12.370 9.177 1.00 84.50 332 LYS A O 1
ATOM 2552 N N . ASP A 1 333 ? 9.388 11.588 9.822 1.00 80.88 333 ASP A N 1
ATOM 2553 C CA . ASP A 1 333 ? 10.056 12.892 9.954 1.00 80.88 333 ASP A CA 1
ATOM 2554 C C . ASP A 1 333 ? 10.773 13.364 8.671 1.00 80.88 333 ASP A C 1
ATOM 2556 O O . ASP A 1 333 ? 11.570 14.298 8.724 1.00 80.88 333 ASP A O 1
ATOM 2560 N N . PHE A 1 334 ? 10.491 12.737 7.520 1.00 91.12 334 PHE A N 1
ATOM 2561 C CA . PHE A 1 334 ? 11.165 12.964 6.232 1.00 91.12 334 PHE A CA 1
ATOM 2562 C C . PHE A 1 334 ? 12.639 12.529 6.171 1.00 91.12 334 PHE A C 1
ATOM 2564 O O . PHE A 1 334 ? 13.323 12.804 5.180 1.00 91.12 334 PHE A O 1
ATOM 2571 N N . GLY A 1 335 ? 13.145 11.821 7.185 1.00 92.31 335 GLY A N 1
ATOM 2572 C CA . GLY A 1 335 ? 14.417 11.114 7.074 1.00 92.31 335 GLY A CA 1
ATOM 2573 C C . GLY A 1 335 ? 14.347 10.000 6.026 1.00 92.31 335 GLY A C 1
ATOM 2574 O O . GLY A 1 335 ? 13.305 9.373 5.860 1.00 92.31 335 GLY A O 1
ATOM 2575 N N . ILE A 1 336 ? 15.456 9.724 5.343 1.00 97.69 336 ILE A N 1
ATOM 2576 C CA . ILE A 1 336 ? 15.557 8.560 4.452 1.00 97.69 336 ILE A CA 1
ATOM 2577 C C . ILE A 1 336 ? 15.577 7.300 5.331 1.00 97.69 336 ILE A C 1
ATOM 2579 O O . ILE A 1 336 ? 16.298 7.243 6.337 1.00 97.69 336 ILE A O 1
ATOM 2583 N N . TRP A 1 337 ? 14.714 6.338 5.009 1.00 97.25 337 TRP A N 1
ATOM 2584 C CA . TRP A 1 337 ? 14.720 5.010 5.621 1.00 97.25 337 TRP A CA 1
ATOM 2585 C C . TRP A 1 337 ? 15.633 4.075 4.833 1.00 97.25 337 TRP A C 1
ATOM 2587 O O . TRP A 1 337 ? 16.501 3.442 5.429 1.00 97.25 337 TRP A O 1
ATOM 2597 N N . GLU A 1 338 ? 15.466 4.057 3.512 1.00 97.69 338 GLU A N 1
ATOM 2598 C CA . GLU A 1 338 ? 16.250 3.261 2.575 1.00 97.69 338 GLU A CA 1
ATOM 2599 C C . GLU A 1 338 ? 16.454 4.059 1.277 1.00 97.69 338 GLU A C 1
ATOM 2601 O O . GLU A 1 338 ? 15.576 4.820 0.865 1.00 97.69 338 GLU A O 1
ATOM 2606 N N . GLU A 1 339 ? 17.643 3.938 0.680 1.00 97.81 339 GLU A N 1
ATOM 2607 C CA . GLU A 1 339 ? 18.036 4.646 -0.546 1.00 97.81 339 GLU A CA 1
ATOM 2608 C C . GLU A 1 339 ? 18.325 3.651 -1.680 1.00 97.81 339 GLU A C 1
ATOM 2610 O O . GLU A 1 339 ? 19.420 3.630 -2.245 1.00 97.81 339 GLU A O 1
ATOM 2615 N N . LYS A 1 340 ? 17.363 2.772 -1.986 1.00 98.44 340 LYS A N 1
ATOM 2616 C CA . LYS A 1 340 ? 17.436 1.875 -3.146 1.00 98.44 340 LYS A CA 1
ATOM 2617 C C . LYS A 1 340 ? 16.784 2.529 -4.355 1.00 98.44 340 LYS A C 1
ATOM 2619 O O . LYS A 1 340 ? 15.594 2.834 -4.340 1.00 98.44 340 LYS A O 1
ATOM 2624 N N . PHE A 1 341 ? 17.568 2.740 -5.410 1.00 98.56 341 PHE A N 1
ATOM 2625 C CA . PHE A 1 341 ? 17.059 3.395 -6.603 1.00 98.56 341 PHE A CA 1
ATOM 2626 C C . PHE A 1 341 ? 16.217 2.453 -7.458 1.00 98.56 341 PHE A C 1
ATOM 2628 O O . PHE A 1 341 ? 16.729 1.543 -8.121 1.00 98.56 341 PHE A O 1
ATOM 2635 N N . GLU A 1 342 ? 14.927 2.761 -7.458 1.00 98.81 342 GLU A N 1
ATOM 2636 C CA . GLU A 1 342 ? 13.850 2.050 -8.127 1.00 98.81 342 GLU A CA 1
ATOM 2637 C C . GLU A 1 342 ? 13.107 3.035 -9.025 1.00 98.81 342 GLU A C 1
ATOM 2639 O O . GLU A 1 342 ? 12.555 4.037 -8.556 1.00 98.81 342 GLU A O 1
ATOM 2644 N N . LEU A 1 343 ? 13.078 2.773 -10.331 1.00 98.81 343 LEU A N 1
ATOM 2645 C CA . LEU A 1 343 ? 12.416 3.674 -11.275 1.00 98.81 343 LEU A CA 1
ATOM 2646 C C . LEU A 1 343 ? 10.916 3.815 -10.977 1.00 98.81 343 LEU A C 1
ATOM 2648 O O . LEU A 1 343 ? 10.341 4.892 -11.155 1.00 98.81 343 LEU A O 1
ATOM 2652 N N . ASP A 1 344 ? 10.269 2.757 -10.486 1.00 98.75 344 ASP A N 1
ATOM 2653 C CA . ASP A 1 344 ? 8.854 2.798 -10.134 1.00 98.75 344 ASP A CA 1
ATOM 2654 C C . ASP A 1 344 ? 8.564 3.771 -8.979 1.00 98.75 344 ASP A C 1
ATOM 2656 O O . ASP A 1 344 ? 7.531 4.445 -9.009 1.00 98.75 344 ASP A O 1
ATOM 2660 N N . SER A 1 345 ? 9.506 3.969 -8.050 1.00 98.81 345 SER A N 1
ATOM 2661 C CA . SER A 1 345 ? 9.380 4.943 -6.955 1.00 98.81 345 SER A CA 1
ATOM 2662 C C . SER A 1 345 ? 9.248 6.387 -7.462 1.00 98.81 345 SER A C 1
ATOM 2664 O O . SER A 1 345 ? 8.574 7.207 -6.837 1.00 98.81 345 SER A O 1
ATOM 2666 N N . LEU A 1 346 ? 9.786 6.695 -8.649 1.00 98.81 346 LEU A N 1
ATOM 2667 C CA . LEU A 1 346 ? 9.579 7.982 -9.324 1.00 98.81 346 LEU A CA 1
ATOM 2668 C C . LEU A 1 346 ? 8.232 8.085 -10.054 1.00 98.81 346 LEU A C 1
ATOM 2670 O O . LEU A 1 346 ? 7.720 9.186 -10.257 1.00 98.81 346 LEU A O 1
ATOM 2674 N N . THR A 1 347 ? 7.665 6.960 -10.493 1.00 98.62 347 THR A N 1
ATOM 2675 C CA . THR A 1 347 ? 6.512 6.933 -11.412 1.00 98.62 347 THR A CA 1
ATOM 2676 C C . THR A 1 347 ? 5.177 6.724 -10.698 1.00 98.62 347 THR A C 1
ATOM 2678 O O . THR A 1 347 ? 4.166 7.294 -11.122 1.00 98.62 347 THR A O 1
ATOM 2681 N N . TYR A 1 348 ? 5.162 5.986 -9.583 1.00 98.75 348 TYR A N 1
ATOM 2682 C CA . TYR A 1 348 ? 3.978 5.778 -8.746 1.00 98.75 348 TYR A CA 1
ATOM 2683 C C . TYR A 1 348 ? 3.326 7.101 -8.308 1.00 98.75 348 TYR A C 1
ATOM 2685 O O . TYR A 1 348 ? 2.135 7.274 -8.593 1.00 98.75 348 TYR A O 1
ATOM 2693 N N . PRO A 1 349 ? 4.062 8.079 -7.734 1.00 98.69 349 PRO A N 1
ATOM 2694 C CA . PRO A 1 349 ? 3.483 9.368 -7.348 1.00 98.69 349 PRO A CA 1
ATOM 2695 C C . PRO A 1 349 ? 2.873 10.146 -8.522 1.00 98.69 349 PRO A C 1
ATOM 2697 O O . PRO A 1 349 ? 1.837 10.797 -8.370 1.00 98.69 349 PRO A O 1
ATOM 2700 N N . VAL A 1 350 ? 3.473 10.055 -9.716 1.00 98.62 350 VAL A N 1
ATOM 2701 C CA . VAL A 1 350 ? 2.990 10.743 -10.928 1.00 98.62 350 VAL A CA 1
ATOM 2702 C C . VAL A 1 350 ? 1.654 10.160 -11.381 1.00 98.62 350 VAL A C 1
ATOM 2704 O O . VAL A 1 350 ? 0.680 10.894 -11.571 1.00 98.62 350 VAL A O 1
ATOM 2707 N N . ILE A 1 351 ? 1.586 8.833 -11.520 1.00 98.19 351 ILE A N 1
ATOM 2708 C CA . ILE A 1 351 ? 0.365 8.134 -11.937 1.00 98.19 351 ILE A CA 1
ATOM 2709 C C . ILE A 1 351 ? -0.728 8.293 -10.879 1.00 98.19 351 ILE A C 1
ATOM 2711 O O . ILE A 1 351 ? -1.894 8.489 -11.230 1.00 98.19 351 ILE A O 1
ATOM 2715 N N . PHE A 1 352 ? -0.375 8.248 -9.594 1.00 98.44 352 PHE A N 1
ATOM 2716 C CA . PHE A 1 352 ? -1.319 8.410 -8.493 1.00 98.44 352 PHE A CA 1
ATOM 2717 C C . PHE A 1 352 ? -1.937 9.815 -8.469 1.00 98.44 352 PHE A C 1
ATOM 2719 O O . PHE A 1 352 ? -3.165 9.944 -8.469 1.00 98.44 352 PHE A O 1
ATOM 2726 N N . ALA A 1 353 ? -1.114 10.865 -8.570 1.00 98.56 353 ALA A N 1
ATOM 2727 C CA . ALA A 1 353 ? -1.576 12.249 -8.655 1.00 98.56 353 ALA A CA 1
ATOM 2728 C C . ALA A 1 353 ? -2.459 12.493 -9.891 1.00 98.56 353 ALA A C 1
ATOM 2730 O O . ALA A 1 353 ? -3.538 13.085 -9.788 1.00 98.56 353 ALA A O 1
ATOM 2731 N N . TRP A 1 354 ? -2.055 11.979 -11.057 1.00 98.62 354 TRP A N 1
ATOM 2732 C CA . TRP A 1 354 ? -2.874 12.060 -12.267 1.00 98.62 354 TRP A CA 1
ATOM 2733 C C . TRP A 1 354 ? -4.209 11.326 -12.092 1.00 98.62 354 TRP A C 1
ATOM 2735 O O . TRP A 1 354 ? -5.261 11.887 -12.394 1.00 98.62 354 TRP A O 1
ATOM 2745 N N . SER A 1 355 ? -4.200 10.110 -11.538 1.00 97.88 355 SER A N 1
ATOM 2746 C CA . SER A 1 355 ? -5.415 9.313 -11.311 1.00 97.88 355 SER A CA 1
ATOM 2747 C C . SER A 1 355 ? -6.394 10.032 -10.379 1.00 97.88 355 SER A C 1
ATOM 2749 O O . SER A 1 355 ? -7.593 10.064 -10.661 1.00 97.88 355 SER A O 1
ATOM 2751 N N . TYR A 1 356 ? -5.894 10.682 -9.320 1.00 98.44 356 TYR A N 1
ATOM 2752 C CA . TYR A 1 356 ? -6.698 11.539 -8.445 1.00 98.44 356 TYR A CA 1
ATOM 2753 C C . TYR A 1 356 ? -7.347 12.692 -9.199 1.00 98.44 356 TYR A C 1
ATOM 2755 O O . TYR A 1 356 ? -8.568 12.863 -9.116 1.00 98.44 356 TYR A O 1
ATOM 2763 N N . TYR A 1 357 ? -6.567 13.445 -9.977 1.00 98.38 357 TYR A N 1
ATOM 2764 C CA . TYR A 1 357 ? -7.106 14.535 -10.783 1.00 98.38 357 TYR A CA 1
ATOM 2765 C C . TYR A 1 357 ? -8.198 14.033 -11.737 1.00 98.38 357 TYR A C 1
ATOM 2767 O O . TYR A 1 357 ? -9.267 14.632 -11.828 1.00 98.38 357 TYR A O 1
ATOM 2775 N N . LYS A 1 358 ? -7.988 12.905 -12.419 1.00 97.81 358 LYS A N 1
ATOM 2776 C CA . LYS A 1 358 ? -8.975 12.377 -13.371 1.00 97.81 358 LYS A CA 1
ATOM 2777 C C . LYS A 1 358 ? -10.229 11.837 -12.686 1.00 97.81 358 LYS A C 1
ATOM 2779 O O . LYS A 1 358 ? -11.319 11.977 -13.239 1.00 97.81 358 LYS A O 1
ATOM 2784 N N . ALA A 1 359 ? -10.099 11.253 -11.497 1.00 97.00 359 ALA A N 1
ATOM 2785 C CA . ALA A 1 359 ? -11.229 10.742 -10.727 1.00 97.00 359 ALA A CA 1
ATOM 2786 C C . ALA A 1 359 ? -12.085 11.865 -10.113 1.00 97.00 359 ALA A C 1
ATOM 2788 O O . ALA A 1 359 ? -13.312 11.746 -10.043 1.00 97.00 359 ALA A O 1
ATOM 2789 N N . THR A 1 360 ? -11.463 12.966 -9.681 1.00 97.44 360 THR A N 1
ATOM 2790 C CA . THR A 1 360 ? -12.126 14.013 -8.881 1.00 97.44 360 THR A CA 1
ATOM 2791 C C . THR A 1 360 ? -12.365 15.323 -9.635 1.00 97.44 360 THR A C 1
ATOM 2793 O O . THR A 1 360 ? -13.336 16.020 -9.349 1.00 97.44 360 THR A O 1
ATOM 2796 N N . GLY A 1 361 ? -11.519 15.645 -10.615 1.00 97.50 361 GLY A N 1
ATOM 2797 C CA . GLY A 1 361 ? -11.411 16.966 -11.239 1.00 97.50 361 GLY A CA 1
ATOM 2798 C C . GLY A 1 361 ? -10.605 17.981 -10.419 1.00 97.50 361 GLY A C 1
ATOM 2799 O O . GLY A 1 361 ? -10.460 19.121 -10.855 1.00 97.50 361 GLY A O 1
ATOM 2800 N N . ASP A 1 362 ? -10.088 17.597 -9.250 1.00 97.94 362 ASP A N 1
ATOM 2801 C CA . ASP A 1 362 ? -9.355 18.480 -8.346 1.00 97.94 362 ASP A CA 1
ATOM 2802 C C . ASP A 1 362 ? -7.891 18.611 -8.785 1.00 97.94 362 ASP A C 1
ATOM 2804 O O . ASP A 1 362 ? -7.072 17.716 -8.583 1.00 97.94 362 ASP A O 1
ATOM 2808 N N . SER A 1 363 ? -7.568 19.745 -9.405 1.00 97.69 363 SER A N 1
ATOM 2809 C CA . SER A 1 363 ? -6.213 20.089 -9.838 1.00 97.69 363 SER A CA 1
ATOM 2810 C C . SER A 1 363 ? -5.410 20.857 -8.782 1.00 97.69 363 SER A C 1
ATOM 2812 O O . SER A 1 363 ? -4.280 21.249 -9.060 1.00 97.69 363 SER A O 1
ATOM 2814 N N . SER A 1 364 ? -5.955 21.094 -7.579 1.00 97.62 364 SER A N 1
ATOM 2815 C CA . SER A 1 364 ? -5.255 21.853 -6.525 1.00 97.62 364 SER A CA 1
ATOM 2816 C C . SER A 1 364 ? -3.992 21.152 -6.008 1.00 97.62 364 SER A C 1
ATOM 2818 O O . SER A 1 364 ? -3.111 21.799 -5.447 1.00 97.62 364 SER A O 1
ATOM 2820 N N . ILE A 1 365 ? -3.877 19.844 -6.251 1.00 98.38 365 ILE A N 1
ATOM 2821 C CA . ILE A 1 365 ? -2.706 19.021 -5.925 1.00 98.38 365 ILE A CA 1
ATOM 2822 C C . ILE A 1 365 ? -1.456 19.368 -6.742 1.00 98.38 365 ILE A C 1
ATOM 2824 O O . ILE A 1 365 ? -0.342 19.105 -6.288 1.00 98.38 365 ILE A O 1
ATOM 2828 N N . PHE A 1 366 ? -1.613 19.982 -7.919 1.00 98.56 366 PHE A N 1
ATOM 2829 C CA . PHE A 1 366 ? -0.505 20.369 -8.795 1.00 98.56 366 PHE A CA 1
ATOM 2830 C C . PHE A 1 366 ? 0.111 21.687 -8.316 1.00 98.56 366 PHE A C 1
ATOM 2832 O O . PHE A 1 366 ? 0.026 22.741 -8.943 1.00 98.56 366 PHE A O 1
ATOM 2839 N N . THR A 1 367 ? 0.723 21.618 -7.138 1.00 98.44 367 THR A N 1
ATOM 2840 C CA . THR A 1 367 ? 1.353 22.747 -6.449 1.00 98.44 367 THR A CA 1
ATOM 2841 C C . THR A 1 367 ? 2.739 23.068 -7.027 1.00 98.44 367 THR A C 1
ATOM 2843 O O . THR A 1 367 ? 3.315 22.254 -7.753 1.00 98.44 367 THR A O 1
ATOM 2846 N N . PRO A 1 368 ? 3.347 24.216 -6.675 1.00 98.38 368 PRO A N 1
ATOM 2847 C CA . PRO A 1 368 ? 4.747 24.484 -7.007 1.00 98.38 368 PRO A CA 1
ATOM 2848 C C . PRO A 1 368 ? 5.744 23.476 -6.408 1.00 98.38 368 PRO A C 1
ATOM 2850 O O . PRO A 1 368 ? 6.818 23.288 -6.968 1.00 98.38 368 PRO A O 1
ATOM 2853 N N . GLU A 1 369 ? 5.421 22.837 -5.276 1.00 98.31 369 GLU A N 1
ATOM 2854 C CA . GLU A 1 369 ? 6.251 21.757 -4.714 1.00 98.31 369 GLU A CA 1
ATOM 2855 C C . GLU A 1 369 ? 6.186 20.507 -5.594 1.00 98.31 369 GLU A C 1
ATOM 2857 O O . GLU A 1 369 ? 7.213 19.905 -5.886 1.00 98.31 369 GLU A O 1
ATOM 2862 N N . PHE A 1 370 ? 4.992 20.160 -6.084 1.00 98.75 370 PHE A N 1
ATOM 2863 C CA . PHE A 1 370 ? 4.829 19.057 -7.026 1.00 98.75 370 PHE A CA 1
ATOM 2864 C C . PHE A 1 370 ? 5.605 19.317 -8.327 1.00 98.75 370 PHE A C 1
ATOM 2866 O O . PHE A 1 370 ? 6.303 18.429 -8.799 1.00 98.75 370 PHE A O 1
ATOM 2873 N N . ALA A 1 371 ? 5.595 20.547 -8.854 1.00 98.69 371 ALA A N 1
ATOM 2874 C CA . ALA A 1 371 ? 6.415 20.908 -10.017 1.00 98.69 371 ALA A CA 1
ATOM 2875 C C . ALA A 1 371 ? 7.921 20.703 -9.761 1.00 98.69 371 ALA A C 1
ATOM 2877 O O . ALA A 1 371 ? 8.609 20.113 -10.590 1.00 98.69 371 ALA A O 1
ATOM 2878 N N . ARG A 1 372 ? 8.425 21.113 -8.585 1.00 98.75 372 ARG A N 1
ATOM 2879 C CA . ARG A 1 372 ? 9.824 20.861 -8.190 1.00 98.75 372 ARG A CA 1
ATOM 2880 C C . ARG A 1 372 ? 10.140 19.372 -8.087 1.00 98.75 372 ARG A C 1
ATOM 2882 O O . ARG A 1 372 ? 11.240 18.964 -8.449 1.00 98.75 372 ARG A O 1
ATOM 2889 N N . ALA A 1 373 ? 9.201 18.567 -7.593 1.00 98.81 373 ALA A N 1
ATOM 2890 C CA . ALA A 1 373 ? 9.346 17.117 -7.587 1.00 98.81 373 ALA A CA 1
ATOM 2891 C C . ALA A 1 373 ? 9.478 16.574 -9.018 1.00 98.81 373 ALA A C 1
ATOM 2893 O O . ALA A 1 373 ? 10.323 15.721 -9.266 1.00 98.81 373 ALA A O 1
ATOM 2894 N N . MET A 1 374 ? 8.705 17.100 -9.975 1.00 98.75 374 MET A N 1
ATOM 2895 C CA . MET A 1 374 ? 8.790 16.679 -11.378 1.00 98.75 374 MET A CA 1
ATOM 2896 C C . MET A 1 374 ? 10.112 17.085 -12.038 1.00 98.75 374 MET A C 1
ATOM 2898 O O . MET A 1 374 ? 10.657 16.290 -12.801 1.00 98.75 374 MET A O 1
ATOM 2902 N N . ASP A 1 375 ? 10.676 18.254 -11.703 1.00 98.75 375 ASP A N 1
ATOM 2903 C CA . ASP A 1 375 ? 12.041 18.610 -12.127 1.00 98.75 375 ASP A CA 1
ATOM 2904 C C . ASP A 1 375 ? 13.046 17.542 -11.643 1.00 98.75 375 ASP A C 1
ATOM 2906 O O . ASP A 1 375 ? 13.856 17.050 -12.426 1.00 98.75 375 ASP A O 1
ATOM 2910 N N . LYS A 1 376 ? 12.954 17.112 -10.372 1.00 98.69 376 LYS A N 1
ATOM 2911 C CA . LYS A 1 376 ? 13.818 16.052 -9.814 1.00 98.69 376 LYS A CA 1
ATOM 2912 C C . LYS A 1 376 ? 13.633 14.708 -10.511 1.00 98.69 376 LYS A C 1
ATOM 2914 O O . LYS A 1 376 ? 14.627 14.064 -10.828 1.00 98.69 376 LYS A O 1
ATOM 2919 N N . VAL A 1 377 ? 12.389 14.303 -10.763 1.00 98.81 377 VAL A N 1
ATOM 2920 C CA . VAL A 1 377 ? 12.062 13.057 -11.473 1.00 98.81 377 VAL A CA 1
ATOM 2921 C C . VAL A 1 377 ? 12.693 13.051 -12.868 1.00 98.81 377 VAL A C 1
ATOM 2923 O O . VAL A 1 377 ? 13.417 12.117 -13.209 1.00 98.81 377 VAL A O 1
ATOM 2926 N N . LEU A 1 378 ? 12.459 14.102 -13.660 1.00 98.81 378 LEU A N 1
ATOM 2927 C CA . LEU A 1 378 ? 12.948 14.197 -15.037 1.00 98.81 378 LEU A CA 1
ATOM 2928 C C . LEU A 1 378 ? 14.478 14.300 -15.107 1.00 98.81 378 LEU A C 1
ATOM 2930 O O . LEU A 1 378 ? 15.089 13.693 -15.988 1.00 98.81 378 LEU A O 1
ATOM 2934 N N . ASP A 1 379 ? 15.102 15.043 -14.189 1.00 97.81 379 ASP A N 1
ATOM 2935 C CA . ASP A 1 379 ? 16.560 15.169 -14.117 1.00 97.81 379 ASP A CA 1
ATOM 2936 C C . ASP A 1 379 ? 17.231 13.851 -13.714 1.00 97.81 379 ASP A C 1
ATOM 2938 O O . ASP A 1 379 ? 18.283 13.509 -14.257 1.00 97.81 379 ASP A O 1
ATOM 2942 N N . THR A 1 380 ? 16.638 13.102 -12.779 1.00 97.94 380 THR A N 1
ATOM 2943 C CA . THR A 1 380 ? 17.136 11.778 -12.387 1.00 97.94 380 THR A CA 1
ATOM 2944 C C . THR A 1 380 ? 16.986 10.782 -13.533 1.00 97.94 380 THR A C 1
ATOM 2946 O O . THR A 1 380 ? 17.978 10.175 -13.920 1.00 97.94 380 THR A O 1
ATOM 2949 N N . MET A 1 381 ? 15.807 10.674 -14.158 1.00 98.50 381 MET A N 1
ATOM 2950 C CA . MET A 1 381 ? 15.610 9.782 -15.311 1.00 98.50 381 MET A CA 1
ATOM 2951 C C . MET A 1 381 ? 16.595 10.084 -16.449 1.00 98.50 381 MET A C 1
ATOM 2953 O O . MET A 1 381 ? 17.236 9.173 -16.964 1.00 98.50 381 MET A O 1
ATOM 2957 N N . ALA A 1 382 ? 16.774 11.361 -16.806 1.00 97.19 382 ALA A N 1
ATOM 2958 C CA . ALA A 1 382 ? 17.712 11.762 -17.855 1.00 97.19 382 ALA A CA 1
ATOM 2959 C C . ALA A 1 382 ? 19.174 11.453 -17.502 1.00 97.19 382 ALA A C 1
ATOM 2961 O O . ALA A 1 382 ? 19.954 11.083 -18.379 1.00 97.19 382 ALA A O 1
ATOM 2962 N N . ARG A 1 383 ? 19.563 11.588 -16.227 1.00 95.25 383 ARG A N 1
ATOM 2963 C CA . ARG A 1 383 ? 20.910 11.219 -15.770 1.00 95.25 383 ARG A CA 1
ATOM 2964 C C . ARG A 1 383 ? 21.153 9.721 -15.923 1.00 95.25 383 ARG A C 1
ATOM 2966 O O . ARG A 1 383 ? 22.210 9.319 -16.400 1.00 95.25 383 ARG A O 1
ATOM 2973 N N . GLU A 1 384 ? 20.172 8.919 -15.535 1.00 97.00 384 GLU A N 1
ATOM 2974 C CA . GLU A 1 384 ? 20.308 7.467 -15.467 1.00 97.00 384 GLU A CA 1
ATOM 2975 C C . GLU A 1 384 ? 20.079 6.766 -16.819 1.00 97.00 384 GLU A C 1
ATOM 2977 O O . GLU A 1 384 ? 20.368 5.579 -16.945 1.00 97.00 384 GLU A O 1
ATOM 2982 N N . GLN A 1 385 ? 19.698 7.485 -17.886 1.00 96.81 385 GLN A N 1
ATOM 2983 C CA . GLN A 1 385 ? 19.820 6.964 -19.260 1.00 96.81 385 GLN A CA 1
ATOM 2984 C C . GLN A 1 385 ? 21.277 6.651 -19.651 1.00 96.81 385 GLN A C 1
ATOM 2986 O O . GLN A 1 385 ? 21.523 5.782 -20.491 1.00 96.81 385 GLN A O 1
ATOM 2991 N N . ASP A 1 386 ? 22.249 7.328 -19.023 1.00 91.62 386 ASP A N 1
ATOM 2992 C CA . ASP A 1 386 ? 23.685 7.089 -19.195 1.00 91.62 386 ASP A CA 1
ATOM 2993 C C . ASP A 1 386 ? 24.413 7.039 -17.837 1.00 91.62 386 ASP A C 1
ATOM 2995 O O . ASP A 1 386 ? 25.297 7.848 -17.525 1.00 91.62 386 ASP A O 1
ATOM 2999 N N . HIS A 1 387 ? 24.031 6.062 -17.006 1.00 91.75 387 HIS A N 1
ATOM 3000 C CA . HIS A 1 387 ? 24.632 5.821 -15.688 1.00 91.75 387 HIS A CA 1
ATOM 3001 C C . HIS A 1 387 ? 26.169 5.733 -15.754 1.00 91.75 387 HIS A C 1
ATOM 3003 O O . HIS A 1 387 ? 26.894 6.383 -14.991 1.00 91.75 387 HIS A O 1
ATOM 3009 N N . ALA A 1 388 ? 26.690 4.994 -16.740 1.00 86.00 388 ALA A N 1
ATOM 3010 C CA . ALA A 1 388 ? 28.124 4.812 -16.943 1.00 86.00 388 ALA A CA 1
ATOM 3011 C C . ALA A 1 388 ? 28.857 6.132 -17.241 1.00 86.00 388 ALA A C 1
ATOM 3013 O O . ALA A 1 388 ? 29.984 6.320 -16.773 1.00 86.00 388 ALA A O 1
ATOM 3014 N N . ALA A 1 389 ? 28.240 7.073 -17.967 1.00 83.50 389 ALA A N 1
ATOM 3015 C CA . ALA A 1 389 ? 28.862 8.364 -18.236 1.00 83.50 389 ALA A CA 1
ATOM 3016 C C . ALA A 1 389 ? 28.981 9.263 -17.006 1.00 83.50 389 ALA A C 1
ATOM 3018 O O . ALA A 1 389 ? 29.786 10.195 -17.046 1.00 83.50 389 ALA A O 1
ATOM 3019 N N . THR A 1 390 ? 28.230 9.040 -15.929 1.00 77.44 390 THR A N 1
ATOM 3020 C CA . THR A 1 390 ? 28.386 9.818 -14.685 1.00 77.44 390 THR A CA 1
ATOM 3021 C C . THR A 1 390 ? 29.305 9.139 -13.671 1.00 77.44 390 THR A C 1
ATOM 3023 O O . THR A 1 390 ? 29.950 9.826 -12.873 1.00 77.44 390 THR A O 1
ATOM 3026 N N . CYS A 1 391 ? 29.452 7.815 -13.763 1.00 77.94 391 CYS A N 1
ATOM 3027 C CA . CYS A 1 391 ? 30.225 6.999 -12.836 1.00 77.94 391 CYS A CA 1
ATOM 3028 C C . CYS A 1 391 ? 31.672 7.499 -12.648 1.00 77.94 391 CYS A C 1
ATOM 3030 O O . CYS A 1 391 ? 32.485 7.530 -13.575 1.00 77.94 391 CYS A O 1
ATOM 3032 N N . GLY A 1 392 ? 32.015 7.865 -11.407 1.00 70.56 392 GLY A N 1
ATOM 3033 C CA . GLY A 1 392 ? 33.386 8.200 -11.006 1.00 70.56 392 GLY A CA 1
ATOM 3034 C C . GLY A 1 392 ? 33.919 9.549 -11.505 1.00 70.56 392 GLY A C 1
ATOM 3035 O O . GLY A 1 392 ? 35.106 9.826 -11.315 1.00 70.56 392 GLY A O 1
ATOM 3036 N N . LYS A 1 393 ? 33.086 10.406 -12.116 1.00 78.12 393 LYS A N 1
ATOM 3037 C CA . LYS A 1 393 ? 33.498 11.755 -12.536 1.00 78.12 393 LYS A CA 1
ATOM 3038 C C . LYS A 1 393 ? 33.530 12.722 -11.338 1.00 78.12 393 LYS A C 1
ATOM 3040 O O . LYS A 1 393 ? 32.503 12.914 -10.688 1.00 78.12 393 LYS A O 1
ATOM 3045 N N . PRO A 1 394 ? 34.670 13.381 -11.040 1.00 79.00 394 PRO A N 1
ATOM 3046 C CA . PRO A 1 394 ? 34.750 14.340 -9.938 1.00 79.00 394 PRO A CA 1
ATOM 3047 C C . PRO A 1 394 ? 33.733 15.477 -10.086 1.00 79.00 394 PRO A C 1
ATOM 3049 O O . PRO A 1 394 ? 33.652 16.108 -11.138 1.00 79.00 394 PRO A O 1
ATOM 3052 N N . GLY A 1 395 ? 32.978 15.756 -9.021 1.00 79.06 395 GLY A N 1
ATOM 3053 C CA . GLY A 1 395 ? 31.984 16.835 -9.002 1.00 79.06 395 GLY A CA 1
ATOM 3054 C C . GLY A 1 395 ? 30.674 16.533 -9.741 1.00 79.06 395 GLY A C 1
ATOM 3055 O O . GLY A 1 395 ? 29.820 17.412 -9.810 1.00 79.06 395 GLY A O 1
ATOM 3056 N N . VAL A 1 396 ? 30.493 15.314 -10.260 1.00 81.62 396 VAL A N 1
ATOM 3057 C CA . VAL A 1 396 ? 29.227 14.833 -10.830 1.00 81.62 396 VAL A CA 1
ATOM 3058 C C . VAL A 1 396 ? 28.641 13.805 -9.867 1.00 81.62 396 VAL A C 1
ATOM 3060 O O . VAL A 1 396 ? 29.322 12.851 -9.492 1.00 81.62 396 VAL A O 1
ATOM 3063 N N . TYR A 1 397 ? 27.396 14.013 -9.435 1.00 81.62 397 TYR A N 1
ATOM 3064 C CA . TYR A 1 397 ? 26.691 13.001 -8.651 1.00 81.62 397 TYR A CA 1
ATOM 3065 C C . TYR A 1 397 ? 26.463 11.761 -9.519 1.00 81.62 397 TYR A C 1
ATOM 3067 O O . TYR A 1 397 ? 26.013 11.880 -10.659 1.00 81.62 397 TYR A O 1
ATOM 3075 N N . TRP A 1 398 ? 26.763 10.596 -8.959 1.00 86.12 398 TRP A N 1
ATOM 3076 C CA . TRP A 1 398 ? 26.462 9.296 -9.536 1.00 86.12 398 TRP A CA 1
ATOM 3077 C C . TRP A 1 398 ? 25.975 8.391 -8.405 1.00 86.12 398 TRP A C 1
ATOM 3079 O O . TRP A 1 398 ? 26.529 8.427 -7.303 1.00 86.12 398 TRP A O 1
ATOM 3089 N N . TYR A 1 399 ? 24.915 7.634 -8.668 1.00 92.19 399 TYR A N 1
ATOM 3090 C CA . TYR A 1 399 ? 24.301 6.770 -7.669 1.00 92.19 399 TYR A CA 1
ATOM 3091 C C . TYR A 1 399 ? 25.154 5.520 -7.413 1.00 92.19 399 TYR A C 1
ATOM 3093 O O . TYR A 1 399 ? 25.724 4.945 -8.339 1.00 92.19 399 TYR A O 1
ATOM 3101 N N . THR A 1 400 ? 25.243 5.095 -6.154 1.00 93.88 400 THR A N 1
ATOM 3102 C CA . THR A 1 400 ? 25.949 3.880 -5.734 1.00 93.88 400 THR A CA 1
ATOM 3103 C C . THR A 1 400 ? 25.265 3.286 -4.515 1.00 93.88 400 THR A C 1
ATOM 3105 O O . THR A 1 400 ? 24.764 4.027 -3.672 1.00 93.88 400 THR A O 1
ATOM 3108 N N . HIS A 1 401 ? 25.283 1.964 -4.383 1.00 96.12 401 HIS A N 1
ATOM 3109 C CA . HIS A 1 401 ? 24.734 1.291 -3.210 1.00 96.12 401 HIS A CA 1
ATOM 3110 C C . HIS A 1 401 ? 25.539 0.041 -2.862 1.00 96.12 401 HIS A C 1
ATOM 3112 O O . HIS A 1 401 ? 25.888 -0.736 -3.742 1.00 96.12 401 HIS A O 1
ATOM 3118 N N . GLU A 1 402 ? 25.825 -0.191 -1.581 1.00 95.94 402 GLU A N 1
ATOM 3119 C CA . GLU A 1 402 ? 26.766 -1.237 -1.144 1.00 95.94 402 GLU A CA 1
ATOM 3120 C C . GLU A 1 402 ? 26.369 -2.669 -1.537 1.00 95.94 402 GLU A C 1
ATOM 3122 O O . GLU A 1 402 ? 27.239 -3.517 -1.729 1.00 95.94 402 GLU A O 1
ATOM 3127 N N . SER A 1 403 ? 25.071 -2.937 -1.692 1.00 95.88 403 SER A N 1
ATOM 3128 C CA . SER A 1 403 ? 24.564 -4.245 -2.120 1.00 95.88 403 SER A CA 1
ATOM 3129 C C . SER A 1 403 ? 24.753 -4.515 -3.614 1.00 95.88 403 SER A C 1
ATOM 3131 O O . SER A 1 403 ? 24.627 -5.665 -4.035 1.00 95.88 403 SER A O 1
ATOM 3133 N N . LEU A 1 404 ? 25.017 -3.487 -4.426 1.00 96.56 404 LEU A N 1
ATOM 3134 C CA . LEU A 1 404 ? 25.146 -3.632 -5.870 1.00 96.56 404 LEU A CA 1
ATOM 3135 C C . LEU A 1 404 ? 26.521 -4.189 -6.251 1.00 96.56 404 LEU A C 1
ATOM 3137 O O . LEU A 1 404 ? 27.548 -3.937 -5.613 1.00 96.56 404 LEU A O 1
ATOM 3141 N N . VAL A 1 405 ? 26.553 -4.929 -7.360 1.00 95.06 405 VAL A N 1
ATOM 3142 C CA . VAL A 1 405 ? 27.797 -5.466 -7.929 1.00 95.06 405 VAL A CA 1
ATOM 3143 C C . VAL A 1 405 ? 28.747 -4.344 -8.379 1.00 95.06 405 VAL A C 1
ATOM 3145 O O . VAL A 1 405 ? 28.406 -3.161 -8.364 1.00 95.06 405 VAL A O 1
ATOM 3148 N N . ASN A 1 406 ? 29.969 -4.709 -8.780 1.00 93.62 406 ASN A N 1
ATOM 3149 C CA . ASN A 1 406 ? 30.980 -3.766 -9.273 1.00 93.62 406 ASN A CA 1
ATOM 3150 C C . ASN A 1 406 ? 31.323 -2.646 -8.272 1.00 93.62 406 ASN A C 1
ATOM 3152 O O . ASN A 1 406 ? 31.513 -1.491 -8.655 1.00 93.62 406 ASN A O 1
ATOM 3156 N N . ASN A 1 407 ? 31.449 -3.002 -6.987 1.00 92.50 407 ASN A N 1
ATOM 3157 C CA . ASN A 1 407 ? 31.709 -2.076 -5.876 1.00 92.50 407 ASN A CA 1
ATOM 3158 C C . ASN A 1 407 ? 30.630 -0.989 -5.753 1.00 92.50 407 ASN A C 1
ATOM 3160 O O . ASN A 1 407 ? 30.941 0.198 -5.655 1.00 92.50 407 ASN A O 1
ATOM 3164 N N . GLY A 1 408 ? 29.369 -1.409 -5.811 1.00 93.44 408 GLY A N 1
ATOM 3165 C CA . GLY A 1 408 ? 28.204 -0.553 -5.639 1.00 93.44 408 GLY A CA 1
ATOM 3166 C C . GLY A 1 408 ? 27.714 0.178 -6.888 1.00 93.44 408 GLY A C 1
ATOM 3167 O O . GLY A 1 408 ? 26.709 0.876 -6.828 1.00 93.44 408 GLY A O 1
ATOM 3168 N N . LYS A 1 409 ? 28.381 -0.016 -8.031 1.00 92.50 409 LYS A N 1
ATOM 3169 C CA . LYS A 1 409 ? 28.034 0.609 -9.321 1.00 92.50 409 LYS A CA 1
ATOM 3170 C C . LYS A 1 409 ? 26.898 -0.094 -10.066 1.00 92.50 409 LYS A C 1
ATOM 3172 O O . LYS A 1 409 ? 26.386 0.437 -11.039 1.00 92.50 409 LYS A O 1
ATOM 3177 N N . GLY A 1 410 ? 26.560 -1.315 -9.664 1.00 94.44 410 GLY A N 1
ATOM 3178 C CA . GLY A 1 410 ? 25.609 -2.150 -10.387 1.00 94.44 410 GLY A CA 1
ATOM 3179 C C . GLY A 1 410 ? 26.187 -2.793 -11.652 1.00 94.44 410 GLY A C 1
ATOM 3180 O O . GLY A 1 410 ? 27.386 -2.672 -11.943 1.00 94.44 410 GLY A O 1
ATOM 3181 N N . PRO A 1 411 ? 25.362 -3.585 -12.355 1.00 93.62 411 PRO A N 1
ATOM 3182 C CA . PRO A 1 411 ? 25.789 -4.350 -13.519 1.00 93.62 411 PRO A CA 1
ATOM 3183 C C . PRO A 1 411 ? 26.155 -3.433 -14.693 1.00 93.62 411 PRO A C 1
ATOM 3185 O O . PRO A 1 411 ? 25.669 -2.308 -14.807 1.00 93.62 411 PRO A O 1
ATOM 3188 N N . GLU A 1 412 ? 27.031 -3.921 -15.573 1.00 93.12 412 GLU A N 1
ATOM 3189 C CA . GLU A 1 412 ? 27.371 -3.204 -16.805 1.00 93.12 412 GLU A CA 1
ATOM 3190 C C . GLU A 1 412 ? 26.147 -3.109 -17.726 1.00 93.12 412 GLU A C 1
ATOM 3192 O O . GLU A 1 412 ? 25.388 -4.068 -17.864 1.00 93.12 412 GLU A O 1
ATOM 3197 N N . ALA A 1 413 ? 25.976 -1.954 -18.370 1.00 94.56 413 ALA A N 1
ATOM 3198 C CA . ALA A 1 413 ? 24.883 -1.685 -19.294 1.00 94.56 413 ALA A CA 1
ATOM 3199 C C . ALA A 1 413 ? 25.353 -0.759 -20.429 1.00 94.56 413 ALA A C 1
ATOM 3201 O O . ALA A 1 413 ? 26.195 0.118 -20.221 1.00 94.56 413 ALA A O 1
ATOM 3202 N N . ALA A 1 414 ? 24.815 -0.952 -21.633 1.00 94.94 414 ALA A N 1
ATOM 3203 C CA . ALA A 1 414 ? 25.006 -0.051 -22.767 1.00 94.94 414 ALA A CA 1
ATOM 3204 C C . ALA A 1 414 ? 23.873 0.972 -22.849 1.00 94.94 414 ALA A C 1
ATOM 3206 O O . ALA A 1 414 ? 22.736 0.652 -22.536 1.00 94.94 414 ALA A O 1
ATOM 3207 N N . HIS A 1 415 ? 24.148 2.167 -23.373 1.00 96.38 415 HIS A N 1
ATOM 3208 C CA . HIS A 1 415 ? 23.114 3.180 -23.576 1.00 96.38 415 HIS A CA 1
ATOM 3209 C C . HIS A 1 415 ? 22.016 2.693 -24.543 1.00 96.38 415 HIS A C 1
ATOM 3211 O O . HIS A 1 415 ? 22.259 2.495 -25.739 1.00 96.38 415 HIS A O 1
ATOM 3217 N N . THR A 1 416 ? 20.792 2.553 -24.034 1.00 98.12 416 THR A N 1
ATOM 3218 C CA . THR A 1 416 ? 19.615 2.085 -24.790 1.00 98.12 416 THR A CA 1
ATOM 3219 C C . THR A 1 416 ? 18.547 3.157 -24.998 1.00 98.12 416 THR A C 1
ATOM 3221 O O . THR A 1 416 ? 17.681 2.973 -25.850 1.00 98.12 416 THR A O 1
ATOM 3224 N N . GLY A 1 417 ? 18.606 4.261 -24.245 1.00 98.00 417 GLY A N 1
ATOM 3225 C CA . GLY A 1 417 ? 17.508 5.223 -24.099 1.00 98.00 417 GLY A CA 1
ATOM 3226 C C . GLY A 1 417 ? 16.543 4.895 -22.950 1.00 98.00 417 GLY A C 1
ATOM 3227 O O . GLY A 1 417 ? 15.772 5.769 -22.562 1.00 98.00 417 GLY A O 1
ATOM 3228 N N . MET A 1 418 ? 16.613 3.687 -22.380 1.00 98.75 418 MET A N 1
ATOM 3229 C CA . MET A 1 418 ? 15.945 3.315 -21.124 1.00 98.75 418 MET A CA 1
ATOM 3230 C C . MET A 1 418 ? 16.722 3.850 -19.914 1.00 98.75 418 MET A C 1
ATOM 3232 O O . MET A 1 418 ? 17.867 4.284 -20.057 1.00 98.75 418 MET A O 1
ATOM 3236 N N . VAL A 1 419 ? 16.107 3.832 -18.734 1.00 98.62 419 VAL A N 1
ATOM 3237 C CA . VAL A 1 419 ? 16.661 4.395 -17.501 1.00 98.62 419 VAL A CA 1
ATOM 3238 C C . VAL A 1 419 ? 17.304 3.285 -16.667 1.00 98.62 419 VAL A C 1
ATOM 3240 O O . VAL A 1 419 ? 16.662 2.336 -16.241 1.00 98.62 419 VAL A O 1
ATOM 3243 N N . TRP A 1 420 ? 18.601 3.388 -16.397 1.00 98.19 420 TRP A N 1
ATOM 3244 C CA . TRP A 1 420 ? 19.274 2.446 -15.502 1.00 98.19 420 TRP A CA 1
ATOM 3245 C C . TRP A 1 420 ? 18.607 2.453 -14.120 1.00 98.19 420 TRP A C 1
ATOM 3247 O O . TRP A 1 420 ? 18.268 3.521 -13.627 1.00 98.19 420 TRP A O 1
ATOM 3257 N N . MET A 1 421 ? 18.459 1.300 -13.466 1.00 97.06 421 MET A N 1
ATOM 3258 C CA . MET A 1 421 ? 18.100 1.226 -12.047 1.00 97.06 421 MET A CA 1
ATOM 3259 C C . MET A 1 421 ? 18.889 0.148 -11.302 1.00 97.06 421 MET A C 1
ATOM 3261 O O . MET A 1 421 ? 19.408 -0.807 -11.893 1.00 97.06 421 MET A O 1
ATOM 3265 N N . GLY A 1 422 ? 19.009 0.329 -9.986 1.00 97.88 422 GLY A N 1
ATOM 3266 C CA . GLY A 1 422 ? 19.724 -0.603 -9.118 1.00 97.88 422 GLY A CA 1
ATOM 3267 C C . GLY A 1 422 ? 18.839 -1.750 -8.642 1.00 97.88 422 GLY A C 1
ATOM 3268 O O . GLY A 1 422 ? 19.315 -2.879 -8.518 1.00 97.88 422 GLY A O 1
ATOM 3269 N N . PHE A 1 423 ? 17.557 -1.468 -8.401 1.00 98.81 423 PHE A N 1
ATOM 3270 C CA . PHE A 1 423 ? 16.658 -2.358 -7.674 1.00 98.81 423 PHE A CA 1
ATOM 3271 C C . PHE A 1 423 ? 15.300 -2.493 -8.361 1.00 98.81 423 PHE A C 1
ATOM 3273 O O . PHE A 1 423 ? 14.863 -1.615 -9.107 1.00 98.81 423 PHE A O 1
ATOM 3280 N N . ARG A 1 424 ? 14.666 -3.639 -8.120 1.00 98.75 424 ARG A N 1
ATOM 3281 C CA . ARG A 1 424 ? 13.309 -3.979 -8.553 1.00 98.75 424 ARG A CA 1
ATOM 3282 C C . ARG A 1 424 ? 12.273 -3.424 -7.570 1.00 98.75 424 ARG A C 1
ATOM 3284 O O . ARG A 1 424 ? 12.625 -3.128 -6.435 1.00 98.75 424 ARG A O 1
ATOM 3291 N N . PRO A 1 425 ? 10.975 -3.446 -7.920 1.00 98.50 425 PRO A N 1
ATOM 3292 C CA . PRO A 1 425 ? 9.889 -3.170 -6.978 1.00 98.50 425 PRO A CA 1
ATOM 3293 C C . PRO A 1 425 ? 9.784 -4.168 -5.804 1.00 98.50 425 PRO A C 1
ATOM 3295 O O . PRO A 1 425 ? 8.955 -3.977 -4.914 1.00 98.50 425 PRO A O 1
ATOM 3298 N N . SER A 1 426 ? 10.560 -5.259 -5.818 1.00 97.81 426 SER A N 1
ATOM 3299 C CA . SER A 1 426 ? 10.757 -6.184 -4.688 1.00 97.81 426 SER A CA 1
ATOM 3300 C C . SER A 1 426 ? 11.872 -5.743 -3.728 1.00 97.81 426 SER A C 1
ATOM 3302 O O . SER A 1 426 ? 12.209 -6.475 -2.806 1.00 97.81 426 SER A O 1
ATOM 3304 N N . ASP A 1 427 ? 12.483 -4.577 -3.965 1.00 97.88 427 ASP A N 1
ATOM 3305 C CA . ASP A 1 427 ? 13.671 -4.061 -3.276 1.00 97.88 427 ASP A CA 1
ATOM 3306 C C . ASP A 1 427 ? 14.933 -4.952 -3.445 1.00 97.88 427 ASP A C 1
ATOM 3308 O O . ASP A 1 427 ? 15.948 -4.744 -2.764 1.00 97.88 427 ASP A O 1
ATOM 3312 N N . ASP A 1 428 ? 14.896 -5.930 -4.363 1.00 98.06 428 ASP A N 1
ATOM 3313 C CA . ASP A 1 428 ? 16.025 -6.788 -4.742 1.00 98.06 428 ASP A CA 1
ATOM 3314 C C . ASP A 1 428 ? 16.878 -6.151 -5.843 1.00 98.06 428 ASP A C 1
ATOM 3316 O O . ASP A 1 428 ? 16.388 -5.398 -6.686 1.00 98.06 428 ASP A O 1
ATOM 3320 N N . ASN A 1 429 ? 18.164 -6.501 -5.883 1.00 98.25 429 ASN A N 1
ATOM 3321 C CA . ASN A 1 429 ? 19.077 -6.029 -6.921 1.00 98.25 429 ASN A CA 1
ATOM 3322 C C . ASN A 1 429 ? 18.614 -6.473 -8.323 1.00 98.25 429 ASN A C 1
ATOM 3324 O O . ASN A 1 429 ? 18.359 -7.656 -8.563 1.00 98.25 429 ASN A O 1
ATOM 3328 N N . CYS A 1 430 ? 18.644 -5.558 -9.290 1.00 98.25 430 CYS A N 1
ATOM 3329 C CA . CYS A 1 430 ? 18.529 -5.925 -10.698 1.00 98.25 430 CYS A CA 1
ATOM 3330 C C . CYS A 1 430 ? 19.738 -6.771 -11.133 1.00 98.25 430 CYS A C 1
ATOM 3332 O O . CYS A 1 430 ? 20.885 -6.475 -10.778 1.00 98.25 430 CYS A O 1
ATOM 3334 N N . LYS A 1 431 ? 19.510 -7.802 -11.958 1.00 97.94 431 LYS A N 1
ATOM 3335 C CA . LYS A 1 431 ? 20.603 -8.542 -12.610 1.00 97.94 431 LYS A CA 1
ATOM 3336 C C . LYS A 1 431 ? 21.105 -7.778 -13.831 1.00 97.94 431 LYS A C 1
ATOM 3338 O O . LYS A 1 431 ? 22.315 -7.688 -14.031 1.00 97.94 431 LYS A O 1
ATOM 3343 N N . TYR A 1 432 ? 20.181 -7.227 -14.616 1.00 98.44 432 TYR A N 1
ATOM 3344 C CA . TYR A 1 432 ? 20.463 -6.221 -15.636 1.00 98.44 432 TYR A CA 1
ATOM 3345 C C . TYR A 1 432 ? 19.602 -4.983 -15.383 1.00 98.44 432 TYR A C 1
ATOM 3347 O O . TYR A 1 432 ? 18.422 -5.096 -15.072 1.00 98.44 432 TYR A O 1
ATOM 3355 N N . SER A 1 433 ? 20.200 -3.800 -15.487 1.00 97.38 433 SER A N 1
ATOM 3356 C CA . SER A 1 433 ? 19.614 -2.575 -14.931 1.00 97.38 433 SER A CA 1
ATOM 3357 C C . SER A 1 433 ? 18.491 -1.933 -15.743 1.00 97.38 433 SER A C 1
ATOM 3359 O O . SER A 1 433 ? 17.923 -0.957 -15.266 1.00 97.38 433 SER A O 1
ATOM 3361 N N . TYR A 1 434 ? 18.150 -2.443 -16.930 1.00 98.75 434 TYR A N 1
ATOM 3362 C CA . TYR A 1 434 ? 16.942 -2.015 -17.639 1.00 98.75 434 TYR A CA 1
ATOM 3363 C C . TYR A 1 434 ? 15.813 -3.006 -17.361 1.00 98.75 434 TYR A C 1
ATOM 3365 O O . TYR A 1 434 ? 15.630 -3.987 -18.090 1.00 98.75 434 TYR A O 1
ATOM 3373 N N . LEU A 1 435 ? 15.086 -2.756 -16.271 1.00 98.88 435 LEU A N 1
ATOM 3374 C CA . LEU A 1 435 ? 13.922 -3.528 -15.847 1.00 98.88 435 LEU A CA 1
ATOM 3375 C C . LEU A 1 435 ? 12.700 -3.122 -16.676 1.00 98.88 435 LEU A C 1
ATOM 3377 O O . LEU A 1 435 ? 12.044 -2.113 -16.412 1.00 98.88 435 LEU A O 1
ATOM 3381 N N . ILE A 1 436 ? 12.377 -3.940 -17.673 1.00 98.94 436 ILE A N 1
ATOM 3382 C CA . ILE A 1 436 ? 11.350 -3.669 -18.679 1.00 98.94 436 ILE A CA 1
ATOM 3383 C C . ILE A 1 436 ? 9.991 -3.261 -18.088 1.00 98.94 436 ILE A C 1
ATOM 3385 O O . ILE A 1 436 ? 9.447 -2.265 -18.563 1.00 98.94 436 ILE A O 1
ATOM 3389 N N . PRO A 1 437 ? 9.411 -3.928 -17.070 1.00 98.88 437 PRO A N 1
ATOM 3390 C CA . PRO A 1 437 ? 8.116 -3.496 -16.547 1.00 98.88 437 PRO A CA 1
ATOM 3391 C C . PRO A 1 437 ? 8.155 -2.109 -15.879 1.00 98.88 437 PRO A C 1
ATOM 3393 O O . PRO A 1 437 ? 7.195 -1.347 -16.014 1.00 98.88 437 PRO A O 1
ATOM 3396 N N . SER A 1 438 ? 9.260 -1.723 -15.237 1.00 98.88 438 SER A N 1
ATOM 3397 C CA . SER A 1 438 ? 9.423 -0.362 -14.705 1.00 98.88 438 SER A CA 1
ATOM 3398 C C . SER A 1 438 ? 9.595 0.676 -15.816 1.00 98.88 438 SER A C 1
ATOM 3400 O O . SER A 1 438 ? 9.034 1.769 -15.725 1.00 98.88 438 SER A O 1
ATOM 3402 N N . GLU A 1 439 ? 10.281 0.331 -16.908 1.00 98.94 439 GLU A N 1
ATOM 3403 C CA . GLU A 1 439 ? 10.372 1.186 -18.103 1.00 98.94 439 GLU A CA 1
ATOM 3404 C C . GLU A 1 439 ? 8.997 1.406 -18.752 1.00 98.94 439 GLU A C 1
ATOM 3406 O O . GLU A 1 439 ? 8.637 2.528 -19.115 1.00 98.94 439 GLU A O 1
ATOM 3411 N N . MET A 1 440 ? 8.176 0.352 -18.841 1.00 98.88 440 MET A N 1
ATOM 3412 C CA . MET A 1 440 ? 6.790 0.442 -19.317 1.00 98.88 440 MET A CA 1
ATOM 3413 C C . MET A 1 440 ? 5.974 1.423 -18.465 1.00 98.88 440 MET A C 1
ATOM 3415 O O . MET A 1 440 ? 5.265 2.284 -18.996 1.00 98.88 440 MET A O 1
ATOM 3419 N N . MET A 1 441 ? 6.103 1.331 -17.138 1.00 98.75 441 MET A N 1
ATOM 3420 C CA . MET A 1 441 ? 5.449 2.253 -16.209 1.00 98.75 441 MET A CA 1
ATOM 3421 C C . MET A 1 441 ? 5.958 3.693 -16.368 1.00 98.75 441 MET A C 1
ATOM 3423 O O . MET A 1 441 ? 5.163 4.632 -16.291 1.00 98.75 441 MET A O 1
ATOM 3427 N N . ALA A 1 442 ? 7.247 3.888 -16.658 1.00 98.88 442 ALA A N 1
ATOM 3428 C CA . ALA A 1 442 ? 7.811 5.207 -16.933 1.00 98.88 442 ALA A CA 1
ATOM 3429 C C . ALA A 1 442 ? 7.213 5.843 -18.197 1.00 98.88 442 ALA A C 1
ATOM 3431 O O . ALA A 1 442 ? 6.832 7.014 -18.163 1.00 98.88 442 ALA A O 1
ATOM 3432 N N . VAL A 1 443 ? 7.021 5.084 -19.282 1.00 98.88 443 VAL A N 1
ATOM 3433 C CA . VAL A 1 443 ? 6.353 5.584 -20.504 1.00 98.88 443 VAL A CA 1
ATOM 3434 C C . VAL A 1 443 ? 4.930 6.081 -20.208 1.00 98.88 443 VAL A C 1
ATOM 3436 O O . VAL A 1 443 ? 4.508 7.148 -20.682 1.00 98.88 443 VAL A O 1
ATOM 3439 N N . VAL A 1 444 ? 4.194 5.336 -19.382 1.00 98.62 444 VAL A N 1
ATOM 3440 C CA . VAL A 1 444 ? 2.842 5.690 -18.923 1.00 98.62 444 VAL A CA 1
ATOM 3441 C C . VAL A 1 444 ? 2.868 6.945 -18.046 1.00 98.62 444 VAL A C 1
ATOM 3443 O O . VAL A 1 444 ? 2.113 7.892 -18.290 1.00 98.62 444 VAL A O 1
ATOM 3446 N N . ALA A 1 445 ? 3.754 6.996 -17.051 1.00 98.69 445 ALA A N 1
ATOM 3447 C CA . ALA A 1 445 ? 3.879 8.130 -16.140 1.00 98.69 445 ALA A CA 1
ATOM 3448 C C . ALA A 1 445 ? 4.282 9.416 -16.871 1.00 98.69 445 ALA A C 1
ATOM 3450 O O . ALA A 1 445 ? 3.702 10.474 -16.633 1.00 98.69 445 ALA A O 1
ATOM 3451 N N . LEU A 1 446 ? 5.205 9.333 -17.830 1.00 98.75 446 LEU A N 1
ATOM 3452 C CA . LEU A 1 446 ? 5.600 10.474 -18.656 1.00 98.75 446 LEU A CA 1
ATOM 3453 C C . LEU A 1 446 ? 4.456 10.938 -19.570 1.00 98.75 446 LEU A C 1
ATOM 3455 O O . LEU A 1 446 ? 4.317 12.132 -19.822 1.00 98.75 446 LEU A O 1
ATOM 3459 N N . THR A 1 447 ? 3.574 10.034 -20.012 1.00 98.25 447 THR A N 1
ATOM 3460 C CA . THR A 1 447 ? 2.342 10.414 -20.726 1.00 98.25 447 THR A CA 1
ATOM 3461 C C . THR A 1 447 ? 1.392 11.217 -19.834 1.00 98.25 447 THR A C 1
ATOM 3463 O O . THR A 1 447 ? 0.850 12.230 -20.281 1.00 98.25 447 THR A O 1
ATOM 3466 N N . ALA A 1 448 ? 1.227 10.818 -18.569 1.00 98.06 448 ALA A N 1
ATOM 3467 C CA . ALA A 1 448 ? 0.473 11.596 -17.587 1.00 98.06 448 ALA A CA 1
ATOM 3468 C C . ALA A 1 448 ? 1.111 12.967 -17.328 1.00 98.06 448 ALA A C 1
ATOM 3470 O O . ALA A 1 448 ? 0.412 13.982 -17.319 1.00 98.06 448 ALA A O 1
ATOM 3471 N N . LEU A 1 449 ? 2.436 13.002 -17.163 1.00 98.25 449 LEU A N 1
ATOM 3472 C CA . LEU A 1 449 ? 3.180 14.226 -16.892 1.00 98.25 449 LEU A CA 1
ATOM 3473 C C . LEU A 1 449 ? 3.065 15.233 -18.041 1.00 98.25 449 LEU A C 1
ATOM 3475 O O . LEU A 1 449 ? 2.855 16.413 -17.792 1.00 98.25 449 LEU A O 1
ATOM 3479 N N . VAL A 1 450 ? 3.092 14.782 -19.298 1.00 98.00 450 VAL A N 1
ATOM 3480 C CA . VAL A 1 450 ? 2.857 15.659 -20.457 1.00 98.00 450 VAL A CA 1
ATOM 3481 C C . VAL A 1 450 ? 1.481 16.334 -20.393 1.00 98.00 450 VAL A C 1
ATOM 3483 O O . VAL A 1 450 ? 1.388 17.525 -20.682 1.00 98.00 450 VAL A O 1
ATOM 3486 N N . GLU A 1 451 ? 0.418 15.617 -19.997 1.00 96.88 451 GLU A N 1
ATOM 3487 C CA . GLU A 1 451 ? -0.908 16.229 -19.794 1.00 96.88 451 GLU A CA 1
ATOM 3488 C C . GLU A 1 451 ? -0.885 17.240 -18.636 1.00 96.88 451 GLU A C 1
ATOM 3490 O O . GLU A 1 451 ? -1.496 18.304 -18.747 1.00 96.88 451 GLU A O 1
ATOM 3495 N N . ILE A 1 452 ? -0.181 16.924 -17.544 1.00 97.94 452 ILE A N 1
ATOM 3496 C CA . ILE A 1 452 ? -0.068 17.798 -16.369 1.00 97.94 452 ILE A CA 1
ATOM 3497 C C . ILE A 1 452 ? 0.641 19.110 -16.731 1.00 97.94 452 ILE A C 1
ATOM 3499 O O . ILE A 1 452 ? 0.117 20.191 -16.453 1.00 97.94 452 ILE A O 1
ATOM 3503 N N . GLU A 1 453 ? 1.798 19.032 -17.390 1.00 97.56 453 GLU A N 1
ATOM 3504 C CA . GLU A 1 453 ? 2.572 20.212 -17.785 1.00 97.56 453 GLU A CA 1
ATOM 3505 C C . GLU A 1 453 ? 1.814 21.079 -18.791 1.00 97.56 453 GLU A C 1
ATOM 3507 O O . GLU A 1 453 ? 1.807 22.302 -18.663 1.00 97.56 453 GLU A O 1
ATOM 3512 N N . ASP A 1 454 ? 1.121 20.466 -19.753 1.00 95.00 454 ASP A N 1
ATOM 3513 C CA . ASP A 1 454 ? 0.343 21.191 -20.759 1.00 95.00 454 ASP A CA 1
ATOM 3514 C C . ASP A 1 454 ? -0.856 21.935 -20.152 1.00 95.00 454 ASP A C 1
ATOM 3516 O O . ASP A 1 454 ? -1.131 23.076 -20.521 1.00 95.00 454 ASP A O 1
ATOM 3520 N N . LYS A 1 455 ? -1.562 21.308 -19.200 1.00 95.81 455 LYS A N 1
ATOM 3521 C CA . LYS A 1 455 ? -2.812 21.853 -18.652 1.00 95.81 455 LYS A CA 1
ATOM 3522 C C . LYS A 1 455 ? -2.644 22.766 -17.446 1.00 95.81 455 LYS A C 1
ATOM 3524 O O . LYS A 1 455 ? -3.474 23.659 -17.279 1.00 95.81 455 LYS A O 1
ATOM 3529 N N . PHE A 1 456 ? -1.654 22.528 -16.585 1.00 97.12 456 PHE A N 1
ATOM 3530 C CA . PHE A 1 456 ? -1.599 23.182 -15.269 1.00 97.12 456 PHE A CA 1
ATOM 3531 C C . PHE A 1 456 ? -0.415 24.120 -15.095 1.00 97.12 456 PHE A C 1
ATOM 3533 O O . PHE A 1 456 ? -0.585 25.196 -14.526 1.00 97.12 456 PHE A O 1
ATOM 3540 N N . TYR A 1 457 ? 0.762 23.743 -15.590 1.00 96.88 457 TYR A N 1
ATOM 3541 C CA . TYR A 1 457 ? 1.968 24.558 -15.428 1.00 96.88 457 TYR A CA 1
ATOM 3542 C C . TYR A 1 457 ? 2.309 25.388 -16.668 1.00 96.88 457 TYR A C 1
ATOM 3544 O O . TYR A 1 457 ? 2.991 26.403 -16.545 1.00 96.88 457 TYR A O 1
ATOM 3552 N N . ALA A 1 458 ? 1.830 24.975 -17.847 1.00 94.50 458 ALA A N 1
ATOM 3553 C CA . ALA A 1 458 ? 2.194 25.536 -19.148 1.00 94.50 458 ALA A CA 1
ATOM 3554 C C . ALA A 1 458 ? 3.720 25.588 -19.390 1.00 94.50 458 ALA A C 1
ATOM 3556 O O . ALA A 1 458 ? 4.210 26.419 -20.159 1.00 94.50 458 ALA A O 1
ATOM 3557 N N . ASP A 1 459 ? 4.480 24.692 -18.754 1.00 95.75 459 ASP A N 1
ATOM 3558 C CA . ASP A 1 459 ? 5.938 24.634 -18.845 1.00 95.75 459 ASP A CA 1
ATOM 3559 C C . ASP A 1 459 ? 6.363 23.784 -20.045 1.00 95.75 459 ASP A C 1
ATOM 3561 O O . ASP A 1 459 ? 6.407 22.551 -20.000 1.00 95.75 459 ASP A O 1
ATOM 3565 N N . GLN A 1 460 ? 6.675 24.458 -21.153 1.00 96.88 460 GLN A N 1
ATOM 3566 C CA . GLN A 1 460 ? 7.079 23.772 -22.380 1.00 96.88 460 GLN A CA 1
ATOM 3567 C C . GLN A 1 460 ? 8.397 23.011 -22.220 1.00 96.88 460 GLN A C 1
ATOM 3569 O O . GLN A 1 460 ? 8.563 21.970 -22.846 1.00 96.88 460 GLN A O 1
ATOM 3574 N N . LYS A 1 461 ? 9.309 23.466 -21.351 1.00 97.56 461 LYS A N 1
ATOM 3575 C CA . LYS A 1 461 ? 10.605 22.810 -21.169 1.00 97.56 461 LYS A CA 1
ATOM 3576 C C . LYS A 1 461 ? 10.432 21.455 -20.485 1.00 97.56 461 LYS A C 1
ATOM 3578 O O . LYS A 1 461 ? 10.918 20.454 -21.011 1.00 97.56 461 LYS A O 1
ATOM 3583 N N . ARG A 1 462 ? 9.720 21.400 -19.349 1.00 97.94 462 ARG A N 1
ATOM 3584 C CA . ARG A 1 462 ? 9.431 20.118 -18.674 1.00 97.94 462 ARG A CA 1
ATOM 3585 C C . ARG A 1 462 ? 8.641 19.181 -19.585 1.00 97.94 462 ARG A C 1
ATOM 3587 O O . ARG A 1 462 ? 8.963 17.998 -19.673 1.00 97.94 462 ARG A O 1
ATOM 3594 N N . LYS A 1 463 ? 7.658 19.713 -20.316 1.00 98.38 463 LYS A N 1
ATOM 3595 C CA . LYS A 1 463 ? 6.871 18.942 -21.285 1.00 98.38 463 LYS A CA 1
ATOM 3596 C C . LYS A 1 463 ? 7.743 18.314 -22.379 1.00 98.38 463 LYS A C 1
ATOM 3598 O O . LYS A 1 463 ? 7.598 17.127 -22.659 1.00 98.38 463 LYS A O 1
ATOM 3603 N N . GLU A 1 464 ? 8.639 19.081 -22.996 1.00 98.38 464 GLU A N 1
ATOM 3604 C CA . GLU A 1 464 ? 9.547 18.590 -24.043 1.00 98.38 464 GLU A CA 1
ATOM 3605 C C . GLU A 1 464 ? 10.533 17.545 -23.507 1.00 98.38 464 GLU A C 1
ATOM 3607 O O . GLU A 1 464 ? 10.749 16.523 -24.158 1.00 98.38 464 GLU A O 1
ATOM 3612 N N . GLN A 1 465 ? 11.070 17.745 -22.299 1.00 98.56 465 GLN A N 1
ATOM 3613 C CA . GLN A 1 465 ? 11.931 16.760 -21.635 1.00 98.56 465 GLN A CA 1
ATOM 3614 C C . GLN A 1 465 ? 11.179 15.450 -21.360 1.00 98.56 465 GLN A C 1
ATOM 3616 O O . GLN A 1 465 ? 11.693 14.375 -21.668 1.00 98.56 465 GLN A O 1
ATOM 3621 N N . ALA A 1 466 ? 9.941 15.524 -20.861 1.00 98.62 466 ALA A N 1
ATOM 3622 C CA . ALA A 1 466 ? 9.104 14.347 -20.637 1.00 98.62 466 ALA A CA 1
ATOM 3623 C C . ALA A 1 466 ? 8.776 13.605 -21.947 1.00 98.62 466 ALA A C 1
ATOM 3625 O O . ALA A 1 466 ? 8.828 12.376 -21.993 1.00 98.62 466 ALA A O 1
ATOM 3626 N N . LEU A 1 467 ? 8.480 14.337 -23.030 1.00 98.38 467 LEU A N 1
ATOM 3627 C CA . LEU A 1 467 ? 8.249 13.760 -24.360 1.00 98.38 467 LEU A CA 1
ATOM 3628 C C . LEU A 1 467 ? 9.488 13.044 -24.906 1.00 98.38 467 LEU A C 1
ATOM 3630 O O . LEU A 1 467 ? 9.359 11.952 -25.469 1.00 98.38 467 LEU A O 1
ATOM 3634 N N . LEU A 1 468 ? 10.666 13.653 -24.747 1.00 98.62 468 LEU A N 1
ATOM 3635 C CA . LEU A 1 468 ? 11.933 13.089 -25.198 1.00 98.62 468 LEU A CA 1
ATOM 3636 C C . LEU A 1 468 ? 12.244 11.784 -24.460 1.00 98.62 468 LEU A C 1
ATOM 3638 O O . LEU A 1 468 ? 12.419 10.758 -25.118 1.00 98.62 468 LEU A O 1
ATOM 3642 N N . LEU A 1 469 ? 12.226 11.813 -23.122 1.00 98.81 469 LEU A N 1
ATOM 3643 C CA . LEU A 1 469 ? 12.454 10.632 -22.285 1.00 98.81 469 LEU A CA 1
ATOM 3644 C C . LEU A 1 469 ? 11.482 9.511 -22.642 1.00 98.81 469 LEU A C 1
ATOM 3646 O O . LEU A 1 469 ? 11.905 8.395 -22.918 1.00 98.81 469 LEU A O 1
ATOM 3650 N N . ARG A 1 470 ? 10.184 9.821 -22.733 1.00 98.50 470 ARG A N 1
ATOM 3651 C CA . ARG A 1 470 ? 9.154 8.829 -23.060 1.00 98.50 470 ARG A CA 1
ATOM 3652 C C . ARG A 1 470 ? 9.442 8.124 -24.381 1.00 98.50 470 ARG A C 1
ATOM 3654 O O . ARG A 1 470 ? 9.301 6.911 -24.468 1.00 98.50 470 ARG A O 1
ATOM 3661 N N . THR A 1 471 ? 9.818 8.893 -25.402 1.00 98.56 471 THR A N 1
ATOM 3662 C CA . THR A 1 471 ? 10.094 8.362 -26.743 1.00 98.56 471 THR A CA 1
ATOM 3663 C C . THR A 1 471 ? 11.334 7.473 -26.727 1.00 98.56 471 THR A C 1
ATOM 3665 O O . THR A 1 471 ? 11.297 6.363 -27.241 1.00 98.56 471 THR A O 1
ATOM 3668 N N . GLN A 1 472 ? 12.413 7.931 -26.087 1.00 98.75 472 GLN A N 1
ATOM 3669 C CA . GLN A 1 472 ? 13.664 7.176 -25.993 1.00 98.75 472 GLN A CA 1
ATOM 3670 C C . GLN A 1 472 ? 13.509 5.876 -25.199 1.00 98.75 472 GLN A C 1
ATOM 3672 O O . GLN A 1 472 ? 14.045 4.850 -25.614 1.00 98.75 472 GLN A O 1
ATOM 3677 N N . ILE A 1 473 ? 12.760 5.912 -24.096 1.00 98.88 473 ILE A N 1
ATOM 3678 C CA . ILE A 1 473 ? 12.473 4.731 -23.281 1.00 98.88 473 ILE A CA 1
ATOM 3679 C C . ILE A 1 473 ? 11.650 3.726 -24.095 1.00 98.88 473 ILE A C 1
ATOM 3681 O O . ILE A 1 473 ? 12.039 2.565 -24.192 1.00 98.88 473 ILE A O 1
ATOM 3685 N N . ASP A 1 474 ? 10.559 4.157 -24.738 1.00 98.75 474 ASP A N 1
ATOM 3686 C CA . ASP A 1 474 ? 9.702 3.265 -25.533 1.00 98.75 474 ASP A CA 1
ATOM 3687 C C . ASP A 1 474 ? 10.445 2.645 -26.730 1.00 98.75 474 ASP A C 1
ATOM 3689 O O . ASP A 1 474 ? 10.328 1.444 -26.983 1.00 98.75 474 ASP A O 1
ATOM 3693 N N . ASP A 1 475 ? 11.272 3.430 -27.429 1.00 98.69 475 ASP A N 1
ATOM 3694 C CA . ASP A 1 475 ? 12.145 2.926 -28.494 1.00 98.69 475 ASP A CA 1
ATOM 3695 C C . ASP A 1 475 ? 13.163 1.907 -27.954 1.00 98.69 475 ASP A C 1
ATOM 3697 O O . ASP A 1 475 ? 13.430 0.882 -28.594 1.00 98.69 475 ASP A O 1
ATOM 3701 N N . GLY A 1 476 ? 13.700 2.152 -26.756 1.00 98.69 476 GLY A N 1
ATOM 3702 C CA . GLY A 1 476 ? 14.578 1.231 -26.043 1.00 98.69 476 GLY A CA 1
ATOM 3703 C C . GLY A 1 476 ? 13.887 -0.093 -25.700 1.00 98.69 476 GLY A C 1
ATOM 3704 O O . GLY A 1 476 ? 14.416 -1.158 -26.034 1.00 98.69 476 GLY A O 1
ATOM 3705 N N . ILE A 1 477 ? 12.673 -0.054 -25.140 1.00 98.75 477 ILE A N 1
ATOM 3706 C CA . ILE A 1 477 ? 11.868 -1.254 -24.850 1.00 98.75 477 ILE A CA 1
ATOM 3707 C C . ILE A 1 477 ? 11.620 -2.044 -26.139 1.00 98.75 477 ILE A C 1
ATOM 3709 O O . ILE A 1 477 ? 11.884 -3.245 -26.196 1.00 98.75 477 ILE A O 1
ATOM 3713 N N . LYS A 1 478 ? 11.167 -1.379 -27.209 1.00 98.38 478 LYS A N 1
ATOM 3714 C CA . LYS A 1 478 ? 10.864 -2.026 -28.498 1.00 98.38 478 LYS A CA 1
ATOM 3715 C C . LYS A 1 478 ? 12.084 -2.698 -29.125 1.00 98.38 478 LYS A C 1
ATOM 3717 O O . LYS A 1 478 ? 11.943 -3.738 -29.771 1.00 98.38 478 LYS A O 1
ATOM 3722 N N . LYS A 1 479 ? 13.267 -2.099 -28.965 1.00 98.44 479 LYS A N 1
ATOM 3723 C CA . LYS A 1 479 ? 14.512 -2.579 -29.573 1.00 98.44 479 LYS A CA 1
ATOM 3724 C C . LYS A 1 479 ? 15.206 -3.666 -28.756 1.00 98.44 479 LYS A C 1
ATOM 3726 O O . LYS A 1 479 ? 15.747 -4.595 -29.350 1.00 98.44 479 LYS A O 1
ATOM 3731 N N . TYR A 1 480 ? 15.227 -3.533 -27.433 1.00 98.69 480 TYR A N 1
ATOM 3732 C CA . TYR A 1 480 ? 16.030 -4.385 -26.551 1.00 98.69 480 TYR A CA 1
ATOM 3733 C C . TYR A 1 480 ? 15.181 -5.298 -25.664 1.00 98.69 480 TYR A C 1
ATOM 3735 O O . TYR A 1 480 ? 15.610 -6.404 -25.360 1.00 98.69 480 TYR A O 1
ATOM 3743 N N . GLY A 1 481 ? 13.982 -4.863 -25.273 1.00 98.56 481 GLY A N 1
ATOM 3744 C CA . GLY A 1 481 ? 13.120 -5.558 -24.316 1.00 98.56 481 GLY A CA 1
ATOM 3745 C C . GLY A 1 481 ? 12.271 -6.690 -24.892 1.00 98.56 481 GLY A C 1
ATOM 3746 O O . GLY A 1 481 ? 11.626 -7.391 -24.119 1.00 98.56 481 GLY A O 1
ATOM 3747 N N . ILE A 1 482 ? 12.249 -6.898 -26.214 1.00 98.62 482 ILE A N 1
ATOM 3748 C CA . ILE A 1 482 ? 11.470 -7.969 -26.857 1.00 98.62 482 ILE A CA 1
ATOM 3749 C C . ILE A 1 482 ? 12.408 -9.026 -27.438 1.00 98.62 482 ILE A C 1
ATOM 3751 O O . ILE A 1 482 ? 13.226 -8.724 -28.307 1.00 98.62 482 ILE A O 1
ATOM 3755 N N . VAL A 1 483 ? 12.233 -10.279 -27.019 1.00 98.12 483 VAL A N 1
ATOM 3756 C CA . VAL A 1 483 ? 13.074 -11.413 -27.430 1.00 98.12 483 VAL A CA 1
ATOM 3757 C C . VAL A 1 483 ? 12.236 -12.594 -27.921 1.00 98.12 483 VAL A C 1
ATOM 3759 O O . VAL A 1 483 ? 11.078 -12.759 -27.538 1.00 98.12 483 VAL A O 1
ATOM 3762 N N . GLU A 1 484 ? 12.810 -13.417 -28.799 1.00 98.19 484 GLU A N 1
ATOM 3763 C CA . GLU A 1 484 ? 12.179 -14.650 -29.289 1.00 98.19 484 GLU A CA 1
ATOM 3764 C C . GLU A 1 484 ? 12.450 -15.808 -28.326 1.00 98.19 484 GLU A C 1
ATOM 3766 O O . GLU A 1 484 ? 13.604 -16.172 -28.095 1.00 98.19 484 GLU A O 1
ATOM 3771 N N . VAL A 1 485 ? 11.389 -16.426 -27.803 1.00 97.81 485 VAL A N 1
ATOM 3772 C CA . VAL A 1 485 ? 11.485 -17.586 -26.910 1.00 97.81 485 VAL A CA 1
ATOM 3773 C C . VAL A 1 485 ? 10.898 -18.826 -27.592 1.00 97.81 485 VAL A C 1
ATOM 3775 O O . VAL A 1 485 ? 9.716 -18.827 -27.962 1.00 97.81 485 VAL A O 1
ATOM 3778 N N . PRO A 1 486 ? 11.678 -19.916 -27.751 1.00 95.94 486 PRO A N 1
ATOM 3779 C CA . PRO A 1 486 ? 11.192 -21.153 -28.356 1.00 95.94 486 PRO A CA 1
ATOM 3780 C C . PRO A 1 486 ? 9.902 -21.666 -27.697 1.00 95.94 486 PRO A C 1
ATOM 3782 O O . PRO A 1 486 ? 9.834 -21.834 -26.484 1.00 95.94 486 PRO A O 1
ATOM 3785 N N . GLY A 1 487 ? 8.867 -21.915 -28.505 1.00 96.00 487 GLY A N 1
ATOM 3786 C CA . GLY A 1 487 ? 7.553 -22.386 -28.038 1.00 96.00 487 GLY A CA 1
ATOM 3787 C C . GLY A 1 487 ? 6.591 -21.291 -27.548 1.00 96.00 487 GLY A C 1
ATOM 3788 O O . GLY A 1 487 ? 5.391 -21.550 -27.415 1.00 96.00 487 GLY A O 1
ATOM 3789 N N . PHE A 1 488 ? 7.072 -20.063 -27.345 1.00 97.19 488 PHE A N 1
ATOM 3790 C CA . PHE A 1 488 ? 6.248 -18.926 -26.921 1.00 97.19 488 PHE A CA 1
ATOM 3791 C C . PHE A 1 488 ? 6.158 -17.827 -27.983 1.00 97.19 488 PHE A C 1
ATOM 3793 O O . PHE A 1 488 ? 5.096 -17.224 -28.099 1.00 97.19 488 PHE A O 1
ATOM 3800 N N . GLY A 1 489 ? 7.199 -17.640 -28.801 1.00 98.12 489 GLY A N 1
ATOM 3801 C CA . GLY A 1 489 ? 7.311 -16.550 -29.775 1.00 98.12 489 GLY A CA 1
ATOM 3802 C C . GLY A 1 489 ? 7.936 -15.304 -29.147 1.00 98.12 489 GLY A C 1
ATOM 3803 O O . GLY A 1 489 ? 8.692 -15.411 -28.180 1.00 98.12 489 GLY A O 1
ATOM 3804 N N . ARG A 1 490 ? 7.599 -14.122 -29.673 1.00 98.50 490 ARG A N 1
ATOM 3805 C CA . ARG A 1 490 ? 8.039 -12.838 -29.108 1.00 98.50 490 ARG A CA 1
ATOM 3806 C C . ARG A 1 490 ? 7.435 -12.624 -27.729 1.00 98.50 490 ARG A C 1
ATOM 3808 O O . ARG A 1 490 ? 6.210 -12.603 -27.612 1.00 98.50 490 ARG A O 1
ATOM 3815 N N . VAL A 1 491 ? 8.287 -12.420 -26.733 1.00 98.81 491 VAL A N 1
ATOM 3816 C CA . VAL A 1 491 ? 7.917 -12.063 -25.359 1.00 98.81 491 VAL A CA 1
ATOM 3817 C C . VAL A 1 491 ? 8.705 -10.841 -24.906 1.00 98.81 491 VAL A C 1
ATOM 3819 O O . VAL A 1 491 ? 9.776 -10.551 -25.444 1.00 98.81 491 VAL A O 1
ATOM 3822 N N . PHE A 1 492 ? 8.197 -10.145 -23.897 1.00 98.88 492 PHE A N 1
ATOM 3823 C CA . PHE A 1 492 ? 8.983 -9.168 -23.161 1.00 98.88 492 PHE A CA 1
ATOM 3824 C C . PHE A 1 492 ? 9.956 -9.894 -22.225 1.00 98.88 492 PHE A C 1
ATOM 3826 O O . PHE A 1 492 ? 9.565 -10.811 -21.502 1.00 98.88 492 PHE A O 1
ATOM 3833 N N . ALA A 1 493 ? 11.227 -9.500 -22.257 1.00 98.81 493 ALA A N 1
ATOM 3834 C CA . ALA A 1 493 ? 12.185 -9.868 -21.224 1.00 98.81 493 ALA A CA 1
ATOM 3835 C C . ALA A 1 493 ? 11.868 -9.105 -19.932 1.00 98.81 493 ALA A C 1
ATOM 3837 O O . ALA A 1 493 ? 11.288 -8.026 -19.981 1.00 98.81 493 ALA A O 1
ATOM 3838 N N . TYR A 1 494 ? 12.266 -9.650 -18.784 1.00 98.88 494 TYR A N 1
ATOM 3839 C CA . TYR A 1 494 ? 12.112 -8.969 -17.499 1.00 98.88 494 TYR A CA 1
ATOM 3840 C C . TYR A 1 494 ? 13.160 -7.866 -17.344 1.00 98.88 494 TYR A C 1
ATOM 3842 O O . TYR A 1 494 ? 12.831 -6.713 -17.096 1.00 98.88 494 TYR A O 1
ATOM 3850 N N . GLU A 1 495 ? 14.424 -8.206 -17.589 1.00 98.88 495 GLU A N 1
ATOM 3851 C CA . GLU A 1 495 ? 15.556 -7.279 -17.528 1.00 98.88 495 GLU A CA 1
ATOM 3852 C C . GLU A 1 495 ? 16.467 -7.458 -18.738 1.00 98.88 495 GLU A C 1
ATOM 3854 O O . GLU A 1 495 ? 16.652 -8.584 -19.213 1.00 98.88 495 GLU A O 1
ATOM 3859 N N . VAL A 1 496 ? 17.083 -6.368 -19.197 1.00 98.81 496 VAL A N 1
ATOM 3860 C CA . VAL A 1 496 ? 18.091 -6.362 -20.270 1.00 98.81 496 VAL A CA 1
ATOM 3861 C C . VAL A 1 496 ? 19.236 -5.401 -19.947 1.00 98.81 496 VAL A C 1
ATOM 3863 O O . VAL A 1 496 ? 19.102 -4.525 -19.096 1.00 98.81 496 VAL A O 1
ATOM 3866 N N . ASP A 1 497 ? 20.378 -5.551 -20.620 1.00 98.00 497 ASP A N 1
ATOM 3867 C CA . ASP A 1 497 ? 21.565 -4.696 -20.420 1.00 98.00 497 ASP A CA 1
ATOM 3868 C C . ASP A 1 497 ? 21.931 -3.830 -21.637 1.00 98.00 497 ASP A C 1
ATOM 3870 O O . ASP A 1 497 ? 22.849 -3.015 -21.575 1.00 98.00 497 ASP A O 1
ATOM 3874 N N . GLY A 1 498 ? 21.251 -4.013 -22.771 1.00 97.19 498 GLY A N 1
ATOM 3875 C CA . GLY A 1 498 ? 21.604 -3.355 -24.035 1.00 97.19 498 GLY A CA 1
ATOM 3876 C C . GLY A 1 498 ? 22.850 -3.922 -24.737 1.00 97.19 498 GLY A C 1
ATOM 3877 O O . GLY A 1 498 ? 23.168 -3.486 -25.843 1.00 97.19 498 GLY A O 1
ATOM 3878 N N . LEU A 1 499 ? 23.525 -4.911 -24.142 1.00 97.31 499 LEU A N 1
ATOM 3879 C CA . LEU A 1 499 ? 24.679 -5.642 -24.686 1.00 97.31 499 LEU A CA 1
ATOM 3880 C C . LEU A 1 499 ? 24.277 -6.993 -25.305 1.00 97.31 499 LEU A C 1
ATOM 3882 O O . LEU A 1 499 ? 25.103 -7.665 -25.922 1.00 97.31 499 LEU A O 1
ATOM 3886 N N . GLY A 1 500 ? 23.005 -7.374 -25.172 1.00 96.88 500 GLY A N 1
ATOM 3887 C CA . GLY A 1 500 ? 22.413 -8.581 -25.754 1.00 96.88 500 GLY A CA 1
ATOM 3888 C C . GLY A 1 500 ? 22.007 -9.631 -24.720 1.00 96.88 500 GLY A C 1
ATOM 3889 O O . GLY A 1 500 ? 21.394 -10.635 -25.093 1.00 96.88 500 GLY A O 1
ATOM 3890 N N . ASN A 1 501 ? 22.297 -9.407 -23.434 1.00 98.50 501 ASN A N 1
ATOM 3891 C CA . ASN A 1 501 ? 21.820 -10.285 -22.376 1.00 98.50 501 ASN A CA 1
ATOM 3892 C C . ASN A 1 501 ? 20.403 -9.898 -21.948 1.00 98.50 501 ASN A C 1
ATOM 3894 O O . ASN A 1 501 ? 19.995 -8.737 -22.011 1.00 98.50 501 ASN A O 1
ATOM 3898 N N . HIS A 1 502 ? 19.653 -10.903 -21.510 1.00 98.25 502 HIS A N 1
ATOM 3899 C CA . HIS A 1 502 ? 18.282 -10.746 -21.055 1.00 98.25 502 HIS A CA 1
ATOM 3900 C C . HIS A 1 502 ? 17.965 -11.760 -19.952 1.00 98.25 502 HIS A C 1
ATOM 3902 O O . HIS A 1 502 ? 18.532 -12.857 -19.906 1.00 98.25 502 HIS A O 1
ATOM 3908 N N . LEU A 1 503 ? 17.056 -11.389 -19.055 1.00 98.62 503 LEU A N 1
ATOM 3909 C CA . LEU A 1 503 ? 16.519 -12.246 -18.005 1.00 98.62 503 LEU A CA 1
ATOM 3910 C C . LEU A 1 503 ? 15.054 -12.577 -18.311 1.00 98.62 503 LEU A C 1
ATOM 3912 O O . LEU A 1 503 ? 14.246 -11.678 -18.524 1.00 98.62 503 LEU A O 1
ATOM 3916 N N . LEU A 1 504 ? 14.714 -13.868 -18.326 1.00 98.50 504 LEU A N 1
ATOM 3917 C CA . LEU A 1 504 ? 13.368 -14.365 -18.636 1.00 98.50 504 LEU A CA 1
ATOM 3918 C C . LEU A 1 504 ? 12.682 -14.918 -17.387 1.00 98.50 504 LEU A C 1
ATOM 3920 O O . LEU A 1 504 ? 12.614 -16.134 -17.189 1.00 98.50 504 LEU A O 1
ATOM 3924 N N . ILE A 1 505 ? 12.181 -14.010 -16.559 1.00 98.44 505 ILE A N 1
ATOM 3925 C CA . ILE A 1 505 ? 11.361 -14.302 -15.379 1.00 98.44 505 ILE A CA 1
ATOM 3926 C C . ILE A 1 505 ? 10.132 -13.385 -15.384 1.00 98.44 505 ILE A C 1
ATOM 3928 O O . ILE A 1 505 ? 9.962 -12.575 -16.290 1.00 98.44 505 ILE A O 1
ATOM 3932 N N . ASP A 1 506 ? 9.293 -13.499 -14.367 1.00 98.75 506 ASP A N 1
ATOM 3933 C CA . ASP A 1 506 ? 8.537 -12.353 -13.859 1.00 98.75 506 ASP A CA 1
ATOM 3934 C C . ASP A 1 506 ? 8.561 -12.413 -12.333 1.00 98.75 506 ASP A C 1
ATOM 3936 O O . ASP A 1 506 ? 8.797 -13.484 -11.756 1.00 98.75 506 ASP A O 1
ATOM 3940 N N . ASP A 1 507 ? 8.326 -11.275 -11.702 1.00 98.69 507 ASP A N 1
ATOM 3941 C CA . ASP A 1 507 ? 8.235 -11.133 -10.253 1.00 98.69 507 ASP A CA 1
ATOM 3942 C C . ASP A 1 507 ? 6.813 -10.714 -9.854 1.00 98.69 507 ASP A C 1
ATOM 3944 O O . ASP A 1 507 ? 6.038 -10.204 -10.669 1.00 98.69 507 ASP A O 1
ATOM 3948 N N . ALA A 1 508 ? 6.434 -10.981 -8.609 1.00 98.19 508 ALA A N 1
ATOM 3949 C CA . ALA A 1 508 ? 5.110 -10.659 -8.113 1.00 98.19 508 ALA A CA 1
ATOM 3950 C C . ALA A 1 508 ? 4.895 -9.167 -7.830 1.00 98.19 508 ALA A C 1
ATOM 3952 O O . ALA A 1 508 ? 3.748 -8.706 -7.896 1.00 98.19 508 ALA A O 1
ATOM 3953 N N . ASN A 1 509 ? 5.953 -8.425 -7.496 1.00 98.44 509 ASN A N 1
ATOM 3954 C CA . ASN A 1 509 ? 5.850 -7.000 -7.208 1.00 98.44 509 ASN A CA 1
ATOM 3955 C C . ASN A 1 509 ? 5.514 -6.210 -8.482 1.00 98.44 509 ASN A C 1
ATOM 3957 O O . ASN A 1 509 ? 5.969 -6.521 -9.577 1.00 98.44 509 ASN A O 1
ATOM 3961 N N . ILE A 1 510 ? 4.697 -5.164 -8.344 1.00 98.56 510 ILE A N 1
ATOM 3962 C CA . ILE A 1 510 ? 4.226 -4.343 -9.469 1.00 98.56 510 ILE A CA 1
ATOM 3963 C C . ILE A 1 510 ? 5.010 -3.021 -9.470 1.00 98.56 510 ILE A C 1
ATOM 3965 O O . ILE A 1 510 ? 5.065 -2.367 -8.424 1.00 98.56 510 ILE A O 1
ATOM 3969 N N . PRO A 1 511 ? 5.555 -2.562 -10.609 1.00 98.69 511 PRO A N 1
ATOM 3970 C CA . PRO A 1 511 ? 5.348 -3.063 -11.970 1.00 98.69 511 PRO A CA 1
ATOM 3971 C C . PRO A 1 511 ? 6.017 -4.415 -12.283 1.00 98.69 511 PRO A C 1
ATOM 3973 O O . PRO A 1 511 ? 7.219 -4.587 -12.128 1.00 98.69 511 PRO A O 1
ATOM 3976 N N . SER A 1 512 ? 5.214 -5.336 -12.822 1.00 98.88 512 SER A N 1
ATOM 3977 C CA . SER A 1 512 ? 5.613 -6.647 -13.362 1.00 98.88 512 SER A CA 1
ATOM 3978 C C . SER A 1 512 ? 5.220 -6.780 -14.834 1.00 98.88 512 SER A C 1
ATOM 3980 O O . SER A 1 512 ? 4.370 -6.021 -15.322 1.00 98.88 512 SER A O 1
ATOM 3982 N N . LEU A 1 513 ? 5.775 -7.762 -15.555 1.00 98.88 513 LEU A N 1
ATOM 3983 C CA . LEU A 1 513 ? 5.378 -8.023 -16.946 1.00 98.88 513 LEU A CA 1
ATOM 3984 C C . LEU A 1 513 ? 3.890 -8.368 -17.034 1.00 98.88 513 LEU A C 1
ATOM 3986 O O . LEU A 1 513 ? 3.195 -7.905 -17.942 1.00 98.88 513 LEU A O 1
ATOM 3990 N N . LEU A 1 514 ? 3.375 -9.121 -16.056 1.00 98.69 514 LEU A N 1
ATOM 3991 C CA . LEU A 1 514 ? 1.955 -9.442 -15.949 1.00 98.69 514 LEU A CA 1
ATOM 3992 C C . LEU A 1 514 ? 1.072 -8.187 -15.881 1.00 98.69 514 LEU A C 1
ATOM 3994 O O . LEU A 1 514 ? -0.022 -8.186 -16.452 1.00 98.69 514 LEU A O 1
ATOM 3998 N N . SER A 1 515 ? 1.555 -7.126 -15.224 1.00 98.50 515 SER A N 1
ATOM 3999 C CA . SER A 1 515 ? 0.821 -5.880 -14.973 1.00 98.50 515 SER A CA 1
ATOM 4000 C C . SER A 1 515 ? 0.788 -4.890 -16.143 1.00 98.50 515 SER A C 1
ATOM 4002 O O . SER A 1 515 ? 0.078 -3.889 -16.056 1.00 98.50 515 SER A O 1
ATOM 4004 N N . 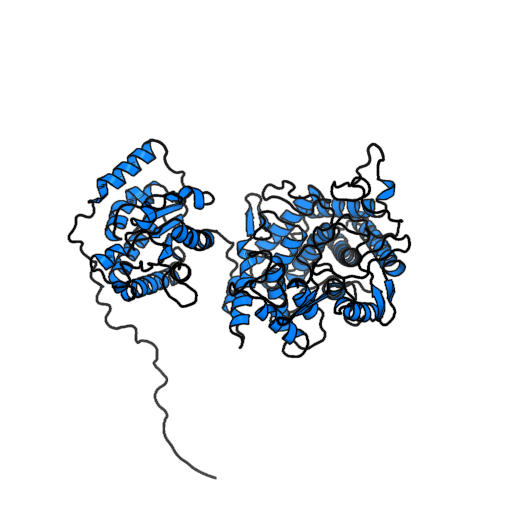ALA A 1 516 ? 1.493 -5.147 -17.250 1.00 98.06 516 ALA A N 1
ATOM 4005 C CA . ALA A 1 516 ? 1.638 -4.178 -18.343 1.00 98.06 516 ALA A CA 1
ATOM 4006 C C . ALA A 1 516 ? 0.303 -3.598 -18.889 1.00 98.06 516 ALA A C 1
ATOM 4008 O O . ALA A 1 516 ? 0.237 -2.382 -19.105 1.00 98.06 516 ALA A O 1
ATOM 4009 N N . PRO A 1 517 ? -0.795 -4.378 -19.035 1.00 96.56 517 PRO A N 1
ATOM 4010 C CA . PRO A 1 517 ? -2.096 -3.824 -19.412 1.00 96.56 517 PRO A CA 1
ATOM 4011 C C . PRO A 1 517 ? -2.785 -3.042 -18.298 1.00 96.56 517 PRO A C 1
ATOM 4013 O O . PRO A 1 517 ? -3.442 -2.041 -18.568 1.00 96.56 517 PRO A O 1
ATOM 4016 N N . TYR A 1 518 ? -2.628 -3.471 -17.043 1.00 96.12 518 TYR A N 1
ATOM 4017 C CA . TYR A 1 518 ? -3.160 -2.744 -15.888 1.00 96.12 518 TYR A CA 1
ATOM 4018 C C . TYR A 1 518 ? -2.515 -1.355 -15.765 1.00 96.12 518 TYR A C 1
ATOM 4020 O O . TYR A 1 518 ? -3.199 -0.377 -15.469 1.00 96.12 518 TYR A O 1
ATOM 4028 N N . LEU A 1 519 ? -1.216 -1.263 -16.061 1.00 96.19 519 LEU A N 1
ATOM 4029 C CA . LEU A 1 519 ? -0.475 -0.005 -16.113 1.00 96.19 519 LEU A CA 1
ATOM 4030 C C . LEU A 1 519 ? -0.850 0.862 -17.322 1.00 96.19 519 LEU A C 1
ATOM 4032 O O . LEU A 1 519 ? -0.569 2.052 -17.305 1.00 96.19 519 LEU A O 1
ATOM 4036 N N . GLY A 1 520 ? -1.489 0.306 -18.356 1.00 96.31 520 GLY A N 1
ATOM 4037 C CA . GLY A 1 520 ? -1.861 1.039 -19.569 1.00 96.31 520 GLY A CA 1
ATOM 4038 C C . GLY A 1 520 ? -0.736 1.182 -20.600 1.00 96.31 520 GLY A C 1
ATOM 4039 O O . GLY A 1 520 ? -0.818 2.068 -21.454 1.00 96.31 520 GLY A O 1
ATOM 4040 N N . TYR A 1 521 ? 0.303 0.338 -20.532 1.00 98.12 521 TYR A N 1
ATOM 4041 C CA . TYR A 1 521 ? 1.401 0.345 -21.507 1.00 98.12 521 TYR A CA 1
ATOM 4042 C C . TYR A 1 521 ? 1.023 -0.356 -22.819 1.00 98.12 521 TYR A C 1
ATOM 4044 O O . TYR A 1 521 ? 1.270 0.183 -23.892 1.00 98.12 521 TYR A O 1
ATOM 4052 N N . VAL A 1 522 ? 0.394 -1.532 -22.726 1.00 96.75 522 VAL A N 1
ATOM 4053 C CA . VAL A 1 522 ? -0.068 -2.347 -23.864 1.00 96.75 522 VAL A CA 1
ATOM 4054 C C . VAL A 1 522 ? -1.526 -2.744 -23.680 1.00 96.75 522 VAL A C 1
ATOM 4056 O O . VAL A 1 522 ? -2.012 -2.872 -22.557 1.00 96.75 522 VAL A O 1
ATOM 4059 N N . ASP A 1 523 ? -2.225 -3.004 -24.782 1.00 93.75 523 ASP A N 1
ATOM 4060 C CA . ASP A 1 523 ? -3.538 -3.635 -24.712 1.00 93.75 523 ASP A CA 1
ATOM 4061 C C . ASP A 1 523 ? -3.422 -5.068 -24.185 1.00 93.75 523 ASP A C 1
ATOM 4063 O O . ASP A 1 523 ? -2.483 -5.804 -24.492 1.00 93.75 523 ASP A O 1
ATOM 4067 N N . LYS A 1 524 ? -4.442 -5.509 -23.444 1.00 93.12 524 LYS A N 1
ATOM 4068 C CA . LYS A 1 524 ? -4.520 -6.886 -22.937 1.00 93.12 524 LYS A CA 1
ATOM 4069 C C . LYS A 1 524 ? -4.447 -7.935 -24.050 1.00 93.12 524 LYS A C 1
ATOM 4071 O O . LYS A 1 524 ? -4.035 -9.052 -23.780 1.00 93.12 524 LYS A O 1
ATOM 4076 N N . ASP A 1 525 ? -4.856 -7.595 -25.271 1.00 94.31 525 ASP A N 1
ATOM 4077 C CA . ASP A 1 525 ? -4.885 -8.505 -26.419 1.00 94.31 525 ASP A CA 1
ATOM 4078 C C . ASP A 1 525 ? -3.624 -8.374 -27.300 1.00 94.31 525 ASP A C 1
ATOM 4080 O O . ASP A 1 525 ? -3.547 -9.007 -28.354 1.00 94.31 525 ASP A O 1
ATOM 4084 N N . ASP A 1 526 ? -2.625 -7.577 -26.885 1.00 96.06 526 ASP A N 1
ATOM 4085 C CA . ASP A 1 526 ? -1.348 -7.473 -27.594 1.00 96.06 526 ASP A CA 1
ATOM 4086 C C . ASP A 1 526 ? -0.684 -8.862 -27.714 1.00 96.06 526 ASP A C 1
ATOM 4088 O O . ASP A 1 526 ? -0.567 -9.588 -26.719 1.00 96.06 526 ASP A O 1
ATOM 4092 N N . PRO A 1 527 ? -0.239 -9.273 -28.917 1.00 97.06 527 PRO A N 1
ATOM 4093 C CA . PRO A 1 527 ? 0.290 -10.616 -29.132 1.00 97.06 527 PRO A CA 1
ATOM 4094 C C . PRO A 1 527 ? 1.589 -10.881 -28.361 1.00 97.06 527 PRO A C 1
ATOM 4096 O O . PRO A 1 527 ? 1.804 -12.005 -27.904 1.00 97.06 527 PRO A O 1
ATOM 4099 N N . THR A 1 528 ? 2.445 -9.871 -28.184 1.00 98.25 528 THR A N 1
ATOM 4100 C CA . THR A 1 528 ? 3.686 -9.997 -27.403 1.00 98.25 528 THR A CA 1
ATOM 4101 C C . THR A 1 528 ? 3.347 -10.153 -25.925 1.00 98.25 528 THR A C 1
ATOM 4103 O O . THR A 1 528 ? 3.884 -11.043 -25.262 1.00 98.25 528 THR A O 1
ATOM 4106 N N . TYR A 1 529 ? 2.399 -9.364 -25.411 1.00 98.44 529 TYR A N 1
ATOM 4107 C CA . TYR A 1 529 ? 1.898 -9.514 -24.046 1.00 98.44 529 TYR A CA 1
ATOM 4108 C C . TYR A 1 529 ? 1.264 -10.887 -23.821 1.00 98.44 529 TYR A C 1
ATOM 4110 O O . TYR A 1 529 ? 1.597 -11.546 -22.845 1.00 98.44 529 TYR A O 1
ATOM 4118 N N . GLN A 1 530 ? 0.414 -11.377 -24.724 1.00 98.19 530 GLN A N 1
ATOM 4119 C CA . GLN A 1 530 ? -0.227 -12.689 -24.575 1.00 98.19 530 GLN A CA 1
ATOM 4120 C C . GLN A 1 530 ? 0.785 -13.843 -24.574 1.00 98.19 530 GLN A C 1
ATOM 4122 O O . GLN A 1 530 ? 0.667 -14.780 -23.778 1.00 98.19 530 GLN A O 1
ATOM 4127 N N . ASN A 1 531 ? 1.823 -13.769 -25.410 1.00 98.56 531 ASN A N 1
ATOM 4128 C CA . ASN A 1 531 ? 2.931 -14.724 -25.366 1.00 98.56 531 ASN A CA 1
ATOM 4129 C C . ASN A 1 531 ? 3.706 -14.634 -24.045 1.00 98.56 531 ASN A C 1
ATOM 4131 O O . ASN A 1 531 ? 4.018 -15.666 -23.449 1.00 98.56 531 ASN A O 1
ATOM 4135 N N . THR A 1 532 ? 3.962 -13.415 -23.566 1.00 98.81 532 THR A N 1
ATOM 4136 C CA . THR A 1 532 ? 4.640 -13.159 -22.286 1.00 98.81 532 THR A CA 1
ATOM 4137 C C . THR A 1 532 ? 3.815 -13.700 -21.122 1.00 98.81 532 THR A C 1
ATOM 4139 O O . THR A 1 532 ? 4.324 -14.486 -20.334 1.00 98.81 532 THR A O 1
ATOM 4142 N N . ARG A 1 533 ? 2.514 -13.393 -21.063 1.00 98.62 533 ARG A N 1
ATOM 4143 C CA . ARG A 1 533 ? 1.560 -13.891 -20.065 1.00 98.62 533 ARG A CA 1
ATOM 4144 C C . ARG A 1 533 ? 1.557 -15.418 -20.004 1.00 98.62 533 ARG A C 1
ATOM 4146 O O . ARG A 1 533 ? 1.613 -15.990 -18.920 1.00 98.62 533 ARG A O 1
ATOM 4153 N N . ARG A 1 534 ? 1.535 -16.089 -21.162 1.00 98.12 534 ARG A N 1
ATOM 4154 C CA . ARG A 1 534 ? 1.640 -17.556 -21.240 1.00 98.12 534 ARG A CA 1
ATOM 4155 C C . ARG A 1 534 ? 2.968 -18.084 -20.696 1.00 98.12 534 ARG A C 1
ATOM 4157 O O . ARG A 1 534 ? 2.974 -19.144 -20.080 1.00 98.12 534 ARG A O 1
ATOM 4164 N N . TYR A 1 535 ? 4.075 -17.390 -20.955 1.00 98.62 535 TYR A N 1
ATOM 4165 C CA . TYR A 1 535 ? 5.398 -17.768 -20.456 1.00 98.62 535 TYR A CA 1
ATOM 4166 C C . TYR A 1 535 ? 5.484 -17.620 -18.933 1.00 98.62 535 TYR A C 1
ATOM 4168 O O . TYR A 1 535 ? 5.821 -18.581 -18.239 1.00 98.62 535 TYR A O 1
ATOM 4176 N N . ILE A 1 536 ? 5.124 -16.444 -18.414 1.00 98.56 536 ILE A N 1
ATOM 4177 C CA . ILE A 1 536 ? 5.308 -16.071 -17.005 1.00 98.56 536 ILE A CA 1
ATOM 4178 C C . ILE A 1 536 ? 4.353 -16.805 -16.051 1.00 98.56 536 ILE A C 1
ATOM 4180 O O . ILE A 1 536 ? 4.715 -17.040 -14.900 1.00 98.56 536 ILE A O 1
ATOM 4184 N N . LEU A 1 537 ? 3.174 -17.220 -16.536 1.00 98.19 537 LEU A N 1
ATOM 4185 C CA . LEU A 1 537 ? 2.193 -18.048 -15.816 1.00 98.19 537 LEU A CA 1
ATOM 4186 C C . LEU A 1 537 ? 2.381 -19.549 -16.097 1.00 98.19 537 LEU A C 1
ATOM 4188 O O . LEU A 1 537 ? 1.419 -20.305 -16.241 1.00 98.19 537 LEU A O 1
ATOM 4192 N N . SER A 1 538 ? 3.630 -19.982 -16.235 1.00 97.81 538 SER A N 1
ATOM 4193 C CA . SER A 1 538 ? 3.987 -21.382 -16.443 1.00 97.81 538 SER A CA 1
ATOM 4194 C C . SER A 1 538 ? 5.269 -21.718 -15.693 1.00 97.81 538 SER A C 1
ATOM 4196 O O . SER A 1 538 ? 6.031 -20.831 -15.319 1.00 97.81 538 SER A O 1
ATOM 4198 N N . THR A 1 539 ? 5.577 -23.008 -15.562 1.00 96.44 539 THR A N 1
ATOM 4199 C CA . THR A 1 539 ? 6.835 -23.480 -14.958 1.00 96.44 539 THR A CA 1
ATOM 4200 C C . THR A 1 539 ? 8.090 -23.100 -15.758 1.00 96.44 539 THR A C 1
ATOM 4202 O O . THR A 1 539 ? 9.193 -23.455 -15.352 1.00 96.44 539 THR A O 1
ATOM 4205 N N . ALA A 1 540 ? 7.948 -22.430 -16.911 1.00 97.38 540 ALA A N 1
ATOM 4206 C CA . ALA A 1 540 ? 9.070 -21.803 -17.604 1.00 97.38 540 ALA A CA 1
ATOM 4207 C C . ALA A 1 540 ? 9.597 -20.573 -16.844 1.00 97.38 540 ALA A C 1
ATOM 4209 O O . ALA A 1 540 ? 10.792 -20.296 -16.907 1.00 97.38 540 ALA A O 1
ATOM 4210 N N . ASN A 1 541 ? 8.738 -19.874 -16.094 1.00 98.25 541 ASN A N 1
ATOM 4211 C CA . ASN A 1 541 ? 9.159 -18.863 -15.133 1.00 98.25 541 ASN A CA 1
ATOM 4212 C C . ASN A 1 541 ? 9.640 -19.551 -13.841 1.00 98.25 541 ASN A C 1
ATOM 4214 O O . ASN A 1 541 ? 8.835 -20.206 -13.175 1.00 98.25 541 ASN A O 1
ATOM 4218 N N . PRO A 1 542 ? 10.914 -19.389 -13.439 1.00 96.75 542 PRO A N 1
ATOM 4219 C CA . PRO A 1 542 ? 11.446 -19.979 -12.210 1.00 96.75 542 PRO A CA 1
ATOM 4220 C C . PRO A 1 542 ? 10.721 -19.544 -10.930 1.00 96.75 542 PRO A C 1
ATOM 4222 O O . PRO A 1 542 ? 10.774 -20.270 -9.937 1.00 96.75 542 PRO A O 1
ATOM 4225 N N . ASN A 1 543 ? 10.053 -18.386 -10.957 1.00 98.06 543 ASN A N 1
ATOM 4226 C CA . ASN A 1 543 ? 9.291 -17.845 -9.833 1.00 98.06 543 ASN A CA 1
ATOM 4227 C C . ASN A 1 543 ? 7.829 -18.320 -9.815 1.00 98.06 543 ASN A C 1
ATOM 4229 O O . ASN A 1 543 ? 7.095 -17.978 -8.893 1.00 98.06 543 ASN A O 1
ATOM 4233 N N . TYR A 1 544 ? 7.375 -19.089 -10.810 1.00 98.50 544 TYR A N 1
ATOM 4234 C CA . TYR A 1 544 ? 6.016 -19.625 -10.834 1.00 98.50 544 TYR A CA 1
ATOM 4235 C C . TYR A 1 544 ? 5.918 -20.904 -9.999 1.00 98.50 544 TYR A C 1
ATOM 4237 O O . TYR A 1 544 ? 6.587 -21.904 -10.278 1.00 98.50 544 TYR A O 1
ATOM 4245 N N . ALA A 1 545 ? 5.056 -20.883 -8.986 1.00 97.94 545 ALA A N 1
ATOM 4246 C CA . ALA A 1 545 ? 4.819 -21.996 -8.081 1.00 97.94 545 ALA A CA 1
ATOM 4247 C C . ALA A 1 545 ? 3.422 -22.596 -8.275 1.00 97.94 545 ALA A C 1
ATOM 4249 O O . ALA A 1 545 ? 2.468 -21.914 -8.650 1.00 97.94 545 ALA A O 1
ATOM 4250 N N . VAL A 1 546 ? 3.311 -23.895 -7.997 1.00 97.69 546 VAL A N 1
ATOM 4251 C CA . VAL A 1 546 ? 2.077 -24.682 -8.098 1.00 97.69 546 VAL A CA 1
ATOM 4252 C C . VAL A 1 546 ? 1.928 -25.489 -6.818 1.00 97.69 546 VAL A C 1
ATOM 4254 O O . VAL A 1 546 ? 2.836 -26.237 -6.464 1.00 97.69 546 VAL A O 1
ATOM 4257 N N . GLY A 1 547 ? 0.775 -25.382 -6.166 1.00 96.62 547 GLY A N 1
ATOM 4258 C CA . GLY A 1 547 ? 0.415 -26.209 -5.021 1.00 96.62 547 GLY A CA 1
ATOM 4259 C C . GLY A 1 547 ? -1.096 -26.358 -4.877 1.00 96.62 547 GLY A C 1
ATOM 4260 O O . GLY A 1 547 ? -1.886 -25.920 -5.718 1.00 96.62 547 GLY A O 1
ATOM 4261 N N . ARG A 1 548 ? -1.513 -27.022 -3.804 1.00 96.56 548 ARG A N 1
ATOM 4262 C CA . ARG A 1 548 ? -2.908 -27.387 -3.533 1.00 96.56 548 ARG A CA 1
ATOM 4263 C C . ARG A 1 548 ? -3.833 -26.181 -3.344 1.00 96.56 548 ARG A C 1
ATOM 4265 O O . ARG A 1 548 ? -5.022 -26.289 -3.644 1.00 96.56 548 ARG A O 1
ATOM 4272 N N . LEU A 1 549 ? -3.321 -25.078 -2.806 1.00 94.81 549 LEU A N 1
ATOM 4273 C CA . LEU A 1 549 ? -4.085 -23.865 -2.496 1.00 94.81 549 LEU A CA 1
ATOM 4274 C C . LEU A 1 549 ? -4.140 -22.885 -3.673 1.00 94.81 549 LEU A C 1
ATOM 4276 O O . LEU A 1 549 ? -5.007 -22.017 -3.701 1.00 94.81 549 LEU A O 1
ATOM 4280 N N . GLY A 1 550 ? -3.251 -23.023 -4.656 1.00 95.19 550 GLY A N 1
ATOM 4281 C CA . GLY A 1 550 ? -3.213 -22.144 -5.818 1.00 95.19 550 GLY A CA 1
ATOM 4282 C C . GLY A 1 550 ? -1.943 -22.300 -6.643 1.00 95.19 550 GLY A C 1
ATOM 4283 O O . GLY A 1 550 ? -1.048 -23.085 -6.330 1.00 95.19 550 GLY A O 1
ATOM 4284 N N . SER A 1 551 ? -1.872 -21.553 -7.738 1.00 97.31 551 SER A N 1
ATOM 4285 C CA . SER A 1 551 ? -0.677 -21.451 -8.576 1.00 97.31 551 SER A CA 1
ATOM 4286 C C . SER A 1 551 ? -0.497 -20.006 -8.999 1.00 97.31 551 SER A C 1
ATOM 4288 O O . SER A 1 551 ? -1.472 -19.362 -9.380 1.00 97.31 551 SER A O 1
ATOM 4290 N N . GLY A 1 552 ? 0.721 -19.491 -8.911 1.00 97.94 552 GLY A N 1
ATOM 4291 C CA . GLY A 1 552 ? 0.981 -18.065 -9.052 1.00 97.94 552 GLY A CA 1
ATOM 4292 C C . GLY A 1 552 ? 2.466 -17.746 -9.022 1.00 97.94 552 GLY A C 1
ATOM 4293 O O . GLY A 1 552 ? 3.304 -18.626 -8.830 1.00 97.94 552 GLY A O 1
ATOM 4294 N N . ILE A 1 553 ? 2.783 -16.477 -9.247 1.00 98.75 553 ILE A N 1
ATOM 4295 C CA . ILE A 1 553 ? 4.160 -15.984 -9.281 1.00 98.75 553 ILE A CA 1
ATOM 4296 C C . ILE A 1 553 ? 4.555 -15.555 -7.862 1.00 98.75 553 ILE A C 1
ATOM 4298 O O . ILE A 1 553 ? 3.770 -14.911 -7.156 1.00 98.75 553 ILE A O 1
ATOM 4302 N N . GLY A 1 554 ? 5.748 -15.954 -7.439 1.00 98.31 554 GLY A N 1
ATOM 4303 C CA . GLY A 1 554 ? 6.405 -15.489 -6.224 1.00 98.31 554 GLY A CA 1
ATOM 4304 C C . GLY A 1 554 ? 7.522 -14.492 -6.511 1.00 98.31 554 GLY A C 1
ATOM 4305 O O . GLY A 1 554 ? 7.556 -13.854 -7.560 1.00 98.31 554 GLY A O 1
ATOM 4306 N N . SER A 1 555 ? 8.467 -14.408 -5.583 1.00 98.06 555 SER A N 1
ATOM 4307 C CA . SER A 1 555 ? 9.668 -13.585 -5.712 1.00 98.06 555 SER A CA 1
ATOM 4308 C C . SER A 1 555 ? 10.864 -14.293 -5.081 1.00 98.06 555 SER A C 1
ATOM 4310 O O . SER A 1 555 ? 10.700 -15.081 -4.141 1.00 98.06 555 SER A O 1
ATOM 4312 N N . GLU A 1 556 ? 12.071 -13.991 -5.566 1.00 94.81 556 GLU A N 1
ATOM 4313 C CA . GLU A 1 556 ? 13.317 -14.411 -4.912 1.00 94.81 556 GLU A CA 1
ATOM 4314 C C . GLU A 1 556 ? 13.511 -13.767 -3.530 1.00 94.81 556 GLU A C 1
ATOM 4316 O O . GLU A 1 556 ? 14.253 -14.311 -2.711 1.00 94.81 556 GLU A O 1
ATOM 4321 N N . HIS A 1 557 ? 12.777 -12.684 -3.250 1.00 96.25 557 HIS A N 1
ATOM 4322 C CA . HIS A 1 557 ? 12.703 -12.024 -1.948 1.00 96.25 557 HIS A CA 1
ATOM 4323 C C . HIS A 1 557 ? 12.166 -12.934 -0.830 1.00 96.25 557 HIS A C 1
ATOM 4325 O O . HIS A 1 557 ? 12.467 -12.767 0.352 1.00 96.25 557 HIS A O 1
ATOM 4331 N N . THR A 1 558 ? 11.355 -13.926 -1.201 1.00 96.88 558 THR A N 1
ATOM 4332 C CA . THR A 1 558 ? 10.636 -14.818 -0.276 1.00 96.88 558 THR A CA 1
ATOM 4333 C C . THR A 1 558 ? 11.098 -16.266 -0.414 1.00 96.88 558 THR A C 1
ATOM 4335 O O . THR A 1 558 ? 11.776 -16.609 -1.386 1.00 96.88 558 THR A O 1
ATOM 4338 N N . PRO A 1 559 ? 10.765 -17.162 0.539 1.00 97.69 559 PRO A N 1
ATOM 4339 C CA . PRO A 1 559 ? 11.156 -18.561 0.434 1.00 97.69 559 PRO A CA 1
ATOM 4340 C C . PRO A 1 559 ? 10.766 -19.173 -0.917 1.00 97.69 559 PRO A C 1
ATOM 4342 O O . PRO A 1 559 ? 9.654 -19.000 -1.416 1.00 97.69 559 PRO A O 1
ATOM 4345 N N . LYS A 1 560 ? 11.702 -19.915 -1.516 1.00 95.88 560 LYS A N 1
ATOM 4346 C CA . LYS A 1 560 ? 11.520 -20.502 -2.846 1.00 95.88 560 LYS A CA 1
ATOM 4347 C C . LYS A 1 560 ? 10.232 -21.329 -2.920 1.00 95.88 560 LYS A C 1
ATOM 4349 O O . LYS A 1 560 ? 10.034 -22.241 -2.121 1.00 95.88 560 LYS A O 1
ATOM 4354 N N . GLY A 1 561 ? 9.429 -21.066 -3.950 1.00 96.44 561 GLY A N 1
ATOM 4355 C CA . GLY A 1 561 ? 8.174 -21.774 -4.205 1.00 96.44 561 GLY A CA 1
ATOM 4356 C C . GLY A 1 561 ? 6.952 -21.163 -3.519 1.00 96.44 561 GLY A C 1
ATOM 4357 O O . GLY A 1 561 ? 5.873 -21.731 -3.639 1.00 96.44 561 GLY A O 1
ATOM 4358 N N . TYR A 1 562 ? 7.096 -20.033 -2.823 1.00 98.38 562 TYR A N 1
ATOM 4359 C CA . TYR A 1 562 ? 5.958 -19.301 -2.272 1.00 98.38 562 TYR A CA 1
ATOM 4360 C C . TYR A 1 562 ? 5.263 -18.484 -3.367 1.00 98.38 562 TYR A C 1
ATOM 4362 O O . TYR A 1 562 ? 5.895 -18.056 -4.332 1.00 98.38 562 TYR A O 1
ATOM 4370 N N . ILE A 1 563 ? 3.958 -18.265 -3.209 1.00 98.50 563 ILE A N 1
ATOM 4371 C CA . ILE A 1 563 ? 3.139 -17.425 -4.091 1.00 98.50 563 ILE A CA 1
ATOM 4372 C C . ILE A 1 563 ? 2.858 -16.106 -3.384 1.00 98.50 563 ILE A C 1
ATOM 4374 O O . ILE A 1 563 ? 2.563 -16.092 -2.193 1.00 98.50 563 ILE A O 1
ATOM 4378 N N . TRP A 1 564 ? 2.889 -15.005 -4.125 1.00 98.56 564 TRP A N 1
ATOM 4379 C CA . TRP A 1 564 ? 2.457 -13.705 -3.624 1.00 98.56 564 TRP A CA 1
ATOM 4380 C C . TRP A 1 564 ? 1.016 -13.412 -4.050 1.00 98.56 564 TRP A C 1
ATOM 4382 O O . TRP A 1 564 ? 0.710 -13.487 -5.245 1.00 98.56 564 TRP A O 1
ATOM 4392 N N . PRO A 1 565 ? 0.127 -12.992 -3.133 1.00 98.56 565 PRO A N 1
ATOM 4393 C CA . PRO A 1 565 ? -1.223 -12.565 -3.487 1.00 98.56 565 PRO A CA 1
ATOM 4394 C C . PRO A 1 565 ? -1.263 -11.453 -4.547 1.00 98.56 565 PRO A C 1
ATOM 4396 O O . PRO A 1 565 ? -2.173 -11.448 -5.375 1.00 98.56 565 PRO A O 1
ATOM 4399 N N . LEU A 1 566 ? -0.265 -10.556 -4.588 1.00 98.56 566 LEU A N 1
ATOM 4400 C CA . LEU A 1 566 ? -0.166 -9.506 -5.615 1.00 98.56 566 LEU A CA 1
ATOM 4401 C C . LEU A 1 566 ? -0.210 -10.070 -7.041 1.00 98.56 566 LEU A C 1
ATOM 4403 O O . LEU A 1 566 ? -0.941 -9.538 -7.880 1.00 98.56 566 LEU A O 1
ATOM 4407 N N . SER A 1 567 ? 0.506 -11.166 -7.312 1.00 98.38 567 SER A N 1
ATOM 4408 C CA . SER A 1 567 ? 0.549 -11.748 -8.656 1.00 98.38 567 SER A CA 1
ATOM 4409 C C . SER A 1 567 ? -0.784 -12.381 -9.048 1.00 98.38 567 SER A C 1
ATOM 4411 O O . SER A 1 567 ? -1.237 -12.198 -10.177 1.00 98.38 567 SER A O 1
ATOM 4413 N N . LEU A 1 568 ? -1.462 -13.045 -8.107 1.00 98.44 568 LEU A N 1
ATOM 4414 C CA . LEU A 1 568 ? -2.797 -13.608 -8.317 1.00 98.44 568 LEU A CA 1
ATOM 4415 C C . LEU A 1 568 ? -3.816 -12.508 -8.618 1.00 98.44 568 LEU A C 1
ATOM 4417 O O . LEU A 1 568 ? -4.571 -12.598 -9.587 1.00 98.44 568 LEU A O 1
ATOM 4421 N N . ILE A 1 569 ? -3.815 -11.438 -7.820 1.00 98.38 569 ILE A N 1
ATOM 4422 C CA . ILE A 1 569 ? -4.720 -10.305 -8.025 1.00 98.38 569 ILE A CA 1
ATOM 4423 C C . ILE A 1 569 ? -4.453 -9.656 -9.386 1.00 98.38 569 ILE A C 1
ATOM 4425 O O . ILE A 1 569 ? -5.392 -9.389 -10.140 1.00 98.38 569 ILE A O 1
ATOM 4429 N N . MET A 1 570 ? -3.180 -9.457 -9.740 1.00 98.31 570 MET A N 1
ATOM 4430 C CA . MET A 1 570 ? -2.803 -8.885 -11.028 1.00 98.31 570 MET A CA 1
ATOM 4431 C C . MET A 1 570 ? -3.200 -9.792 -12.196 1.00 98.31 570 MET A C 1
ATOM 4433 O O . MET A 1 570 ? -3.711 -9.300 -13.204 1.00 98.31 570 MET A O 1
ATOM 4437 N N . GLN A 1 571 ? -3.058 -11.113 -12.050 1.00 97.81 571 GLN A N 1
ATOM 4438 C CA . GLN A 1 571 ? -3.535 -12.096 -13.021 1.00 97.81 571 GLN A CA 1
ATOM 4439 C C . GLN A 1 571 ? -5.043 -11.947 -13.254 1.00 97.81 571 GLN A C 1
ATOM 4441 O O . GLN A 1 571 ? -5.480 -11.934 -14.407 1.00 97.81 571 GLN A O 1
ATOM 4446 N N . GLY A 1 572 ? -5.823 -11.775 -12.182 1.00 96.25 572 GLY A N 1
ATOM 4447 C CA . GLY A 1 572 ? -7.263 -11.526 -12.248 1.00 96.25 572 GLY A CA 1
ATOM 4448 C C . GLY A 1 572 ? -7.613 -10.200 -12.933 1.00 96.25 572 GLY A C 1
ATOM 4449 O O . GLY A 1 572 ? -8.445 -10.183 -13.843 1.00 96.25 572 GLY A O 1
ATOM 4450 N N . LEU A 1 573 ? -6.952 -9.102 -12.551 1.00 94.62 573 LEU A N 1
ATOM 4451 C CA . LEU A 1 573 ? -7.162 -7.757 -13.114 1.00 94.62 573 LEU A CA 1
ATOM 4452 C C . LEU A 1 573 ? -6.836 -7.664 -14.609 1.00 94.62 573 LEU A C 1
ATOM 4454 O O . LEU A 1 573 ? -7.438 -6.868 -15.326 1.00 94.62 573 LEU A O 1
ATOM 4458 N N . THR A 1 574 ? -5.908 -8.490 -15.084 1.00 94.94 574 THR A N 1
ATOM 4459 C CA . THR A 1 574 ? -5.479 -8.536 -16.490 1.00 94.94 574 THR A CA 1
ATOM 4460 C C . THR A 1 574 ? -6.099 -9.699 -17.272 1.00 94.94 574 THR A C 1
ATOM 4462 O O . THR A 1 574 ? -5.759 -9.924 -18.434 1.00 94.94 574 THR A O 1
ATOM 4465 N N . SER A 1 575 ? -7.036 -10.430 -16.663 1.00 92.06 575 SER A N 1
ATOM 4466 C CA . SER A 1 575 ? -7.801 -11.482 -17.330 1.00 92.06 575 SER A CA 1
ATOM 4467 C C . SER A 1 575 ? -8.889 -10.906 -18.241 1.00 92.06 575 SER A C 1
ATOM 4469 O O . SER A 1 575 ? -9.548 -9.916 -17.923 1.00 92.06 575 SER A O 1
ATOM 4471 N N . SER A 1 576 ? -9.146 -11.592 -19.355 1.00 80.56 576 SER A N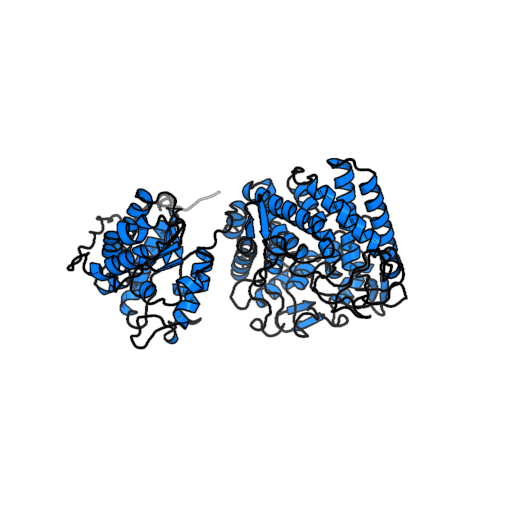 1
ATOM 4472 C CA . SER A 1 576 ? -10.326 -11.364 -20.203 1.00 80.56 576 SER A CA 1
ATOM 4473 C C . SER A 1 576 ? -11.540 -12.216 -19.792 1.00 80.56 576 SER A C 1
ATOM 4475 O O . SER A 1 576 ? -12.597 -12.092 -20.414 1.00 80.56 576 SER A O 1
ATOM 4477 N N . SER A 1 577 ? -11.405 -13.085 -18.781 1.00 73.19 577 SER A N 1
ATOM 4478 C CA . SER A 1 577 ? -12.480 -13.972 -18.311 1.00 73.19 577 SER A CA 1
ATOM 4479 C C . SER A 1 577 ? -13.546 -13.217 -17.497 1.00 73.19 577 SER A C 1
ATOM 4481 O O . SER A 1 577 ? -13.227 -12.208 -16.871 1.00 73.19 577 SER A O 1
ATOM 4483 N N . PRO A 1 578 ? -14.811 -13.686 -17.457 1.00 68.94 578 PRO A N 1
ATOM 4484 C CA . PRO A 1 578 ? -15.843 -13.104 -16.592 1.00 68.94 578 PRO A CA 1
ATOM 4485 C C . PRO A 1 578 ? -15.548 -13.274 -15.087 1.00 68.94 578 PRO A C 1
ATOM 4487 O O . PRO A 1 578 ? -14.986 -14.280 -14.677 1.00 68.94 578 PRO A O 1
ATOM 4490 N N . ALA A 1 579 ? -16.035 -12.362 -14.240 1.00 67.31 579 ALA A N 1
ATOM 4491 C CA . ALA A 1 579 ? -15.725 -12.331 -12.798 1.00 67.31 579 ALA A CA 1
ATOM 4492 C C . ALA A 1 579 ? -16.218 -13.521 -11.959 1.00 67.31 579 ALA A C 1
ATOM 4494 O O . ALA A 1 579 ? -15.658 -13.808 -10.900 1.00 67.31 579 ALA A O 1
ATOM 4495 N N . ASP A 1 580 ? -17.267 -14.211 -12.404 1.00 66.00 580 ASP A N 1
ATOM 4496 C CA . ASP A 1 580 ? -17.890 -15.317 -11.663 1.00 66.00 580 ASP A CA 1
ATOM 4497 C C . ASP A 1 580 ? -17.562 -16.699 -12.258 1.00 66.00 580 ASP A C 1
ATOM 4499 O O . ASP A 1 580 ? -18.149 -17.703 -11.853 1.00 66.00 580 ASP A O 1
ATOM 4503 N N . SER A 1 581 ? -16.653 -16.772 -13.240 1.00 67.00 581 SER A N 1
ATOM 4504 C CA . SER A 1 581 ? -16.306 -18.023 -13.925 1.00 67.00 581 SER A CA 1
ATOM 4505 C C . SER A 1 581 ? -14.925 -17.981 -14.579 1.00 67.00 581 SER A C 1
ATOM 4507 O O . SER A 1 581 ? -14.518 -16.947 -15.094 1.00 67.00 581 SER A O 1
ATOM 4509 N N . GLY A 1 582 ? -14.249 -19.123 -14.684 1.00 87.00 582 GLY A N 1
ATOM 4510 C CA . GLY A 1 582 ? -12.920 -19.177 -15.294 1.00 87.00 582 GLY A CA 1
ATOM 4511 C C . GLY A 1 582 ? -11.873 -18.491 -14.417 1.00 87.00 582 GLY A C 1
ATOM 4512 O O . GLY A 1 582 ? -11.989 -18.499 -13.194 1.00 87.00 582 GLY A O 1
ATOM 4513 N N . GLU A 1 583 ? -10.874 -17.872 -15.045 1.00 91.62 583 GLU A N 1
ATOM 4514 C CA . GLU A 1 583 ? -9.651 -17.428 -14.363 1.00 91.62 583 GLU A CA 1
ATOM 4515 C C . GLU A 1 583 ? -9.917 -16.498 -13.166 1.00 91.62 583 GLU A C 1
ATOM 4517 O O . GLU A 1 583 ? -9.376 -16.726 -12.091 1.00 91.62 583 GLU A O 1
ATOM 4522 N N . GLN A 1 584 ? -10.802 -15.501 -13.288 1.00 91.06 584 GLN A N 1
ATOM 4523 C CA . GLN A 1 584 ? -11.078 -14.563 -12.187 1.00 91.06 584 GLN A CA 1
ATOM 4524 C C . GLN A 1 584 ? -11.696 -15.244 -10.952 1.00 91.06 584 GLN A C 1
ATOM 4526 O O . GLN A 1 584 ? -11.372 -14.881 -9.818 1.00 91.06 584 GLN A O 1
ATOM 4531 N N . ALA A 1 585 ? -12.547 -16.255 -11.153 1.00 91.31 585 ALA A N 1
ATOM 4532 C CA . ALA A 1 585 ? -13.142 -17.015 -10.055 1.00 91.31 585 ALA A CA 1
ATOM 4533 C C . ALA A 1 585 ? -12.116 -17.932 -9.372 1.00 91.31 585 ALA A C 1
ATOM 4535 O O . ALA A 1 585 ? -12.112 -18.033 -8.143 1.00 91.31 585 ALA A O 1
ATOM 4536 N N . ASP A 1 586 ? -11.224 -18.548 -10.150 1.00 93.75 586 ASP A N 1
ATOM 4537 C CA . ASP A 1 586 ? -10.138 -19.380 -9.623 1.00 93.75 586 ASP A CA 1
ATOM 4538 C C . ASP A 1 586 ? -9.149 -18.548 -8.791 1.00 93.75 586 ASP A C 1
ATOM 4540 O O . ASP A 1 586 ? -8.729 -18.984 -7.719 1.00 93.75 586 ASP A O 1
ATOM 4544 N N . ILE A 1 587 ? -8.860 -17.314 -9.218 1.00 95.88 587 ILE A N 1
ATOM 4545 C CA . ILE A 1 587 ? -8.044 -16.358 -8.458 1.00 95.88 587 ILE A CA 1
ATOM 4546 C C . ILE A 1 587 ? -8.690 -15.993 -7.120 1.00 95.88 587 ILE A C 1
ATOM 4548 O O . ILE A 1 587 ? -8.025 -16.062 -6.088 1.00 95.88 587 ILE A O 1
ATOM 4552 N N . VAL A 1 588 ? -9.983 -15.642 -7.098 1.00 96.06 588 VAL A N 1
ATOM 4553 C CA . VAL A 1 588 ? -10.679 -15.338 -5.830 1.00 96.06 588 VAL A CA 1
ATOM 4554 C C . VAL A 1 588 ? -10.627 -16.543 -4.893 1.00 96.06 588 VAL A C 1
ATOM 4556 O O . VAL A 1 588 ? -10.341 -16.388 -3.710 1.00 96.06 588 VAL A O 1
ATOM 4559 N N . LYS A 1 589 ? -10.839 -17.753 -5.418 1.00 95.94 589 LYS A N 1
ATOM 4560 C CA . LYS A 1 589 ? -10.751 -18.982 -4.628 1.00 95.94 589 LYS A CA 1
ATOM 4561 C C . LYS A 1 589 ? -9.351 -19.199 -4.042 1.00 95.94 589 LYS A C 1
ATOM 4563 O O . LYS A 1 589 ? -9.257 -19.575 -2.878 1.00 95.94 589 LYS A O 1
ATOM 4568 N N . ALA A 1 590 ? -8.292 -18.970 -4.819 1.00 97.06 590 ALA A N 1
ATOM 4569 C CA . ALA A 1 590 ? -6.913 -19.105 -4.346 1.00 97.06 590 ALA A CA 1
ATOM 4570 C C . ALA A 1 590 ? -6.582 -18.091 -3.237 1.00 97.06 590 ALA A C 1
ATOM 4572 O O . ALA A 1 590 ? -5.996 -18.466 -2.227 1.00 97.06 590 ALA A O 1
ATOM 4573 N N . LEU A 1 591 ? -7.031 -16.839 -3.379 1.00 98.00 591 LEU A N 1
ATOM 4574 C CA . LEU A 1 591 ? -6.834 -15.782 -2.376 1.00 98.00 591 LEU A CA 1
ATOM 4575 C C . LEU A 1 591 ? -7.581 -16.064 -1.064 1.00 98.00 591 LEU A C 1
ATOM 4577 O O . LEU A 1 591 ? -7.048 -15.840 0.017 1.00 98.00 591 LEU A O 1
ATOM 4581 N N . LEU A 1 592 ? -8.801 -16.603 -1.137 1.00 97.25 592 LEU A N 1
ATOM 4582 C CA . LEU A 1 592 ? -9.524 -17.046 0.062 1.00 97.25 592 LEU A CA 1
ATOM 4583 C C . LEU A 1 592 ? -8.850 -18.257 0.716 1.00 97.25 592 LEU A C 1
ATOM 4585 O O . LEU A 1 592 ? -8.847 -18.378 1.935 1.00 97.25 592 LEU A O 1
ATOM 4589 N N . ALA A 1 593 ? -8.267 -19.152 -0.085 1.00 96.19 593 ALA A N 1
ATOM 4590 C CA . ALA A 1 593 ? -7.541 -20.313 0.416 1.00 96.19 593 ALA A CA 1
ATOM 4591 C C . ALA A 1 593 ? -6.176 -19.958 1.033 1.00 96.19 593 ALA A C 1
ATOM 4593 O O . ALA A 1 593 ? -5.635 -20.776 1.771 1.00 96.19 593 ALA A O 1
ATOM 4594 N N . SER A 1 594 ? -5.617 -18.777 0.746 1.00 96.00 594 SER A N 1
ATOM 4595 C CA . SER A 1 594 ? -4.369 -18.310 1.363 1.00 96.00 594 SER A CA 1
ATOM 4596 C C . SER A 1 594 ? -4.557 -17.643 2.729 1.00 96.00 594 SER A C 1
ATOM 4598 O O . SER A 1 594 ? -3.571 -17.479 3.436 1.00 96.00 594 SER A O 1
ATOM 4600 N N . ASP A 1 595 ? -5.784 -17.281 3.121 1.00 90.25 595 ASP A N 1
ATOM 4601 C CA . ASP A 1 595 ? -6.076 -16.651 4.420 1.00 90.25 595 ASP A CA 1
ATOM 4602 C C . ASP A 1 595 ? -5.868 -17.659 5.581 1.00 90.25 595 ASP A C 1
ATOM 4604 O O . ASP A 1 595 ? -6.579 -18.667 5.660 1.00 90.25 595 ASP A O 1
ATOM 4608 N N . PRO A 1 596 ? -4.926 -17.436 6.520 1.00 84.12 596 PRO A N 1
ATOM 4609 C CA . PRO A 1 596 ? -4.705 -18.289 7.690 1.00 84.12 596 PRO A CA 1
ATOM 4610 C C . PRO A 1 596 ? -5.816 -18.183 8.753 1.00 84.12 596 PRO A C 1
ATOM 4612 O O . PRO A 1 596 ? -5.787 -18.936 9.732 1.00 84.12 596 PRO A O 1
ATOM 4615 N N . GLY A 1 597 ? -6.789 -17.288 8.564 1.00 81.56 597 GLY A N 1
ATOM 4616 C CA . GLY A 1 597 ? -7.915 -17.003 9.454 1.00 81.56 597 GLY A CA 1
ATOM 4617 C C . GLY A 1 597 ? -7.884 -15.600 10.069 1.00 81.56 597 GLY A C 1
ATOM 4618 O O . GLY A 1 597 ? -8.689 -15.324 10.957 1.00 81.56 597 GLY A O 1
ATOM 4619 N N . ASP A 1 598 ? -6.961 -14.733 9.645 1.00 78.88 598 ASP A N 1
ATOM 4620 C CA . ASP A 1 598 ? -6.862 -13.339 10.100 1.00 78.88 598 ASP A CA 1
ATOM 4621 C C . ASP A 1 598 ? -7.605 -12.356 9.180 1.00 78.88 598 ASP A C 1
ATOM 4623 O O . ASP A 1 598 ? -7.770 -11.184 9.534 1.00 78.88 598 ASP A O 1
ATOM 4627 N N . HIS A 1 599 ? -8.124 -12.852 8.051 1.00 89.25 599 HIS A N 1
ATOM 4628 C CA . HIS A 1 599 ? -8.879 -12.091 7.062 1.00 89.25 599 HIS A CA 1
ATOM 4629 C C . HIS A 1 599 ? -8.067 -10.973 6.414 1.00 89.25 599 HIS A C 1
ATOM 4631 O O . HIS A 1 599 ? -8.625 -9.949 6.020 1.00 89.25 599 HIS A O 1
ATOM 4637 N N . LEU A 1 600 ? -6.758 -11.172 6.281 1.00 90.88 600 LEU A N 1
ATOM 4638 C CA . LEU A 1 600 ? -5.869 -10.305 5.524 1.00 90.88 600 LEU A CA 1
ATOM 4639 C C . LEU A 1 600 ? -5.112 -11.115 4.471 1.00 90.88 600 LEU A C 1
ATOM 4641 O O . LEU A 1 600 ? -4.996 -12.336 4.536 1.00 90.88 600 LEU A O 1
ATOM 4645 N N . LEU A 1 601 ? -4.609 -10.405 3.468 1.00 96.81 601 LEU A N 1
ATOM 4646 C CA . LEU A 1 601 ? -3.622 -10.928 2.539 1.00 96.81 601 LEU A CA 1
ATOM 4647 C C . LEU A 1 601 ? -2.219 -10.538 2.994 1.00 96.81 601 LEU A C 1
ATOM 4649 O O . LEU A 1 601 ? -1.988 -9.418 3.456 1.00 96.81 601 LEU A O 1
ATOM 4653 N N . HIS A 1 602 ? -1.298 -11.472 2.808 1.00 96.75 602 HIS A N 1
ATOM 4654 C CA . HIS A 1 602 ? 0.096 -11.388 3.231 1.00 96.75 602 HIS A CA 1
ATOM 4655 C C . HIS A 1 602 ? 1.019 -11.085 2.051 1.00 96.75 602 HIS A C 1
ATOM 4657 O O . HIS A 1 602 ? 0.574 -10.977 0.907 1.00 96.75 602 HIS A O 1
ATOM 4663 N N . GLU A 1 603 ? 2.315 -10.943 2.317 1.00 97.69 603 GLU A N 1
ATOM 4664 C CA . GLU A 1 603 ? 3.315 -10.776 1.258 1.00 97.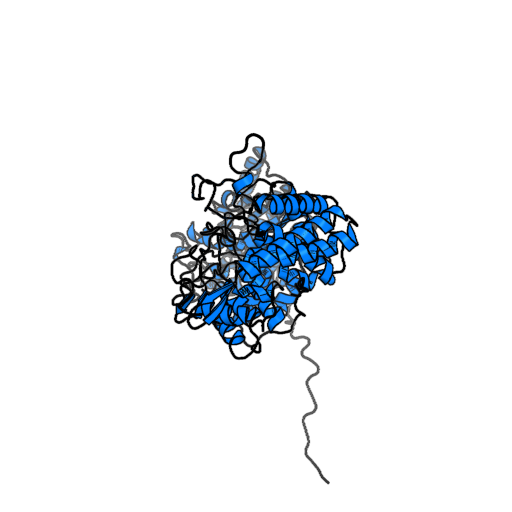69 603 GLU A CA 1
ATOM 4665 C C . GLU A 1 603 ? 3.400 -12.030 0.385 1.00 97.69 603 GLU A C 1
ATOM 4667 O O . GLU A 1 603 ? 3.207 -11.961 -0.827 1.00 97.69 603 GLU A O 1
ATOM 4672 N N . SER A 1 604 ? 3.618 -13.188 1.008 1.00 98.44 604 SER A N 1
ATOM 4673 C CA . SER A 1 604 ? 3.709 -14.472 0.317 1.00 98.44 604 SER A CA 1
ATOM 4674 C C . SER A 1 604 ? 3.222 -15.626 1.183 1.00 98.44 604 SER A C 1
ATOM 4676 O O . SER A 1 604 ? 3.193 -15.501 2.406 1.00 98.44 604 SER A O 1
ATOM 4678 N N . TYR A 1 605 ? 2.865 -16.756 0.569 1.00 98.38 605 TYR A N 1
ATOM 4679 C CA . TYR A 1 605 ? 2.439 -17.971 1.267 1.00 98.38 605 TYR A CA 1
ATOM 4680 C C . TYR A 1 605 ? 2.925 -19.259 0.581 1.00 98.38 605 TYR A C 1
ATOM 4682 O O . TYR A 1 605 ? 3.107 -19.304 -0.639 1.00 98.38 605 TYR A O 1
ATOM 4690 N N . ASP A 1 606 ? 3.120 -20.321 1.370 1.00 98.31 606 ASP A N 1
ATOM 4691 C CA . ASP A 1 606 ? 3.377 -21.679 0.874 1.00 98.31 606 ASP A CA 1
ATOM 4692 C C . ASP A 1 606 ? 2.108 -22.189 0.159 1.00 98.31 606 ASP A C 1
ATOM 4694 O O . ASP A 1 606 ? 1.045 -22.281 0.785 1.00 98.31 606 ASP A O 1
ATOM 4698 N N . PRO A 1 607 ? 2.175 -22.548 -1.137 1.00 97.56 607 PRO A N 1
ATOM 4699 C CA . PRO A 1 607 ? 0.999 -22.934 -1.910 1.00 97.56 607 PRO A CA 1
ATOM 4700 C C . PRO A 1 607 ? 0.372 -24.261 -1.458 1.00 97.56 607 PRO A C 1
ATOM 4702 O O . PRO A 1 607 ? -0.682 -24.636 -1.974 1.00 97.56 607 PRO A O 1
ATOM 4705 N N . ASP A 1 608 ? 0.971 -24.968 -0.499 1.00 98.00 608 ASP A N 1
ATOM 4706 C CA . ASP A 1 608 ? 0.417 -26.163 0.131 1.00 98.00 608 ASP A CA 1
ATOM 4707 C C . ASP A 1 608 ? 0.009 -25.963 1.603 1.00 98.00 608 ASP A C 1
ATOM 4709 O O . ASP A 1 608 ? -0.671 -26.840 2.157 1.00 98.00 608 ASP A O 1
ATOM 4713 N N . ASP A 1 609 ? 0.349 -24.832 2.235 1.00 97.31 609 ASP A N 1
ATOM 4714 C CA . ASP A 1 609 ? 0.066 -24.550 3.650 1.00 97.31 609 ASP A CA 1
ATOM 4715 C C . ASP A 1 609 ? -0.100 -23.045 3.952 1.00 97.31 609 ASP A C 1
ATOM 4717 O O . ASP A 1 609 ? 0.867 -22.335 4.224 1.00 97.31 609 ASP A O 1
ATOM 4721 N N . GLN A 1 610 ? -1.353 -22.576 4.015 1.00 91.38 610 GLN A N 1
ATOM 4722 C CA . GLN A 1 610 ? -1.712 -21.176 4.300 1.00 91.38 610 GLN A CA 1
ATOM 4723 C C . GLN A 1 610 ? -1.193 -20.649 5.647 1.00 91.38 610 GLN A C 1
ATOM 4725 O O . GLN A 1 610 ? -1.158 -19.445 5.858 1.00 91.38 610 GLN A O 1
ATOM 4730 N N . LYS A 1 611 ? -0.778 -21.518 6.581 1.00 93.50 611 LYS A N 1
ATOM 4731 C CA . LYS A 1 611 ? -0.204 -21.083 7.867 1.00 93.50 611 LYS A CA 1
ATOM 4732 C C . LYS A 1 611 ? 1.258 -20.657 7.756 1.00 93.50 611 LYS A C 1
ATOM 4734 O O . LYS A 1 611 ? 1.800 -20.109 8.714 1.00 93.50 611 LYS A O 1
ATOM 4739 N N . LYS A 1 612 ? 1.907 -20.930 6.624 1.00 96.38 612 LYS A N 1
ATOM 4740 C CA . LYS A 1 612 ? 3.266 -20.485 6.335 1.00 96.38 612 LYS A CA 1
ATOM 4741 C C . LYS A 1 612 ? 3.208 -19.322 5.359 1.00 96.38 612 LYS A C 1
ATOM 4743 O O . LYS A 1 612 ? 3.105 -19.517 4.152 1.00 96.38 612 LYS A O 1
ATOM 4748 N N . PHE A 1 613 ? 3.324 -18.123 5.899 1.00 97.25 613 PHE A N 1
ATOM 4749 C CA . PHE A 1 613 ? 3.306 -16.888 5.131 1.00 97.25 613 PHE A CA 1
ATOM 4750 C C . PHE A 1 613 ? 4.352 -15.905 5.661 1.00 97.25 613 PHE A C 1
ATOM 4752 O O . PHE A 1 613 ? 4.920 -16.105 6.740 1.00 97.25 613 PHE A O 1
ATOM 4759 N N . THR A 1 614 ? 4.621 -14.855 4.894 1.00 95.12 614 THR A N 1
ATOM 4760 C CA . THR A 1 614 ? 5.496 -13.740 5.282 1.00 95.12 614 THR A CA 1
ATOM 4761 C C . THR A 1 614 ? 4.690 -12.451 5.422 1.00 95.12 614 THR A C 1
ATOM 4763 O O . THR A 1 614 ? 3.701 -12.265 4.723 1.00 95.12 614 THR A O 1
ATOM 4766 N N . ARG A 1 615 ? 5.113 -11.568 6.338 1.00 90.62 615 ARG A N 1
ATOM 4767 C CA . ARG A 1 615 ? 4.486 -10.270 6.664 1.00 90.62 615 ARG A CA 1
ATOM 4768 C C . ARG A 1 615 ? 3.000 -10.346 7.071 1.00 90.62 615 ARG A C 1
ATOM 4770 O O . ARG A 1 615 ? 2.124 -10.296 6.210 1.00 90.62 615 ARG A O 1
ATOM 4777 N N . PRO A 1 616 ? 2.690 -10.439 8.382 1.00 82.94 616 PRO A N 1
ATOM 4778 C CA . PRO A 1 616 ? 1.314 -10.512 8.889 1.00 82.94 616 PRO A CA 1
ATOM 4779 C C . PRO A 1 616 ? 0.495 -9.228 8.696 1.00 82.94 616 PRO A C 1
ATOM 4781 O O . PRO A 1 616 ? -0.730 -9.291 8.707 1.00 82.94 616 PRO A O 1
ATOM 4784 N N . ASP A 1 617 ? 1.142 -8.069 8.544 1.00 83.56 617 ASP A N 1
ATOM 4785 C CA . ASP A 1 617 ? 0.461 -6.795 8.296 1.00 83.56 617 ASP A CA 1
ATOM 4786 C C . ASP A 1 617 ? 1.134 -6.075 7.132 1.00 83.56 617 ASP A C 1
ATOM 4788 O O . ASP A 1 617 ? 2.140 -5.386 7.301 1.00 83.56 617 ASP A O 1
ATOM 4792 N N . PHE A 1 618 ? 0.577 -6.265 5.938 1.00 92.69 618 PHE A N 1
ATOM 4793 C CA . PHE A 1 618 ? 1.057 -5.630 4.721 1.00 92.69 618 PHE A CA 1
ATOM 4794 C C . PHE A 1 618 ? -0.106 -4.982 3.968 1.00 92.69 618 PHE A C 1
ATOM 4796 O O . PHE A 1 618 ? -0.987 -5.659 3.436 1.00 92.69 618 PHE A O 1
ATOM 4803 N N . GLY A 1 619 ? -0.134 -3.650 3.915 1.00 93.69 619 GLY A N 1
ATOM 4804 C CA . GLY A 1 619 ? -1.283 -2.918 3.378 1.00 93.69 619 GLY A CA 1
ATOM 4805 C C . GLY A 1 619 ? -1.538 -3.110 1.893 1.00 93.69 619 GLY A C 1
ATOM 4806 O O . GLY A 1 619 ? -2.683 -3.062 1.442 1.00 93.69 619 GLY A O 1
ATOM 4807 N N . TRP A 1 620 ? -0.482 -3.315 1.110 1.00 97.62 620 TRP A N 1
ATOM 4808 C CA . TRP A 1 620 ? -0.583 -3.257 -0.342 1.00 97.62 620 TRP A CA 1
ATOM 4809 C C . TRP A 1 620 ? -1.385 -4.423 -0.954 1.00 97.62 620 TRP A C 1
ATOM 4811 O O . TRP A 1 620 ? -2.335 -4.135 -1.691 1.00 97.62 620 TRP A O 1
ATOM 4821 N N . PRO A 1 621 ? -1.126 -5.706 -0.626 1.00 98.19 621 PRO A N 1
ATOM 4822 C CA . PRO A 1 621 ? -1.960 -6.813 -1.103 1.00 98.19 621 PRO A CA 1
ATOM 4823 C C . PRO A 1 621 ? -3.448 -6.630 -0.777 1.00 98.19 621 PRO A C 1
ATOM 4825 O O . PRO A 1 621 ? -4.313 -6.854 -1.625 1.00 98.19 621 PRO A O 1
ATOM 4828 N N . ASN A 1 622 ? -3.743 -6.144 0.430 1.00 98.19 622 ASN A N 1
ATOM 4829 C CA . ASN A 1 622 ? -5.095 -5.886 0.923 1.00 98.19 622 ASN A CA 1
ATOM 4830 C C . ASN A 1 622 ? -5.814 -4.774 0.141 1.00 98.19 622 ASN A C 1
ATOM 4832 O O . ASN A 1 622 ? -6.976 -4.925 -0.260 1.00 98.19 622 ASN A O 1
ATOM 4836 N N . ALA A 1 623 ? -5.113 -3.675 -0.133 1.00 98.19 623 ALA A N 1
ATOM 4837 C CA . ALA A 1 623 ? -5.619 -2.583 -0.953 1.00 98.19 623 ALA A CA 1
ATOM 4838 C C . ALA A 1 623 ? -5.879 -3.032 -2.399 1.00 98.19 623 ALA A C 1
ATOM 4840 O O . ALA A 1 623 ? -6.975 -2.824 -2.927 1.00 98.19 623 ALA A O 1
ATOM 4841 N N . LEU A 1 624 ? -4.910 -3.706 -3.026 1.00 98.31 624 LEU A N 1
ATOM 4842 C CA . LEU A 1 624 ? -5.040 -4.160 -4.411 1.00 98.31 624 LEU A CA 1
ATOM 4843 C C . LEU A 1 624 ? -6.172 -5.186 -4.565 1.00 98.31 624 LEU A C 1
ATOM 4845 O O . LEU A 1 624 ? -6.931 -5.129 -5.532 1.00 98.31 624 LEU A O 1
ATOM 4849 N N . PHE A 1 625 ? -6.345 -6.082 -3.590 1.00 98.44 625 PHE A N 1
ATOM 4850 C CA . PHE A 1 625 ? -7.476 -7.008 -3.561 1.00 98.44 625 PHE A CA 1
ATOM 4851 C C . PHE A 1 625 ? -8.815 -6.281 -3.479 1.00 98.44 625 PHE A C 1
ATOM 4853 O O . PHE A 1 625 ? -9.757 -6.623 -4.194 1.00 98.44 625 PHE A O 1
ATOM 4860 N N . SER A 1 626 ? -8.895 -5.243 -2.649 1.00 97.69 626 SER A N 1
ATOM 4861 C CA . SER A 1 626 ? -10.103 -4.429 -2.525 1.00 97.69 626 SER A CA 1
ATOM 4862 C C . SER A 1 626 ? -10.460 -3.758 -3.854 1.00 97.69 626 SER A C 1
ATOM 4864 O O . SER A 1 626 ? -11.617 -3.804 -4.273 1.00 97.69 626 SER A O 1
ATOM 4866 N N . GLU A 1 627 ? -9.474 -3.202 -4.568 1.00 96.81 627 GLU A N 1
ATOM 4867 C CA . GLU A 1 627 ? -9.668 -2.688 -5.932 1.00 96.81 627 GLU A CA 1
ATOM 4868 C C . GLU A 1 627 ? -10.132 -3.791 -6.891 1.00 96.81 627 GLU A C 1
ATOM 4870 O O . GLU A 1 627 ? -11.113 -3.600 -7.613 1.00 96.81 627 GLU A O 1
ATOM 4875 N N . TYR A 1 628 ? -9.495 -4.962 -6.862 1.00 96.81 628 TYR A N 1
ATOM 4876 C CA . TYR A 1 628 ? -9.875 -6.090 -7.707 1.00 96.81 628 TYR A CA 1
ATOM 4877 C C . TYR A 1 628 ? -11.324 -6.524 -7.501 1.00 96.81 628 TYR A C 1
ATOM 4879 O O . TYR A 1 628 ? -12.048 -6.700 -8.483 1.00 96.81 628 TYR A O 1
ATOM 4887 N N . ILE A 1 629 ? -11.791 -6.648 -6.258 1.00 96.62 629 ILE A N 1
ATOM 4888 C CA . ILE A 1 629 ? -13.182 -7.017 -5.974 1.00 96.62 629 ILE A CA 1
ATOM 4889 C C . ILE A 1 629 ? -14.149 -5.915 -6.411 1.00 96.62 629 ILE A C 1
ATOM 4891 O O . ILE A 1 629 ? -15.130 -6.213 -7.094 1.00 96.62 629 ILE A O 1
ATOM 4895 N N . LEU A 1 630 ? -13.862 -4.646 -6.099 1.00 94.75 630 LEU A N 1
ATOM 4896 C CA . LEU A 1 630 ? -14.706 -3.520 -6.515 1.00 94.75 630 LEU A CA 1
ATOM 4897 C C . LEU A 1 630 ? -14.880 -3.472 -8.042 1.00 94.75 630 LEU A C 1
ATOM 4899 O O . LEU A 1 630 ? -15.994 -3.263 -8.537 1.00 94.75 630 LEU A O 1
ATOM 4903 N N . VAL A 1 631 ? -13.794 -3.683 -8.789 1.00 92.50 631 VAL A N 1
ATOM 4904 C CA . VAL A 1 631 ? -13.784 -3.641 -10.256 1.00 92.50 631 VAL A CA 1
ATOM 4905 C C . VAL A 1 631 ? -14.420 -4.891 -10.864 1.00 92.50 631 VAL A C 1
ATOM 4907 O O . VAL A 1 631 ? -15.326 -4.777 -11.691 1.00 92.50 631 VAL A O 1
ATOM 4910 N N . SER A 1 632 ? -13.989 -6.088 -10.457 1.00 90.50 632 SER A N 1
ATOM 4911 C CA . SER A 1 632 ? -14.471 -7.355 -11.032 1.00 90.50 632 SER A CA 1
ATOM 4912 C C . SER A 1 632 ? -15.965 -7.572 -10.778 1.00 90.50 632 SER A C 1
ATOM 4914 O O . SER A 1 632 ? -16.689 -8.008 -11.675 1.00 90.50 632 SER A O 1
ATOM 4916 N N . ARG A 1 633 ? -16.476 -7.157 -9.611 1.00 88.69 633 ARG A N 1
ATOM 4917 C CA . ARG A 1 633 ? -17.913 -7.182 -9.285 1.00 88.69 633 ARG A CA 1
ATOM 4918 C C . ARG A 1 633 ? -18.696 -6.000 -9.868 1.00 88.69 633 ARG A C 1
ATOM 4920 O O . ARG A 1 633 ? -19.889 -5.872 -9.599 1.00 88.69 633 ARG A O 1
ATOM 4927 N N . LYS A 1 634 ? -18.059 -5.149 -10.686 1.00 89.62 634 LYS A N 1
ATOM 4928 C CA . LYS A 1 634 ? -18.657 -3.970 -11.343 1.00 89.62 634 LYS A CA 1
ATOM 4929 C C . LYS A 1 634 ? -19.336 -3.008 -10.363 1.00 89.62 634 LYS A C 1
ATOM 4931 O O . LYS A 1 634 ? -20.307 -2.338 -10.713 1.00 89.62 634 LYS A O 1
ATOM 4936 N N . MET A 1 635 ? -18.833 -2.942 -9.134 1.00 91.19 635 MET A N 1
ATOM 4937 C CA . MET A 1 635 ? -19.316 -2.001 -8.121 1.00 91.19 635 MET A CA 1
ATOM 4938 C C . MET A 1 635 ? -18.822 -0.584 -8.405 1.00 91.19 635 MET A C 1
ATOM 4940 O O . MET A 1 635 ? -19.469 0.397 -8.037 1.00 91.19 635 MET A O 1
ATOM 4944 N N . VAL A 1 636 ? -17.679 -0.485 -9.083 1.00 93.19 636 VAL A N 1
ATOM 4945 C CA . VAL A 1 636 ? -17.076 0.761 -9.546 1.00 93.19 636 VAL A CA 1
ATOM 4946 C C . VAL A 1 636 ? -16.666 0.631 -11.010 1.00 93.19 636 VAL A C 1
ATOM 4948 O O . VAL A 1 636 ? -16.428 -0.466 -11.519 1.00 93.19 636 VAL A O 1
ATOM 4951 N N . THR A 1 637 ? -16.570 1.765 -11.697 1.00 91.44 637 THR A N 1
ATOM 4952 C CA . THR A 1 637 ? -15.889 1.840 -12.995 1.00 91.44 637 THR A CA 1
ATOM 4953 C C . THR A 1 637 ? -14.386 1.822 -12.746 1.00 91.44 637 THR A C 1
ATOM 4955 O O . THR A 1 637 ? -13.977 2.570 -11.862 1.00 91.44 637 THR A O 1
ATOM 4958 N N . PRO A 1 638 ? -13.571 1.064 -13.507 1.00 91.12 638 PRO A N 1
ATOM 4959 C CA . PRO A 1 638 ? -12.116 1.095 -13.377 1.00 91.12 638 PRO A CA 1
ATOM 4960 C C . PRO A 1 638 ? -11.564 2.521 -13.344 1.00 91.12 638 PRO A C 1
ATOM 4962 O O . PRO A 1 638 ? -12.040 3.391 -14.085 1.00 91.12 638 PRO A O 1
ATOM 4965 N N . LEU A 1 639 ? -10.566 2.759 -12.489 1.00 91.31 639 LEU A N 1
ATOM 4966 C CA . LEU A 1 639 ? -9.888 4.050 -12.451 1.00 91.31 639 LEU A CA 1
ATOM 4967 C C . LEU A 1 639 ? -9.307 4.390 -13.827 1.00 91.31 639 LEU A C 1
ATOM 4969 O O . LEU A 1 639 ? -8.837 3.500 -14.539 1.00 91.31 639 LEU A O 1
ATOM 4973 N N . PRO A 1 640 ? -9.306 5.677 -14.205 1.00 86.88 640 PRO A N 1
ATOM 4974 C CA . PRO A 1 640 ? -8.593 6.106 -15.392 1.00 86.88 640 PRO A CA 1
ATOM 4975 C C . PRO A 1 640 ? -7.110 5.764 -15.235 1.00 86.88 640 PRO A C 1
ATOM 4977 O O . PRO A 1 640 ? -6.518 5.982 -14.177 1.00 86.88 640 PRO A O 1
ATOM 4980 N N . VAL A 1 641 ? -6.513 5.270 -16.312 1.00 85.06 641 VAL A N 1
ATOM 4981 C CA . VAL A 1 641 ? -5.076 5.012 -16.428 1.00 85.06 641 VAL A CA 1
ATOM 4982 C C . VAL A 1 641 ? -4.574 5.780 -17.654 1.00 85.06 641 VAL A C 1
ATOM 4984 O O . VAL A 1 641 ? -5.308 5.855 -18.649 1.00 85.06 641 VAL A O 1
ATOM 4987 N N . PRO A 1 642 ? -3.388 6.412 -17.613 1.00 89.25 642 PRO A N 1
ATOM 4988 C CA . PRO A 1 642 ? -2.797 6.991 -18.811 1.00 89.25 642 PRO A CA 1
ATOM 4989 C C . PRO A 1 642 ? -2.552 5.865 -19.820 1.00 89.25 642 PRO A C 1
ATOM 4991 O O . PRO A 1 642 ? -1.869 4.899 -19.511 1.00 89.25 642 PRO A O 1
ATOM 4994 N N . VAL A 1 643 ? -3.134 5.960 -21.014 1.00 88.00 643 VAL A N 1
ATOM 4995 C CA . VAL A 1 643 ? -2.961 4.923 -22.040 1.00 88.00 643 VAL A CA 1
ATOM 4996 C C . VAL A 1 643 ? -1.870 5.360 -23.001 1.00 88.00 643 VAL A C 1
ATOM 4998 O O . VAL A 1 643 ? -2.004 6.400 -23.658 1.00 88.00 643 VAL A O 1
ATOM 5001 N N . TRP A 1 644 ? -0.816 4.555 -23.105 1.00 89.31 644 TRP A N 1
ATOM 5002 C CA . TRP A 1 644 ? 0.149 4.676 -24.186 1.00 89.31 644 TRP A CA 1
ATOM 5003 C C . TRP A 1 644 ? -0.431 4.033 -25.447 1.00 89.31 644 TRP A C 1
ATOM 5005 O O . TRP A 1 644 ? -0.900 2.900 -25.426 1.00 89.31 644 TRP A O 1
ATOM 5015 N N . LYS A 1 645 ? -0.466 4.787 -26.549 1.00 76.75 645 LYS A N 1
ATOM 5016 C CA . LYS A 1 645 ? -0.904 4.275 -27.851 1.00 76.75 645 LYS A CA 1
ATOM 5017 C C . LYS A 1 645 ? 0.328 4.127 -28.727 1.00 76.75 645 LYS A C 1
ATOM 5019 O O . LYS A 1 645 ? 0.932 5.143 -29.071 1.00 76.75 645 LYS A O 1
ATOM 5024 N N . HIS A 1 646 ? 0.681 2.878 -29.017 1.00 60.59 646 HIS A N 1
ATOM 5025 C CA . HIS A 1 646 ? 1.816 2.509 -29.860 1.00 60.59 646 HIS A CA 1
ATOM 5026 C C . HIS A 1 646 ? 1.700 2.989 -31.305 1.00 60.59 646 HIS A C 1
ATOM 5028 O O . HIS A 1 646 ? 0.559 3.091 -31.821 1.00 60.59 646 HIS A O 1
#

Radius of gyration: 29.43 Å; chains: 1; bounding box: 99×53×82 Å